Protein AF-0000000073923519 (afdb_homodimer)

Solvent-accessible surface area (backbone atoms only — not comparable to full-atom values): 24333 Å² total; per-residue (Å²): 125,66,63,62,55,46,50,52,51,46,48,49,52,50,46,33,52,51,36,50,51,30,47,73,69,69,71,44,79,72,80,76,75,55,70,66,53,52,48,40,54,51,50,36,49,48,52,46,53,51,45,50,51,53,47,54,32,49,47,37,54,67,41,65,43,64,70,56,46,52,50,50,50,54,34,48,75,69,74,43,81,84,88,71,79,38,51,34,26,50,35,11,50,52,32,33,54,50,13,61,67,35,56,72,81,38,69,22,16,47,32,32,33,39,48,11,53,22,29,32,47,38,19,53,38,49,52,49,36,40,52,50,39,47,71,40,43,48,40,51,46,48,46,44,59,50,51,51,46,44,53,42,50,52,39,48,49,53,33,50,51,32,46,32,50,30,38,47,39,48,52,50,40,73,69,46,55,83,93,52,39,69,64,35,49,55,52,34,53,51,30,48,51,50,30,52,51,36,49,53,52,34,46,50,47,29,49,50,49,43,48,55,64,46,59,39,43,66,48,51,47,52,45,39,48,44,50,33,53,33,25,47,54,33,28,51,35,28,49,52,28,59,73,73,90,125,65,65,61,53,46,48,53,50,47,48,50,52,50,46,33,52,52,40,50,51,29,47,71,69,68,72,44,78,70,82,74,74,55,68,66,52,53,49,40,53,52,50,34,51,49,52,48,54,50,46,51,50,52,48,54,31,48,47,37,53,68,41,67,41,64,69,56,45,51,51,50,50,54,32,49,75,67,73,41,82,84,88,71,82,37,50,35,25,50,35,12,52,50,33,33,52,50,14,62,69,34,56,72,82,37,69,22,16,46,31,33,33,39,48,10,52,23,28,32,48,37,20,53,38,49,52,50,37,42,53,51,38,46,71,39,44,50,41,52,46,48,46,44,60,49,51,51,45,45,54,40,49,51,39,47,50,52,34,51,51,33,46,35,49,30,39,46,38,47,53,49,42,72,68,46,57,82,92,52,39,69,64,36,50,54,50,35,53,51,30,49,51,51,31,53,52,36,48,53,51,34,47,50,47,29,51,50,50,42,49,55,63,46,58,39,42,66,48,51,48,52,44,40,49,43,50,32,54,32,25,48,54,35,27,50,36,28,50,53,27,58,72,72,90

Organism: Schistosoma japonicum (NCBI:txid6182)

Nearest PDB structures (foldseek):
  9g2r-assembly1_E  TM=9.149E-01  e=2.576E-14  Homo sapiens
  9g2r-assembly1_A  TM=8.833E-01  e=4.268E-13  Homo sapiens
  1x03-assembly1_A-2  TM=9.046E-01  e=1.515E-08  Homo sapiens
  2c08-assembly1_A-2  TM=9.194E-01  e=3.927E-08  Rattus norvegicus
  1x04-assembly1_A-2  TM=8.876E-01  e=5.323E-07  Homo sapiens

InterPro domains:
  IPR004148 BAR domain [PF03114] (14-236)
  IPR004148 BAR domain [PS51021] (22-245)
  IPR004148 BAR domain [SM00721] (5-244)
  IPR027267 AH/BAR domain superfamily [G3DSA:1.20.1270.60] (7-245)
  IPR027267 AH/BAR domain superfamily [SSF103657] (15-243)

Foldseek 3Di:
DVVVVVVVVVVLVVLLVVLVVCVVVVNFDFDDDDPLLVVLVVLLVVLLVVLVVCLVVVLCVLPVDPVVSVVQVVCVVVVHDDDDFDPLLVQLVVLLVVLVVPPVPDPSSVLSNLSSQLSNQLRVLSVVLSVQLCVFLSVVSVCLNPPLVVVLVVLVVQLSSLRSSLRSLVVCLVVDDPVCNVVSVVSNVVSVVSNVVSSVVSSVSSVVSSVVSVPCVVSVVSNVVSVVVSVVSSVVSVVVSVVVD/DCVVVVVVVVVLVVLLVVLVVCVVVVNFDFDDDDPLLVVLVVLLVVLLVVLVVVLVVVLCVLPVDPVVSVVQVVCVVVVHDDDDFDPLLVQLVVLLVVLVVPPVPDPVSVLSNLSSQLSNQLRVLSVVLSVQLCVFLSVVSVCLNPPLVVVLVVLVVQLSSLRSSLRSLVVCLVVDDPVCNVVSVVSNVVSVVSNVVSSVVSSVSSVVSSVVSVPCVVSVVSNVVSVVVSVVSSVVSVVVSVVVD

Radius of gyration: 38.01 Å; Cα contacts (8 Å, |Δi|>4): 520; chains: 2; bounding box: 55×132×68 Å

Secondary structure (DSSP, 8-state):
-HHHHHHHHHHHHHHHHHHHHHHHTT-SPP-PPPHHHHHHHHHHHHHHHHHHHHHHHHHHHH---HHHHHHHHHHHHTT-------HHHHHHHHHHHHHHHS-TTSHHHHHHHHHHHHHHHHHHHHHHHHHHHIIIIIHHHHHIIIIIHHHHHHHHHHHHHHHHHHHHHHHHHHHS-GGGHHHHHHHHHHHHHHHHHHHHHHHHHHHHHHHHHHTTHHHHHHHHHHHHHHHHHHHHHHHHHHHH-/-HHHHHHHHHHHHHHHHHHHHHHHTT-SPP-PPPHHHHHHHHHHHHHHHHHHHHHHHHHHHH---HHHHHHHHHHHHTT-------HHHHHHHHHHHHHHHS-TT-HHHHHHHHHHHHHHHHHHHHHHHHHHHIIIIIHHHHHIIIIIHHHHHHHHHHHHHHHHHHHHHHHHHHHS-GGGHHHHHHHHHHHHHHHHHHHHHHHHHHHHHHHHHHTTHHHHHHHHHHHHHHHHHHHHHHHHHHHH-

Structure (mmCIF, N/CA/C/O backbone):
data_AF-0000000073923519-model_v1
#
loop_
_entity.id
_entity.type
_entity.pdbx_description
1 polymer 'Endophilin-B1 isoform 1'
#
loop_
_atom_site.group_PDB
_atom_site.id
_atom_site.type_symbol
_atom_site.label_atom_id
_atom_site.label_alt_id
_atom_site.label_comp_id
_atom_site.label_asym_id
_atom_site.label_entity_id
_atom_site.label_seq_id
_atom_site.pdbx_PDB_ins_code
_atom_site.Cartn_x
_atom_site.Cartn_y
_atom_site.Cartn_z
_atom_site.occupancy
_atom_site.B_iso_or_equiv
_atom_site.auth_seq_id
_atom_site.auth_comp_id
_atom_site.auth_asym_id
_atom_site.auth_atom_id
_atom_site.pdbx_PDB_model_num
ATOM 1 N N . MET A 1 1 ? 35.125 -53.531 -10.766 1 32.06 1 MET A N 1
ATOM 2 C CA . MET A 1 1 ? 33.688 -53.469 -11.023 1 32.06 1 MET A CA 1
ATOM 3 C C . MET A 1 1 ? 33.344 -52.156 -11.742 1 32.06 1 MET A C 1
ATOM 5 O O . MET A 1 1 ? 32.312 -52.094 -12.422 1 32.06 1 MET A O 1
ATOM 9 N N . ASN A 1 2 ? 33.906 -51.031 -11.188 1 37.5 2 ASN A N 1
ATOM 10 C CA . ASN A 1 2 ? 33.406 -49.656 -11.281 1 37.5 2 ASN A CA 1
ATOM 11 C C . ASN A 1 2 ? 33.688 -49.062 -12.648 1 37.5 2 ASN A C 1
ATOM 13 O O . ASN A 1 2 ? 33.125 -48 -12.992 1 37.5 2 ASN A O 1
ATOM 17 N N . ALA A 1 3 ? 34.656 -49.438 -13.234 1 49.22 3 ALA A N 1
ATOM 18 C CA . ALA A 1 3 ? 35.125 -48.875 -14.492 1 49.22 3 ALA A CA 1
ATOM 19 C C . ALA A 1 3 ? 34.156 -49.156 -15.633 1 49.22 3 ALA A C 1
ATOM 21 O O . ALA A 1 3 ? 33.938 -48.312 -16.5 1 49.22 3 ALA A O 1
ATOM 22 N N . GLN A 1 4 ? 33.625 -50.344 -15.586 1 43.97 4 GLN A N 1
ATOM 23 C CA . GLN A 1 4 ? 32.688 -50.688 -16.641 1 43.97 4 GLN A CA 1
ATOM 24 C C . GLN A 1 4 ? 31.406 -49.844 -16.547 1 43.97 4 GLN A C 1
ATOM 26 O O . GLN A 1 4 ? 30.844 -49.438 -17.562 1 43.97 4 GLN A O 1
ATOM 31 N N . LYS A 1 5 ? 31.203 -49.594 -15.328 1 52.25 5 LYS A N 1
ATOM 32 C CA . LYS A 1 5 ? 30 -48.812 -15.109 1 52.25 5 LYS A CA 1
ATOM 33 C C . LYS A 1 5 ? 30.219 -47.344 -15.555 1 52.25 5 LYS A C 1
ATOM 35 O O . LYS A 1 5 ? 29.297 -46.719 -16.094 1 52.25 5 LYS A O 1
ATOM 40 N N . PHE A 1 6 ? 31.234 -47 -15.492 1 44.72 6 PHE A N 1
ATOM 41 C CA . PHE A 1 6 ? 31.609 -45.656 -15.906 1 44.72 6 PHE A CA 1
ATOM 42 C C . PHE A 1 6 ? 31.656 -45.562 -17.422 1 44.72 6 PHE A C 1
ATOM 44 O O . PHE A 1 6 ? 31.281 -44.562 -18 1 44.72 6 PHE A O 1
ATOM 51 N N . GLN A 1 7 ? 32.062 -46.469 -17.969 1 45.38 7 GLN A N 1
ATOM 52 C CA . GLN A 1 7 ? 32.188 -46.5 -19.422 1 45.38 7 GLN A CA 1
ATOM 53 C C . GLN A 1 7 ? 30.797 -46.531 -20.094 1 45.38 7 GLN A C 1
ATOM 55 O O . GLN A 1 7 ? 30.562 -45.844 -21.078 1 45.38 7 GLN A O 1
ATOM 60 N N . THR A 1 8 ? 29.969 -47.25 -19.531 1 47.72 8 THR A N 1
ATOM 61 C CA . THR A 1 8 ? 28.609 -47.344 -20.062 1 47.72 8 THR A CA 1
ATOM 62 C C . THR A 1 8 ? 27.859 -46.031 -19.844 1 47.72 8 THR A C 1
ATOM 64 O O . THR A 1 8 ? 27.125 -45.594 -20.734 1 47.72 8 THR A O 1
ATOM 67 N N . ASN A 1 9 ? 28.031 -45.5 -18.672 1 48.91 9 ASN A N 1
ATOM 68 C CA . ASN A 1 9 ? 27.391 -44.219 -18.375 1 48.91 9 ASN A CA 1
ATOM 69 C C . ASN A 1 9 ? 27.922 -43.094 -19.25 1 48.91 9 ASN A C 1
ATOM 71 O O . ASN A 1 9 ? 27.156 -42.281 -19.75 1 48.91 9 ASN A O 1
ATOM 75 N N . ALA A 1 10 ? 29.266 -43.062 -19.375 1 49.81 10 ALA A N 1
ATOM 76 C CA . ALA A 1 10 ? 29.906 -42.094 -20.25 1 49.81 10 ALA A CA 1
ATOM 77 C C . ALA A 1 10 ? 29.484 -42.281 -21.688 1 49.81 10 ALA A C 1
ATOM 79 O O . ALA A 1 10 ? 29.219 -41.312 -22.406 1 49.81 10 ALA A O 1
ATOM 80 N N . ASN A 1 11 ? 29.438 -43.469 -22.047 1 51.84 11 ASN A N 1
ATOM 81 C CA . ASN A 1 11 ? 29.016 -43.781 -23.406 1 51.84 11 ASN A CA 1
ATOM 82 C C . ASN A 1 11 ? 27.594 -43.312 -23.672 1 51.84 11 ASN A C 1
ATOM 84 O O . ASN A 1 11 ? 27.297 -42.75 -24.734 1 51.84 11 ASN A O 1
ATOM 88 N N . THR A 1 12 ? 26.891 -43.469 -22.641 1 57.06 12 THR A N 1
ATOM 89 C CA . THR A 1 12 ? 25.5 -43.094 -22.781 1 57.06 12 THR A CA 1
ATOM 90 C C . THR A 1 12 ? 25.375 -41.562 -22.812 1 57.06 12 THR A C 1
ATOM 92 O O . THR A 1 12 ? 24.609 -41 -23.625 1 57.06 12 THR A O 1
ATOM 95 N N . ILE A 1 13 ? 26.203 -40.938 -21.938 1 54.66 13 ILE A N 1
ATOM 96 C CA . ILE A 1 13 ? 26.172 -39.469 -21.922 1 54.66 13 ILE A CA 1
ATOM 97 C C . ILE A 1 13 ? 26.703 -38.938 -23.234 1 54.66 13 ILE A C 1
ATOM 99 O O . ILE A 1 13 ? 26.109 -38 -23.812 1 54.66 13 ILE A O 1
ATOM 103 N N . PHE A 1 14 ? 27.812 -39.562 -23.672 1 51.19 14 PHE A N 1
ATOM 104 C CA . PHE A 1 14 ? 28.375 -39.156 -24.969 1 51.19 14 PHE A CA 1
ATOM 105 C C . PHE A 1 14 ? 27.391 -39.406 -26.094 1 51.19 14 PHE A C 1
ATOM 107 O O . PHE A 1 14 ? 27.25 -38.594 -27 1 51.19 14 PHE A O 1
ATOM 114 N N . GLY A 1 15 ? 26.766 -40.438 -26.094 1 53.12 15 GLY A N 1
ATOM 115 C CA . GLY A 1 15 ? 25.781 -40.781 -27.109 1 53.12 15 GLY A CA 1
ATOM 116 C C . GLY A 1 15 ? 24.609 -39.812 -27.141 1 53.12 15 GLY A C 1
ATOM 117 O O . GLY A 1 15 ? 24.141 -39.438 -28.203 1 53.12 15 GLY A O 1
ATOM 118 N N . ARG A 1 16 ? 24.281 -39.438 -26.031 1 64.81 16 ARG A N 1
ATOM 119 C CA . ARG A 1 16 ? 23.188 -38.469 -25.953 1 64.81 16 ARG A CA 1
ATOM 120 C C . ARG A 1 16 ? 23.594 -37.125 -26.547 1 64.81 16 ARG A C 1
ATOM 122 O O . ARG A 1 16 ? 22.781 -36.5 -27.219 1 64.81 16 ARG A O 1
ATOM 129 N N . PHE A 1 17 ? 24.75 -36.812 -26.141 1 50.22 17 PHE A N 1
ATOM 130 C CA . PHE A 1 17 ? 25.266 -35.562 -26.672 1 50.22 17 PHE A CA 1
ATOM 131 C C . PHE A 1 17 ? 25.312 -35.594 -28.203 1 50.22 17 PHE A C 1
ATOM 133 O O . PHE A 1 17 ? 24.891 -34.656 -28.859 1 50.22 17 PHE A O 1
ATOM 140 N N . VAL A 1 18 ? 25.703 -36.656 -28.703 1 52.5 18 VAL A N 1
ATOM 141 C CA . VAL A 1 18 ? 25.781 -36.812 -30.156 1 52.5 18 VAL A CA 1
ATOM 142 C C . VAL A 1 18 ? 24.391 -36.781 -30.766 1 52.5 18 VAL A C 1
ATOM 144 O O . VAL A 1 18 ? 24.156 -36.125 -31.781 1 52.5 18 VAL A O 1
ATOM 147 N N . GLN A 1 19 ? 23.516 -37.375 -30.078 1 59.69 19 GLN A N 1
ATOM 148 C CA . GLN A 1 19 ? 22.141 -37.406 -30.594 1 59.69 19 GLN A CA 1
ATOM 149 C C . GLN A 1 19 ? 21.516 -36.031 -30.531 1 59.69 19 GLN A C 1
ATOM 151 O O . GLN A 1 19 ? 20.812 -35.625 -31.469 1 59.69 19 GLN A O 1
ATOM 156 N N . THR A 1 20 ? 21.859 -35.375 -29.562 1 54.22 20 THR A N 1
ATOM 157 C CA . THR A 1 20 ? 21.328 -34.031 -29.438 1 54.22 20 THR A CA 1
ATOM 158 C C . THR A 1 20 ? 21.828 -33.125 -30.562 1 54.22 20 THR A C 1
ATOM 160 O O . THR A 1 20 ? 21.062 -32.344 -31.141 1 54.22 20 THR A O 1
ATOM 163 N N . ILE A 1 21 ? 23.016 -33.312 -30.781 1 45.47 21 ILE A N 1
ATOM 164 C CA . ILE A 1 21 ? 23.609 -32.562 -31.875 1 45.47 21 ILE A CA 1
ATOM 165 C C . ILE A 1 21 ? 23 -33 -33.188 1 45.47 21 ILE A C 1
ATOM 167 O O . ILE A 1 21 ? 22.641 -32.156 -34.031 1 45.47 21 ILE A O 1
ATOM 171 N N . GLU A 1 22 ? 22.812 -34.188 -33.312 1 52.28 22 GLU A N 1
ATOM 172 C CA . GLU A 1 22 ? 22.266 -34.688 -34.594 1 52.28 22 GLU A CA 1
ATOM 173 C C . GLU A 1 22 ? 20.812 -34.25 -34.75 1 52.28 22 GLU A C 1
ATOM 175 O O . GLU A 1 22 ? 20.391 -33.906 -35.875 1 52.28 22 GLU A O 1
ATOM 180 N N . GLU A 1 23 ? 20.141 -34.125 -33.75 1 62.28 23 GLU A N 1
ATOM 181 C CA . GLU A 1 23 ? 18.766 -33.625 -33.844 1 62.28 23 GLU A CA 1
ATOM 182 C C . GLU A 1 23 ? 18.734 -32.125 -34.094 1 62.28 23 GLU A C 1
ATOM 184 O O . GLU A 1 23 ? 17.828 -31.625 -34.75 1 62.28 23 GLU A O 1
ATOM 189 N N . SER A 1 24 ? 19.688 -31.547 -33.562 1 57.5 24 SER A N 1
ATOM 190 C CA . SER A 1 24 ? 19.766 -30.094 -33.781 1 57.5 24 SER A CA 1
ATOM 191 C C . SER A 1 24 ? 20.125 -29.781 -35.25 1 57.5 24 SER A C 1
ATOM 193 O O . SER A 1 24 ? 19.719 -28.734 -35.781 1 57.5 24 SER A O 1
ATOM 195 N N . ILE A 1 25 ? 20.891 -30.719 -35.875 1 52.69 25 ILE A N 1
ATOM 196 C CA . ILE A 1 25 ? 21.281 -30.516 -37.281 1 52.69 25 ILE A CA 1
ATOM 197 C C . ILE A 1 25 ? 20.344 -31.281 -38.188 1 52.69 25 ILE A C 1
ATOM 199 O O . ILE A 1 25 ? 20.516 -31.281 -39.406 1 52.69 25 ILE A O 1
ATOM 203 N N . ASN A 1 26 ? 19.125 -31.719 -37.719 1 57.38 26 ASN A N 1
ATOM 204 C CA . ASN A 1 26 ? 18 -32.312 -38.438 1 57.38 26 ASN A CA 1
ATOM 205 C C . ASN A 1 26 ? 18.422 -33.562 -39.188 1 57.38 26 ASN A C 1
ATOM 207 O O . ASN A 1 26 ? 17.891 -33.875 -40.25 1 57.38 26 ASN A O 1
ATOM 211 N N . THR A 1 27 ? 19.5 -34.219 -38.812 1 53.75 27 THR A N 1
ATOM 212 C CA . THR A 1 27 ? 19.922 -35.406 -39.531 1 53.75 27 THR A CA 1
ATOM 213 C C . THR A 1 27 ? 19.375 -36.688 -38.875 1 53.75 27 THR A C 1
ATOM 215 O O . THR A 1 27 ? 19.219 -37.719 -39.531 1 53.75 27 THR A O 1
ATOM 218 N N . ALA A 1 28 ? 19.156 -36.531 -37.625 1 59.84 28 ALA A N 1
ATOM 219 C CA . ALA A 1 28 ? 18.766 -37.75 -36.938 1 59.84 28 ALA A CA 1
ATOM 220 C C . ALA A 1 28 ? 17.25 -37.812 -36.719 1 59.84 28 ALA A C 1
ATOM 222 O O . ALA A 1 28 ? 16.609 -36.781 -36.531 1 59.84 28 ALA A O 1
ATOM 223 N N . GLU A 1 29 ? 16.609 -38.969 -37.031 1 69.69 29 GLU A N 1
ATOM 224 C CA . GLU A 1 29 ? 15.188 -39.188 -36.781 1 69.69 29 GLU A CA 1
ATOM 225 C C . GLU A 1 29 ? 14.844 -39.062 -35.312 1 69.69 29 GLU A C 1
ATOM 227 O O . GLU A 1 29 ? 15.578 -39.562 -34.438 1 69.69 29 GLU A O 1
ATOM 232 N N . ARG A 1 30 ? 13.969 -38.156 -35 1 81.12 30 ARG A N 1
ATOM 233 C CA . ARG A 1 30 ? 13.531 -37.938 -33.625 1 81.12 30 ARG A CA 1
ATOM 234 C C . ARG A 1 30 ? 12.227 -38.688 -33.344 1 81.12 30 ARG A C 1
ATOM 236 O O . ARG A 1 30 ? 11.273 -38.594 -34.125 1 81.12 30 ARG A O 1
ATOM 243 N N . THR A 1 31 ? 12.344 -39.625 -32.344 1 85.69 31 THR A N 1
ATOM 244 C CA . THR A 1 31 ? 11.117 -40.281 -31.906 1 85.69 31 THR A CA 1
ATOM 245 C C . THR A 1 31 ? 10.125 -39.25 -31.359 1 85.69 31 THR A C 1
ATOM 247 O O . THR A 1 31 ? 10.422 -38.562 -30.391 1 85.69 31 THR A O 1
ATOM 250 N N . PRO A 1 32 ? 9.078 -39.094 -31.984 1 86.5 32 PRO A N 1
ATOM 251 C CA . PRO A 1 32 ? 8.102 -38.094 -31.547 1 86.5 32 PRO A CA 1
ATOM 252 C C . PRO A 1 32 ? 7.352 -38.5 -30.281 1 86.5 32 PRO A C 1
ATOM 254 O O . PRO A 1 32 ? 7.199 -39.688 -30.016 1 86.5 32 PRO A O 1
ATOM 257 N N . TYR A 1 33 ? 7.066 -37.562 -29.5 1 90.5 33 TYR A N 1
ATOM 258 C CA . TYR A 1 33 ? 6.145 -37.812 -28.406 1 90.5 33 TYR A CA 1
ATOM 259 C C . TYR A 1 33 ? 4.711 -37.938 -28.906 1 90.5 33 TYR A C 1
ATOM 261 O O . TYR A 1 33 ? 4.359 -37.375 -29.938 1 90.5 33 TYR A O 1
ATOM 269 N N . SER A 1 34 ? 3.926 -38.719 -28.188 1 91.4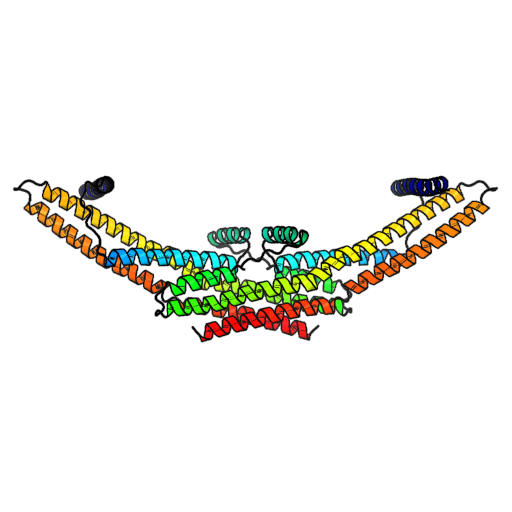4 34 SER A N 1
ATOM 270 C CA . SER A 1 34 ? 2.5 -38.719 -28.484 1 91.44 34 SER A CA 1
ATOM 271 C C . SER A 1 34 ? 1.881 -37.344 -28.344 1 91.44 34 SER A C 1
ATOM 273 O O . SER A 1 34 ? 2.416 -36.5 -27.641 1 91.44 34 SER A O 1
ATOM 275 N N . SER A 1 35 ? 0.78 -37.094 -29.047 1 92.69 35 SER A N 1
ATOM 276 C CA . SER A 1 35 ? 0.069 -35.812 -28.969 1 92.69 35 SER A CA 1
ATOM 277 C C . SER A 1 35 ? -0.417 -35.531 -27.547 1 92.69 35 SER A C 1
ATOM 279 O O . SER A 1 35 ? -0.387 -34.375 -27.094 1 92.69 35 SER A O 1
ATOM 281 N N . ASP A 1 36 ? -0.83 -36.594 -26.891 1 94.06 36 ASP A N 1
ATOM 282 C CA . ASP A 1 36 ? -1.319 -36.469 -25.531 1 94.06 36 ASP A CA 1
ATOM 283 C C . ASP A 1 36 ? -0.212 -35.969 -24.594 1 94.06 36 ASP A C 1
ATOM 285 O O . ASP A 1 36 ? -0.411 -35.062 -23.812 1 94.06 36 ASP A O 1
ATOM 289 N N . LEU A 1 37 ? 0.909 -36.625 -24.688 1 95.44 37 LEU A N 1
ATOM 290 C CA . LEU A 1 37 ? 2.037 -36.25 -23.844 1 95.44 37 LEU A CA 1
ATOM 291 C C . LEU A 1 37 ? 2.49 -34.844 -24.156 1 95.44 37 LEU A C 1
ATOM 293 O O . LEU A 1 37 ? 2.764 -34.062 -23.234 1 95.44 37 LEU A O 1
ATOM 297 N N . THR A 1 38 ? 2.555 -34.438 -25.422 1 94.06 38 THR A N 1
ATOM 298 C CA . THR A 1 38 ? 2.932 -33.094 -25.828 1 94.06 38 THR A CA 1
ATOM 299 C C . THR A 1 38 ? 1.96 -32.062 -25.25 1 94.06 38 THR A C 1
ATOM 301 O O . THR A 1 38 ? 2.379 -31.016 -24.766 1 94.06 38 THR A O 1
ATOM 304 N N . SER A 1 39 ? 0.718 -32.375 -25.312 1 94.75 39 SER A N 1
ATOM 305 C CA . SER A 1 39 ? -0.306 -31.5 -24.766 1 94.75 39 SER A CA 1
ATOM 306 C C . SER A 1 39 ? -0.153 -31.328 -23.266 1 94.75 39 SER A C 1
ATOM 308 O O . SER A 1 39 ? -0.267 -30.219 -22.734 1 94.75 39 SER A O 1
ATOM 310 N N . LEU A 1 40 ? 0.136 -32.406 -22.562 1 95.44 40 LEU A N 1
ATOM 311 C CA . LEU A 1 40 ? 0.317 -32.375 -21.125 1 95.44 40 LEU A CA 1
ATOM 312 C C . LEU A 1 40 ? 1.525 -31.516 -20.75 1 95.44 40 LEU A C 1
ATOM 314 O O . LEU A 1 40 ? 1.49 -30.797 -19.75 1 95.44 40 LEU A O 1
ATOM 318 N N . ILE A 1 41 ? 2.518 -31.625 -21.531 1 94.88 41 ILE A N 1
ATOM 319 C CA . ILE A 1 41 ? 3.723 -30.828 -21.297 1 94.88 41 ILE A CA 1
ATOM 320 C C . ILE A 1 41 ? 3.404 -29.344 -21.422 1 94.88 41 ILE A C 1
ATOM 322 O O . ILE A 1 41 ? 3.771 -28.547 -20.547 1 94.88 41 ILE A O 1
ATOM 326 N N . GLN A 1 42 ? 2.693 -29.047 -22.422 1 95.31 42 GLN A N 1
ATOM 327 C CA . GLN A 1 42 ? 2.316 -27.656 -22.656 1 95.31 42 GLN A CA 1
ATOM 328 C C . GLN A 1 42 ? 1.402 -27.141 -21.547 1 95.31 42 GLN A C 1
ATOM 330 O O . GLN A 1 42 ? 1.586 -26.031 -21.047 1 95.31 42 GLN A O 1
ATOM 335 N N . GLU A 1 43 ? 0.464 -27.953 -21.172 1 93.56 43 GLU A N 1
ATOM 336 C CA . GLU A 1 43 ? -0.487 -27.562 -20.141 1 93.56 43 GLU A CA 1
ATOM 337 C C . GLU A 1 43 ? 0.209 -27.375 -18.797 1 93.56 43 GLU A C 1
ATOM 339 O O . GLU A 1 43 ? -0.106 -26.453 -18.047 1 93.56 43 GLU A O 1
ATOM 344 N N . SER A 1 44 ? 1.046 -28.281 -18.469 1 94.5 44 SER A N 1
ATOM 345 C CA . SER A 1 44 ? 1.802 -28.172 -17.219 1 94.5 44 SER A CA 1
ATOM 346 C C . SER A 1 44 ? 2.613 -26.875 -17.188 1 94.5 44 SER A C 1
ATOM 348 O O . SER A 1 44 ? 2.688 -26.219 -16.156 1 94.5 44 SER A O 1
ATOM 350 N N . GLU A 1 45 ? 3.174 -26.516 -18.328 1 93.88 45 GLU A N 1
ATOM 351 C CA . GLU A 1 45 ? 3.947 -25.281 -18.422 1 93.88 45 GLU A CA 1
ATOM 352 C C . GLU A 1 45 ? 3.055 -24.062 -18.25 1 93.88 45 GLU A C 1
ATOM 354 O O . GLU A 1 45 ? 3.453 -23.078 -17.609 1 93.88 45 GLU A O 1
ATOM 359 N N . LYS A 1 46 ? 1.894 -24.078 -18.797 1 94.12 46 LYS A N 1
ATOM 360 C CA . LYS A 1 46 ? 0.946 -22.984 -18.609 1 94.12 46 LYS A CA 1
ATOM 361 C C . LYS A 1 46 ? 0.627 -22.781 -17.125 1 94.12 46 LYS A C 1
ATOM 363 O O . LYS A 1 46 ? 0.574 -21.641 -16.641 1 94.12 46 LYS A O 1
ATOM 368 N N . ARG A 1 47 ? 0.412 -23.922 -16.422 1 94 47 ARG A N 1
ATOM 369 C CA . ARG A 1 47 ? 0.103 -23.812 -15 1 94 47 ARG A CA 1
ATOM 370 C C . ARG A 1 47 ? 1.254 -23.172 -14.234 1 94 47 ARG A C 1
ATOM 372 O O . ARG A 1 47 ? 1.029 -22.375 -13.312 1 94 47 ARG A O 1
ATOM 379 N N . ARG A 1 48 ? 2.391 -23.516 -14.602 1 94.44 48 ARG A N 1
ATOM 380 C CA . ARG A 1 48 ? 3.559 -22.906 -13.977 1 94.44 48 ARG A CA 1
ATOM 381 C C . ARG A 1 48 ? 3.574 -21.391 -14.211 1 94.44 48 ARG A C 1
ATOM 383 O O . ARG A 1 48 ? 3.754 -20.609 -13.266 1 94.44 48 ARG A O 1
ATOM 390 N N . VAL A 1 49 ? 3.371 -20.984 -15.406 1 95.12 49 VAL A N 1
ATOM 391 C CA . VAL A 1 49 ? 3.389 -19.578 -15.781 1 95.12 49 VAL A CA 1
ATOM 392 C C . VAL A 1 49 ? 2.27 -18.828 -15.055 1 95.12 49 VAL A C 1
ATOM 394 O O . VAL A 1 49 ? 2.473 -17.719 -14.555 1 95.12 49 VAL A O 1
ATOM 397 N N . TRP A 1 50 ? 1.109 -19.484 -15.016 1 95.44 50 TRP A N 1
ATOM 398 C CA . TRP A 1 50 ? -0.034 -18.875 -14.344 1 95.44 50 TRP A CA 1
ATOM 399 C C . TRP A 1 50 ? 0.227 -18.719 -12.852 1 95.44 50 TRP A C 1
ATOM 401 O O . TRP A 1 50 ? -0.063 -17.672 -12.266 1 95.44 50 TRP A O 1
ATOM 411 N N . ALA A 1 51 ? 0.77 -19.734 -12.25 1 95.88 51 ALA A N 1
ATOM 412 C CA . ALA A 1 51 ? 1.107 -19.688 -10.828 1 95.88 51 ALA A CA 1
ATOM 413 C C . ALA A 1 51 ? 2.098 -18.562 -10.547 1 95.88 51 ALA A C 1
ATOM 415 O O . ALA A 1 51 ? 1.934 -17.812 -9.578 1 95.88 51 ALA A O 1
ATOM 416 N N . ASP A 1 52 ? 3.041 -18.406 -11.422 1 95.25 52 ASP A N 1
ATOM 417 C CA . ASP A 1 52 ? 4.035 -17.359 -11.266 1 95.25 52 ASP A CA 1
ATOM 418 C C . ASP A 1 52 ? 3.389 -15.977 -11.367 1 95.25 52 ASP A C 1
ATOM 420 O O . ASP A 1 52 ? 3.746 -15.062 -10.617 1 95.25 52 ASP A O 1
ATOM 424 N N . SER A 1 53 ? 2.525 -15.859 -12.242 1 95.94 53 SER A N 1
ATOM 425 C CA . SER A 1 53 ? 1.841 -14.586 -12.445 1 95.94 53 SER A CA 1
ATOM 426 C C . SER A 1 53 ? 1.005 -14.211 -11.227 1 95.94 53 SER A C 1
ATOM 428 O O . SER A 1 53 ? 1.084 -13.078 -10.734 1 95.94 53 SER A O 1
ATOM 430 N N . ILE A 1 54 ? 0.217 -15.125 -10.727 1 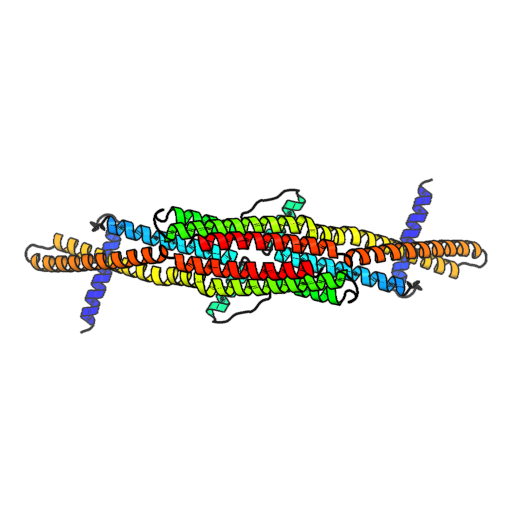96.88 54 ILE A N 1
ATOM 431 C CA . ILE A 1 54 ? -0.621 -14.875 -9.555 1 96.88 54 ILE A CA 1
ATOM 432 C C . ILE A 1 54 ? 0.257 -14.547 -8.352 1 96.88 54 ILE A C 1
ATOM 434 O O . ILE A 1 54 ? -0.052 -13.633 -7.582 1 96.88 54 ILE A O 1
ATOM 438 N N . LEU A 1 55 ? 1.321 -15.297 -8.25 1 95.94 55 LEU A N 1
ATOM 439 C CA . LEU A 1 55 ? 2.238 -15.086 -7.133 1 95.94 55 LEU A CA 1
ATOM 440 C C . LEU A 1 55 ? 2.809 -13.672 -7.16 1 95.94 55 LEU A C 1
ATOM 442 O O . LEU A 1 55 ? 2.777 -12.969 -6.148 1 95.94 55 LEU A O 1
ATOM 446 N N . ALA A 1 56 ? 3.264 -13.227 -8.305 1 94.69 56 ALA A N 1
ATOM 447 C CA . ALA A 1 56 ? 3.859 -11.898 -8.445 1 94.69 56 ALA A CA 1
ATOM 448 C C . ALA A 1 56 ? 2.848 -10.805 -8.117 1 94.69 56 ALA A C 1
ATOM 450 O O . ALA A 1 56 ? 3.166 -9.852 -7.398 1 94.69 56 ALA A O 1
ATOM 451 N N . GLN A 1 57 ? 1.653 -10.938 -8.609 1 95.56 57 GLN A N 1
ATOM 452 C CA . GLN A 1 57 ? 0.612 -9.938 -8.383 1 95.56 57 GLN A CA 1
ATOM 453 C C . GLN A 1 57 ? 0.175 -9.922 -6.922 1 95.56 57 GLN A C 1
ATOM 455 O O . GLN A 1 57 ? -0.072 -8.852 -6.355 1 95.56 57 GLN A O 1
ATOM 460 N N . LEU A 1 58 ? 0.06 -11.109 -6.363 1 96.25 58 LEU A N 1
ATOM 461 C CA . LEU A 1 58 ? -0.357 -11.211 -4.969 1 96.25 58 LEU A CA 1
ATOM 462 C C . LEU A 1 58 ? 0.685 -10.586 -4.043 1 96.25 58 LEU A C 1
ATOM 464 O O . LEU A 1 58 ? 0.336 -9.906 -3.074 1 96.25 58 LEU A O 1
ATOM 468 N N . GLU A 1 59 ? 1.934 -10.773 -4.312 1 93.38 59 GLU A N 1
ATOM 469 C CA . GLU A 1 59 ? 3.004 -10.164 -3.531 1 93.38 59 GLU A CA 1
ATOM 470 C C . GLU A 1 59 ? 2.945 -8.641 -3.619 1 93.38 59 GLU A C 1
ATOM 472 O O . GLU A 1 59 ? 3.219 -7.945 -2.637 1 93.38 59 GLU A O 1
ATOM 477 N N . ASN A 1 60 ? 2.588 -8.18 -4.77 1 92.69 60 ASN A N 1
ATOM 478 C CA . ASN A 1 60 ? 2.424 -6.738 -4.957 1 92.69 60 ASN A CA 1
ATOM 479 C C . ASN A 1 60 ? 1.247 -6.199 -4.148 1 92.69 60 ASN A C 1
ATOM 481 O O . ASN A 1 60 ? 1.279 -5.062 -3.68 1 92.69 60 ASN A O 1
ATOM 485 N N . VAL A 1 61 ? 0.187 -6.941 -4.012 1 94.44 61 VAL A N 1
ATOM 486 C CA . VAL A 1 61 ? -0.987 -6.551 -3.24 1 94.44 61 VAL A CA 1
ATOM 487 C C . VAL A 1 61 ? -0.628 -6.477 -1.757 1 94.44 61 VAL A C 1
ATOM 489 O O . VAL A 1 61 ? -0.966 -5.508 -1.078 1 94.44 61 VAL A O 1
ATOM 492 N N . ILE A 1 62 ? 0.121 -7.492 -1.308 1 93.38 62 ILE A N 1
ATOM 493 C CA . ILE A 1 62 ? 0.378 -7.641 0.121 1 93.38 62 ILE A CA 1
ATOM 494 C C . ILE A 1 62 ? 1.495 -6.688 0.544 1 93.38 62 ILE A C 1
ATOM 496 O O . ILE A 1 62 ? 1.496 -6.184 1.67 1 93.38 62 ILE A O 1
ATOM 500 N N . GLN A 1 63 ? 2.494 -6.504 -0.36 1 90.38 63 GLN A N 1
ATOM 501 C CA . GLN A 1 63 ? 3.6 -5.578 -0.133 1 90.38 63 GLN A CA 1
ATOM 502 C C . GLN A 1 63 ? 3.92 -4.781 -1.395 1 90.38 63 GLN A C 1
ATOM 504 O O . GLN A 1 63 ? 4.797 -5.164 -2.172 1 90.38 63 GLN A O 1
ATOM 509 N N . PRO A 1 64 ? 3.266 -3.641 -1.435 1 87.31 64 PRO A N 1
ATOM 510 C CA . PRO A 1 64 ? 3.348 -2.885 -2.686 1 87.31 64 PRO A CA 1
ATOM 511 C C . PRO A 1 64 ? 4.703 -2.205 -2.877 1 87.31 64 PRO A C 1
ATOM 513 O O . PRO A 1 64 ? 5.035 -1.784 -3.988 1 87.31 64 PRO A O 1
ATOM 516 N N . ASN A 1 65 ? 5.52 -2 -1.84 1 84.88 65 ASN A N 1
ATOM 517 C CA . ASN A 1 65 ? 6.836 -1.379 -1.932 1 84.88 65 ASN A CA 1
ATOM 518 C C . ASN A 1 65 ? 7.902 -2.385 -2.361 1 84.88 65 ASN A C 1
ATOM 520 O O . ASN A 1 65 ? 8.258 -3.283 -1.597 1 84.88 65 ASN A O 1
ATOM 524 N N . PRO A 1 66 ? 8.383 -2.174 -3.512 1 85.44 66 PRO A N 1
ATOM 525 C CA . PRO A 1 66 ? 9.328 -3.162 -4.035 1 85.44 66 PRO A CA 1
ATOM 526 C C . PRO A 1 66 ? 10.594 -3.277 -3.189 1 85.44 66 PRO A C 1
ATOM 528 O O . PRO A 1 66 ? 11.141 -4.371 -3.041 1 85.44 66 PRO A O 1
ATOM 531 N N . ALA A 1 67 ? 11 -2.156 -2.691 1 83.44 67 ALA A N 1
ATOM 532 C CA . ALA A 1 67 ? 12.188 -2.186 -1.85 1 83.44 67 ALA A CA 1
ATOM 533 C C . ALA A 1 67 ? 11.961 -3.027 -0.599 1 83.44 67 ALA A C 1
ATOM 535 O O . ALA A 1 67 ? 12.828 -3.801 -0.193 1 83.44 67 ALA A O 1
ATOM 536 N N . LEU A 1 68 ? 10.859 -2.941 -0.073 1 86.31 68 LEU A N 1
ATOM 537 C CA . LEU A 1 68 ? 10.531 -3.701 1.129 1 86.31 68 LEU A CA 1
ATOM 538 C C . LEU A 1 68 ? 10.32 -5.176 0.798 1 86.31 68 LEU A C 1
ATOM 540 O O . LEU A 1 68 ? 10.641 -6.051 1.605 1 86.31 68 LEU A O 1
ATOM 544 N N . ARG A 1 69 ? 9.828 -5.449 -0.407 1 86.12 69 ARG A N 1
ATOM 545 C CA . ARG A 1 69 ? 9.664 -6.84 -0.816 1 86.12 69 ARG A CA 1
ATOM 546 C C . ARG A 1 69 ? 11.008 -7.551 -0.907 1 86.12 69 ARG A C 1
ATOM 548 O O . ARG A 1 69 ? 11.133 -8.703 -0.495 1 86.12 69 ARG A O 1
ATOM 555 N N . VAL A 1 70 ? 11.938 -6.828 -1.447 1 87.94 70 VAL A N 1
ATOM 556 C CA . VAL A 1 70 ? 13.281 -7.387 -1.573 1 87.94 70 VAL A CA 1
ATOM 557 C C . VAL A 1 70 ? 13.883 -7.605 -0.186 1 87.94 70 VAL A C 1
ATOM 559 O O . VAL A 1 70 ? 14.461 -8.656 0.087 1 87.94 70 VAL A O 1
ATOM 562 N N . GLU A 1 71 ? 13.781 -6.594 0.616 1 88.94 71 GLU A N 1
ATOM 563 C CA . GLU A 1 71 ? 14.281 -6.711 1.981 1 88.94 71 GLU A CA 1
ATOM 564 C C . GLU A 1 71 ? 13.656 -7.902 2.701 1 88.94 71 GLU A C 1
ATOM 566 O O . GLU A 1 71 ? 14.359 -8.695 3.332 1 88.94 71 GLU A O 1
ATOM 571 N N . ASP A 1 72 ? 12.375 -8.055 2.598 1 86.44 72 ASP A N 1
ATOM 572 C CA . ASP A 1 72 ? 11.664 -9.148 3.24 1 86.44 72 ASP A CA 1
ATOM 573 C C . ASP A 1 72 ? 12.133 -10.5 2.709 1 86.44 72 ASP A C 1
ATOM 575 O O . ASP A 1 72 ? 12.25 -11.469 3.467 1 86.44 72 ASP A O 1
ATOM 579 N N . PHE A 1 73 ? 12.383 -10.508 1.47 1 83.19 73 PHE A N 1
ATOM 580 C CA . PHE A 1 73 ? 12.859 -11.734 0.835 1 83.19 73 PHE A CA 1
ATOM 581 C C . PHE A 1 73 ? 14.219 -12.141 1.386 1 83.19 73 PHE A C 1
ATOM 583 O O . PHE A 1 73 ? 14.445 -13.305 1.711 1 83.19 73 PHE A O 1
ATOM 590 N N . ILE A 1 74 ? 15.055 -11.156 1.558 1 87.69 74 ILE A N 1
ATOM 591 C CA . ILE A 1 74 ? 16.391 -11.391 2.082 1 87.69 74 ILE A CA 1
ATOM 592 C C . ILE A 1 74 ? 16.312 -11.844 3.537 1 87.69 74 ILE A C 1
ATOM 594 O O . ILE A 1 74 ? 16.953 -12.82 3.93 1 87.69 74 ILE A O 1
ATOM 598 N N . LEU A 1 75 ? 15.578 -11.211 4.277 1 89.12 75 LEU A N 1
ATOM 599 C CA . LEU A 1 75 ? 15.438 -11.531 5.691 1 89.12 75 LEU A CA 1
ATOM 600 C C . LEU A 1 75 ? 14.836 -12.922 5.879 1 89.12 75 LEU A C 1
ATOM 602 O O . LEU A 1 75 ? 15.273 -13.688 6.746 1 89.12 75 LEU A O 1
ATOM 606 N N . LYS A 1 76 ? 13.82 -13.273 5.062 1 82.25 76 LYS A N 1
ATOM 607 C CA . LYS A 1 76 ? 13.203 -14.602 5.121 1 82.25 76 LYS A CA 1
ATOM 608 C C . LYS A 1 76 ? 14.234 -15.695 4.844 1 82.25 76 LYS A C 1
ATOM 610 O O . LYS A 1 76 ? 14.227 -16.734 5.492 1 82.25 76 LYS A O 1
ATOM 615 N N . GLY A 1 77 ? 15.07 -15.414 3.904 1 83.38 77 GLY A N 1
ATOM 616 C CA . GLY A 1 77 ? 16.141 -16.344 3.59 1 83.38 77 GLY A CA 1
ATOM 617 C C . GLY A 1 77 ? 17.078 -16.594 4.754 1 83.38 77 GLY A C 1
ATOM 618 O O . GLY A 1 77 ? 17.703 -17.641 4.84 1 83.38 77 GLY A O 1
ATOM 619 N N . MET A 1 78 ? 17.109 -15.656 5.633 1 88.88 78 MET A N 1
ATOM 620 C CA . MET A 1 78 ? 17.984 -15.75 6.801 1 88.88 78 MET A CA 1
ATOM 621 C C . MET A 1 78 ? 17.203 -16.219 8.023 1 88.88 78 MET A C 1
ATOM 623 O O . MET A 1 78 ? 17.734 -16.219 9.141 1 88.88 78 MET A O 1
ATOM 627 N N . ASP A 1 79 ? 15.969 -16.469 7.781 1 86.44 79 ASP A N 1
ATOM 628 C CA . ASP A 1 79 ? 15.047 -16.891 8.836 1 86.44 79 ASP A CA 1
ATOM 629 C C . ASP A 1 79 ? 14.859 -15.773 9.867 1 86.44 79 ASP A C 1
ATOM 631 O O . ASP A 1 79 ? 14.836 -16.031 11.07 1 86.44 79 ASP A O 1
ATOM 635 N N . ARG A 1 80 ? 14.945 -14.602 9.469 1 86.12 80 ARG A N 1
ATOM 636 C CA . ARG A 1 80 ? 14.672 -13.414 10.273 1 86.12 80 ARG A CA 1
ATOM 637 C C . ARG A 1 80 ? 13.43 -12.688 9.773 1 86.12 80 ARG A C 1
ATOM 639 O O . ARG A 1 80 ? 13.07 -12.797 8.594 1 86.12 80 ARG A O 1
ATOM 646 N N . LYS A 1 81 ? 12.758 -12.133 10.797 1 82.94 81 LYS A N 1
ATOM 647 C CA . LYS A 1 81 ? 11.602 -11.312 10.445 1 82.94 81 LYS A CA 1
ATOM 648 C C . LYS A 1 81 ? 11.703 -9.922 11.07 1 82.94 81 LYS A C 1
ATOM 650 O O . LYS A 1 81 ? 12.008 -9.797 12.258 1 82.94 81 LYS A O 1
ATOM 655 N N . LYS A 1 82 ? 11.641 -8.992 10.258 1 84.56 82 LYS A N 1
ATOM 656 C CA . LYS A 1 82 ? 11.641 -7.621 10.766 1 84.56 82 LYS A CA 1
ATOM 657 C C . LYS A 1 82 ? 10.219 -7.086 10.906 1 84.56 82 LYS A C 1
ATOM 659 O O . LYS A 1 82 ? 9.438 -7.117 9.953 1 84.56 82 LYS A O 1
ATOM 664 N N . VAL A 1 83 ? 9.93 -6.746 12.133 1 85.75 83 VAL A N 1
ATOM 665 C CA . VAL A 1 83 ? 8.609 -6.188 12.398 1 85.75 83 VAL A CA 1
ATOM 666 C C . VAL A 1 83 ? 8.633 -4.676 12.172 1 85.75 83 VAL A C 1
ATOM 668 O O . VAL A 1 83 ? 9.438 -3.965 12.773 1 85.75 83 VAL A O 1
ATOM 671 N N . ARG A 1 84 ? 7.895 -4.223 11.211 1 88.12 84 ARG A N 1
ATOM 672 C CA . ARG A 1 84 ? 7.758 -2.801 10.922 1 88.12 84 ARG A CA 1
ATOM 673 C C . ARG A 1 84 ? 6.316 -2.342 11.094 1 88.12 84 ARG A C 1
ATOM 675 O O . ARG A 1 84 ? 5.379 -3.088 10.805 1 88.12 84 ARG A O 1
ATOM 682 N N . LEU A 1 85 ? 6.223 -1.094 11.562 1 91.94 85 LEU A N 1
ATOM 683 C CA . LEU A 1 85 ? 4.883 -0.517 11.625 1 91.94 85 LEU A CA 1
ATOM 684 C C . LEU A 1 85 ? 4.344 -0.247 10.227 1 91.94 85 LEU A C 1
ATOM 686 O O . LEU A 1 85 ? 5.078 0.209 9.352 1 91.94 85 LEU A O 1
ATOM 690 N N . SER A 1 86 ? 3.129 -0.573 9.984 1 92.75 86 SER A N 1
ATOM 691 C CA . SER A 1 86 ? 2.465 -0.221 8.734 1 92.75 86 SER A CA 1
ATOM 692 C C . SER A 1 86 ? 2.277 1.288 8.609 1 92.75 86 SER A C 1
ATOM 694 O O . SER A 1 86 ? 2.439 2.02 9.594 1 92.75 86 SER A O 1
ATOM 696 N N . ALA A 1 87 ? 1.996 1.727 7.434 1 92.88 87 ALA A N 1
ATOM 697 C CA . ALA A 1 87 ? 1.744 3.146 7.211 1 92.88 87 ALA A CA 1
ATOM 698 C C . ALA A 1 87 ? 0.599 3.646 8.086 1 92.88 87 ALA A C 1
ATOM 700 O O . ALA A 1 87 ? 0.668 4.746 8.641 1 92.88 87 ALA A O 1
ATOM 701 N N . ASN A 1 88 ? -0.427 2.838 8.25 1 96.81 88 ASN A N 1
ATOM 702 C CA . ASN A 1 88 ? -1.562 3.213 9.086 1 96.81 88 ASN A CA 1
ATOM 703 C C . ASN A 1 88 ? -1.168 3.295 10.562 1 96.81 88 ASN A C 1
ATOM 705 O O . ASN A 1 88 ? -1.637 4.176 11.281 1 96.81 88 ASN A O 1
ATOM 709 N N . GLU A 1 89 ? -0.35 2.385 10.953 1 97.06 89 GLU A N 1
ATOM 710 C CA . GLU A 1 89 ? 0.11 2.436 12.344 1 97.06 89 GLU A CA 1
ATOM 711 C C . GLU A 1 89 ? 0.937 3.689 12.602 1 97.06 89 GLU A C 1
ATOM 713 O O . GLU A 1 89 ? 0.813 4.312 13.656 1 97.06 89 GLU A O 1
ATOM 718 N N . GLN A 1 90 ? 1.75 4.047 11.672 1 96.5 90 GLN A N 1
ATOM 719 C CA . GLN A 1 90 ? 2.533 5.27 11.797 1 96.5 90 GLN A CA 1
ATOM 720 C C . GLN A 1 90 ? 1.63 6.5 11.867 1 96.5 90 GLN A C 1
ATOM 722 O O . GLN A 1 90 ? 1.843 7.387 12.688 1 96.5 90 GLN A O 1
ATOM 727 N N . LEU A 1 91 ? 0.674 6.516 11.016 1 97.44 91 LEU A N 1
ATOM 728 C CA . LEU A 1 91 ? -0.315 7.586 11.039 1 97.44 91 LEU A CA 1
ATOM 729 C C . LEU A 1 91 ? -1.015 7.645 12.398 1 97.44 91 LEU A C 1
ATOM 731 O O . LEU A 1 91 ? -1.129 8.719 12.992 1 97.44 91 LEU A O 1
ATOM 735 N N . GLY A 1 92 ? -1.434 6.477 12.82 1 98.12 92 GLY A N 1
ATOM 736 C CA . GLY A 1 92 ? -2.092 6.414 14.117 1 98.12 92 GLY A CA 1
ATOM 737 C C . GLY A 1 92 ? -1.222 6.914 15.25 1 98.12 92 GLY A C 1
ATOM 738 O O . GLY A 1 92 ? -1.695 7.637 16.125 1 98.12 92 GLY A O 1
ATOM 739 N N . GLU A 1 93 ? 0.032 6.594 15.234 1 97.19 93 GLU A N 1
ATOM 740 C CA . GLU A 1 93 ? 0.962 7.047 16.266 1 97.19 93 GLU A CA 1
ATOM 741 C C . GLU A 1 93 ? 1.104 8.562 16.25 1 97.19 93 GLU A C 1
ATOM 743 O O . GLU A 1 93 ? 1.092 9.203 17.312 1 97.19 93 GLU A O 1
ATOM 748 N N . SER A 1 94 ? 1.237 9.07 15.094 1 96.38 94 SER A N 1
ATOM 749 C CA . SER A 1 94 ? 1.361 10.516 14.953 1 96.38 94 SER A CA 1
ATOM 750 C C . SER A 1 94 ? 0.104 11.227 15.438 1 96.38 94 SER A C 1
ATOM 752 O O . SER A 1 94 ? 0.188 12.195 16.203 1 96.38 94 SER A O 1
ATOM 754 N N . MET A 1 95 ? -1.042 10.781 15.078 1 96.56 95 MET A N 1
ATOM 755 C CA . MET A 1 95 ? -2.318 11.367 15.477 1 96.56 95 MET A CA 1
ATOM 756 C C . MET A 1 95 ? -2.506 11.273 16.984 1 96.56 95 MET A C 1
ATOM 758 O O . MET A 1 95 ? -3.006 12.211 17.609 1 96.56 95 MET A O 1
ATOM 762 N N . ASP A 1 96 ? -2.105 10.164 17.516 1 96.19 96 ASP A N 1
ATOM 763 C CA . ASP A 1 96 ? -2.225 9.961 18.953 1 96.19 96 ASP A CA 1
ATOM 764 C C . ASP A 1 96 ? -1.347 10.953 19.719 1 96.19 96 ASP A C 1
ATOM 766 O O . ASP A 1 96 ? -1.808 11.594 20.656 1 96.19 96 ASP A O 1
ATOM 770 N N . HIS A 1 97 ? -0.12 11.062 19.25 1 95.19 97 HIS A N 1
ATOM 771 C CA . HIS A 1 97 ? 0.821 11.977 19.875 1 95.19 97 HIS A CA 1
ATOM 772 C C . HIS A 1 97 ? 0.312 13.414 19.812 1 95.19 97 HIS A C 1
ATOM 774 O O . HIS A 1 97 ? 0.265 14.102 20.844 1 95.19 97 HIS A O 1
ATOM 780 N N . ILE A 1 98 ? -0.111 13.82 18.672 1 94.75 98 ILE A N 1
ATOM 781 C CA . ILE A 1 98 ? -0.614 15.172 18.453 1 94.75 98 ILE A CA 1
ATOM 782 C C . ILE A 1 98 ? -1.881 15.391 19.281 1 94.75 98 ILE A C 1
ATOM 784 O O . ILE A 1 98 ? -2.043 16.438 19.922 1 94.75 98 ILE A O 1
ATOM 788 N N . GLY A 1 99 ? -2.758 14.414 19.266 1 93.56 99 GLY A N 1
ATOM 789 C CA . GLY A 1 99 ? -3.965 14.508 20.078 1 93.56 99 GLY A CA 1
ATOM 790 C C . GLY A 1 99 ? -3.686 14.727 21.547 1 93.56 99 GLY A C 1
ATOM 791 O O . GLY A 1 99 ? -4.398 15.477 22.219 1 93.56 99 GLY A O 1
ATOM 792 N N . CYS A 1 100 ? -2.639 14.141 22.047 1 91.75 100 CYS A N 1
ATOM 793 C CA . CYS A 1 100 ? -2.25 14.266 23.453 1 91.75 100 CYS A CA 1
ATOM 794 C C . CYS A 1 100 ? -1.672 15.648 23.734 1 91.75 100 CYS A C 1
ATOM 796 O O . CYS A 1 100 ? -1.823 16.172 24.844 1 91.75 100 CYS A O 1
ATOM 798 N N . LEU A 1 101 ? -1.057 16.156 22.688 1 91.19 101 LEU A N 1
ATOM 799 C CA . LEU A 1 101 ? -0.418 17.453 22.859 1 91.19 101 LEU A CA 1
ATOM 800 C C . LEU A 1 101 ? -1.442 18.578 22.75 1 91.19 101 LEU A C 1
ATOM 802 O O . LEU A 1 101 ? -1.3 19.625 23.406 1 91.19 101 LEU A O 1
ATOM 806 N N . ILE A 1 102 ? -2.445 18.266 21.938 1 87.06 102 ILE A N 1
ATOM 807 C CA . ILE A 1 102 ? -3.535 19.234 21.859 1 87.06 102 ILE A CA 1
ATOM 808 C C . ILE A 1 102 ? -4.324 19.219 23.172 1 87.06 102 ILE A C 1
ATOM 810 O O . ILE A 1 102 ? -4.48 18.172 23.797 1 87.06 102 ILE A O 1
ATOM 814 N N . ASN A 1 103 ? -4.477 20.156 23.875 1 71.69 103 ASN A N 1
ATOM 815 C CA . ASN A 1 103 ? -5.188 20.188 25.156 1 71.69 103 ASN A CA 1
ATOM 816 C C . ASN A 1 103 ? -6.199 19.047 25.266 1 71.69 103 ASN A C 1
ATOM 818 O O . ASN A 1 103 ? -7.113 18.953 24.438 1 71.69 103 ASN A O 1
ATOM 822 N N . GLU A 1 104 ? -5.852 18.125 26.188 1 65.19 104 GLU A N 1
ATOM 823 C CA . GLU A 1 104 ? -6.566 16.875 26.422 1 65.19 104 GLU A CA 1
ATOM 824 C C . GLU A 1 104 ? -8.07 17.109 26.531 1 65.19 104 GLU A C 1
ATOM 826 O O . GLU A 1 104 ? -8.867 16.234 26.188 1 65.19 104 GLU A O 1
ATOM 831 N N . THR A 1 105 ? -8.375 18.406 26.734 1 70.38 105 THR A N 1
ATOM 832 C CA . THR A 1 105 ? -9.789 18.672 26.984 1 70.38 105 THR A CA 1
ATOM 833 C C . THR A 1 105 ? -10.469 19.219 25.734 1 70.38 105 THR A C 1
ATOM 835 O O . THR A 1 105 ? -11.68 19.422 25.734 1 70.38 105 THR A O 1
ATOM 838 N N . SER A 1 106 ? -9.672 19.391 24.656 1 81.19 106 SER A N 1
ATOM 839 C CA . SER A 1 106 ? -10.297 19.922 23.453 1 81.19 106 SER A CA 1
ATOM 840 C C . SER A 1 106 ? -11.008 18.844 22.656 1 81.19 106 SER A C 1
ATOM 842 O O . SER A 1 106 ? -10.57 17.688 22.641 1 81.19 106 SER A O 1
ATOM 844 N N . ARG A 1 107 ? -12.148 19.062 22.125 1 84.44 107 ARG A N 1
ATOM 845 C CA . ARG A 1 107 ? -12.953 18.156 21.312 1 84.44 107 ARG A CA 1
ATOM 846 C C . ARG A 1 107 ? -12.164 17.672 20.094 1 84.44 107 ARG A C 1
ATOM 848 O O . ARG A 1 107 ? -12.258 16.5 19.719 1 84.44 107 ARG A O 1
ATOM 855 N N . GLY A 1 108 ? -11.336 18.516 19.578 1 86 108 GLY A N 1
ATOM 856 C CA . GLY A 1 108 ? -10.508 18.141 18.453 1 86 108 GLY A CA 1
ATOM 857 C C . GLY A 1 108 ? -9.414 17.156 18.797 1 86 108 GLY A C 1
ATOM 858 O O . GLY A 1 108 ? -9.172 16.203 18.047 1 86 108 GLY A O 1
ATOM 859 N N . GLY A 1 109 ? -8.82 17.391 19.906 1 90 109 GLY A N 1
ATOM 860 C CA . GLY A 1 109 ? -7.785 16.484 20.375 1 90 109 GLY A CA 1
ATOM 861 C C . GLY A 1 109 ? -8.305 15.086 20.656 1 90 109 GLY A C 1
ATOM 862 O O . GLY A 1 109 ? -7.664 14.094 20.297 1 90 109 GLY A O 1
ATOM 863 N N . GLU A 1 110 ? -9.406 15.023 21.297 1 92.19 110 GLU A N 1
ATOM 864 C CA . GLU A 1 110 ? -10.031 13.734 21.594 1 92.19 110 GLU A CA 1
ATOM 865 C C . GLU A 1 110 ? -10.391 13 20.297 1 92.19 110 GLU A C 1
ATOM 867 O O . GLU A 1 110 ? -10.156 11.797 20.172 1 92.19 110 GLU A O 1
ATOM 872 N N . ALA A 1 111 ? -10.992 13.719 19.344 1 94.25 111 ALA A N 1
ATOM 873 C CA . ALA A 1 111 ? -11.344 13.117 18.047 1 94.25 111 ALA A CA 1
ATOM 874 C C . ALA A 1 111 ? -10.109 12.555 17.359 1 94.25 111 ALA A C 1
ATOM 876 O O . ALA A 1 111 ? -10.164 11.469 16.781 1 94.25 111 ALA A O 1
ATOM 877 N N . LEU A 1 112 ? -9.031 13.258 17.484 1 94.94 112 LEU A N 1
ATOM 878 C CA . LEU A 1 112 ? -7.777 12.828 16.891 1 94.94 112 LEU A CA 1
ATOM 879 C C . LEU A 1 112 ? -7.289 11.531 17.516 1 94.94 112 LEU A C 1
ATOM 881 O O . LEU A 1 112 ? -6.84 10.617 16.828 1 94.94 112 LEU A O 1
ATOM 885 N N . ARG A 1 113 ? -7.445 11.422 18.797 1 95.5 113 ARG A N 1
ATOM 886 C CA . ARG A 1 113 ? -7 10.227 19.5 1 95.5 113 ARG A CA 1
ATOM 887 C C . ARG A 1 113 ? -7.875 9.023 19.156 1 95.5 113 ARG A C 1
ATOM 889 O O . ARG A 1 113 ? -7.383 7.906 19.031 1 95.5 113 ARG A O 1
ATOM 896 N N . LYS A 1 114 ? -9.156 9.297 19 1 96.25 114 LYS A N 1
ATOM 897 C CA . LYS A 1 114 ? -10.047 8.211 18.609 1 96.25 114 LYS A CA 1
ATOM 898 C C . LYS A 1 114 ? -9.734 7.738 17.188 1 96.25 114 LYS A C 1
ATOM 900 O O . LYS A 1 114 ? -9.719 6.535 16.922 1 96.25 114 LYS A O 1
ATOM 905 N N . CYS A 1 115 ? -9.516 8.656 16.297 1 97.25 115 CYS A N 1
ATOM 906 C CA . CYS A 1 115 ? -9.109 8.312 14.945 1 97.25 115 CYS A CA 1
ATOM 907 C C . CYS A 1 115 ? -7.797 7.539 14.953 1 97.25 115 CYS A C 1
ATOM 909 O O . CYS A 1 115 ? -7.645 6.559 14.219 1 97.25 115 CYS A O 1
ATOM 911 N N . ALA A 1 116 ? -6.906 7.98 15.789 1 97.69 116 ALA A N 1
ATOM 912 C CA . ALA A 1 116 ? -5.602 7.332 15.93 1 97.69 116 ALA A CA 1
ATOM 913 C C . ALA A 1 116 ? -5.758 5.859 16.281 1 97.69 116 ALA A C 1
ATOM 915 O O . ALA A 1 116 ? -5.098 4.996 15.703 1 97.69 116 ALA A O 1
ATOM 916 N N . ALA A 1 117 ? -6.59 5.598 17.203 1 97.81 117 ALA A N 1
ATOM 917 C CA . ALA A 1 117 ? -6.816 4.223 17.641 1 97.81 117 ALA A CA 1
ATOM 918 C C . ALA A 1 117 ? -7.336 3.361 16.5 1 97.81 117 ALA A C 1
ATOM 920 O O . ALA A 1 117 ? -6.914 2.215 16.328 1 97.81 117 ALA A O 1
ATOM 921 N N . ALA A 1 118 ? -8.219 3.906 15.758 1 98.44 118 ALA A N 1
ATOM 922 C CA . ALA A 1 118 ? -8.758 3.186 14.602 1 98.44 118 ALA A CA 1
ATOM 923 C C . ALA A 1 118 ? -7.664 2.906 13.578 1 98.44 118 ALA A C 1
ATOM 925 O O . ALA A 1 118 ? -7.555 1.787 13.07 1 98.44 118 ALA A O 1
ATOM 926 N N . GLN A 1 119 ? -6.844 3.918 13.312 1 98.5 119 GLN A N 1
ATOM 927 C CA . GLN A 1 119 ? -5.77 3.748 12.344 1 98.5 119 GLN A CA 1
ATOM 928 C C . GLN A 1 119 ? -4.766 2.693 12.805 1 98.5 119 GLN A C 1
ATOM 930 O O . GLN A 1 119 ? -4.273 1.901 12 1 98.5 119 GLN A O 1
ATOM 935 N N . LYS A 1 120 ? -4.453 2.697 14.062 1 98.12 120 LYS A N 1
ATOM 93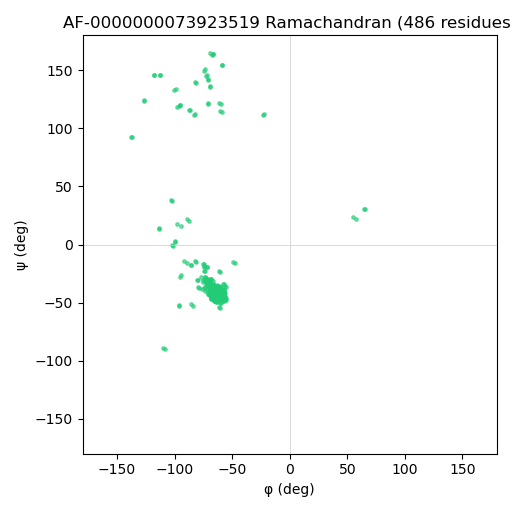6 C CA . LYS A 1 120 ? -3.535 1.702 14.602 1 98.12 120 LYS A CA 1
ATOM 937 C C . LYS A 1 120 ? -4.098 0.292 14.461 1 98.12 120 LYS A C 1
ATOM 939 O O . LYS A 1 120 ? -3.375 -0.636 14.094 1 98.12 120 LYS A O 1
ATOM 944 N N . LYS A 1 121 ? -5.367 0.176 14.672 1 98.44 121 LYS A N 1
ATOM 945 C CA . LYS A 1 121 ? -6.008 -1.129 14.539 1 98.44 121 LYS A CA 1
ATOM 946 C C . LYS A 1 121 ? -6.02 -1.583 13.078 1 98.44 121 LYS A C 1
ATOM 948 O O . LYS A 1 121 ? -5.809 -2.762 12.789 1 98.44 121 LYS A O 1
ATOM 953 N N . ILE A 1 122 ? -6.328 -0.666 12.195 1 98.31 122 ILE A N 1
ATOM 954 C CA . ILE A 1 122 ? -6.277 -0.97 10.773 1 98.31 122 ILE A CA 1
ATOM 955 C C . ILE A 1 122 ? -4.887 -1.489 10.406 1 98.31 122 ILE A C 1
ATOM 957 O O . ILE A 1 122 ? -4.758 -2.529 9.75 1 98.31 122 ILE A O 1
ATOM 961 N N . GLY A 1 123 ? -3.859 -0.792 10.852 1 97.69 123 GLY A N 1
ATOM 962 C CA . GLY A 1 123 ? -2.492 -1.172 10.539 1 97.69 123 GLY A CA 1
ATOM 963 C C . GLY A 1 123 ? -2.104 -2.523 11.109 1 97.69 123 GLY A C 1
ATOM 964 O O . GLY A 1 123 ? -1.435 -3.314 10.438 1 97.69 123 GLY A O 1
ATOM 965 N N . GLU A 1 124 ? -2.455 -2.814 12.32 1 97.19 124 GLU A N 1
ATOM 966 C CA . GLU A 1 124 ? -2.201 -4.109 12.945 1 97.19 124 GLU A CA 1
ATOM 967 C C . GLU A 1 124 ? -2.889 -5.234 12.18 1 97.19 124 GLU A C 1
ATOM 969 O O . GLU A 1 124 ? -2.303 -6.301 11.969 1 97.19 124 GLU A O 1
ATOM 974 N N . SER A 1 125 ? -4.148 -4.992 11.82 1 97.81 125 SER A N 1
ATOM 975 C CA . SER A 1 125 ? -4.902 -5.98 11.055 1 97.81 125 SER A CA 1
ATOM 976 C C . SER A 1 125 ? -4.262 -6.23 9.695 1 97.81 125 SER A C 1
ATOM 978 O O . SER A 1 125 ? -4.277 -7.355 9.195 1 97.81 125 SER A O 1
ATOM 980 N N . GLU A 1 126 ? -3.789 -5.191 9.125 1 95.88 126 GLU A N 1
ATOM 981 C CA . GLU A 1 126 ? -3.086 -5.32 7.848 1 95.88 126 GLU A CA 1
ATOM 982 C C . GLU A 1 126 ? -1.868 -6.227 7.98 1 95.88 126 GLU A C 1
ATOM 984 O O . GLU A 1 126 ? -1.62 -7.074 7.121 1 95.88 126 GLU A O 1
ATOM 989 N N . ARG A 1 127 ? -1.075 -6.051 8.992 1 94.62 127 ARG A N 1
ATOM 990 C CA . ARG A 1 127 ? 0.083 -6.906 9.234 1 94.62 127 ARG A CA 1
ATOM 991 C C . ARG A 1 127 ? -0.336 -8.359 9.406 1 94.62 127 ARG A C 1
ATOM 993 O O . ARG A 1 127 ? 0.318 -9.266 8.883 1 94.62 127 ARG A O 1
ATOM 1000 N N . ARG A 1 128 ? -1.378 -8.562 10.102 1 95.44 128 ARG A N 1
ATOM 1001 C CA . ARG A 1 128 ? -1.885 -9.914 10.305 1 95.44 128 ARG A CA 1
ATOM 1002 C C . ARG A 1 128 ? -2.312 -10.539 8.977 1 95.44 128 ARG A C 1
ATOM 1004 O O . ARG A 1 128 ? -2.055 -11.719 8.734 1 95.44 128 ARG A O 1
ATOM 1011 N N . LEU A 1 129 ? -3.01 -9.766 8.156 1 96.94 129 LEU A N 1
ATOM 1012 C CA . LEU A 1 129 ? -3.404 -10.242 6.832 1 96.94 129 LEU A CA 1
ATOM 1013 C C . LEU A 1 129 ? -2.186 -10.664 6.02 1 96.94 129 LEU A C 1
ATOM 1015 O O . LEU A 1 129 ? -2.178 -11.742 5.422 1 96.94 129 LEU A O 1
ATOM 1019 N N . GLN A 1 130 ? -1.184 -9.789 6.008 1 94.62 130 GLN A N 1
ATOM 1020 C CA . GLN A 1 130 ? 0.043 -10.07 5.273 1 94.62 130 GLN A CA 1
ATOM 1021 C C . GLN A 1 130 ? 0.669 -11.383 5.734 1 94.62 130 GLN A C 1
ATOM 1023 O O . GLN A 1 130 ? 1.055 -12.219 4.914 1 94.62 130 GLN A O 1
ATOM 1028 N N . ASP A 1 131 ? 0.745 -11.555 7.008 1 92.94 131 ASP A N 1
ATOM 1029 C CA . ASP A 1 131 ? 1.332 -12.766 7.582 1 92.94 131 ASP A CA 1
ATOM 1030 C C . ASP A 1 131 ? 0.523 -14 7.203 1 92.94 131 ASP A C 1
ATOM 1032 O O . ASP A 1 131 ? 1.089 -15.023 6.805 1 92.94 131 ASP A O 1
ATOM 1036 N N . THR A 1 132 ? -0.763 -13.898 7.32 1 96.25 132 THR A N 1
ATOM 1037 C CA . THR A 1 132 ? -1.646 -15.023 7.051 1 96.25 132 THR A CA 1
ATOM 1038 C C . THR A 1 132 ? -1.585 -15.422 5.578 1 96.25 132 THR A C 1
ATOM 1040 O O . THR A 1 132 ? -1.416 -16.594 5.254 1 96.25 132 THR A O 1
ATOM 1043 N N . VAL A 1 133 ? -1.685 -14.477 4.672 1 96.62 133 VAL A N 1
ATOM 1044 C CA . VAL A 1 133 ? -1.674 -14.758 3.238 1 96.62 133 VAL A CA 1
ATOM 1045 C C . VAL A 1 133 ? -0.317 -15.328 2.832 1 96.62 133 VAL A C 1
ATOM 1047 O O . VAL A 1 133 ? -0.244 -16.234 2.006 1 96.62 133 VAL A O 1
ATOM 1050 N N . SER A 1 134 ? 0.764 -14.758 3.447 1 93 134 SER A N 1
ATOM 1051 C CA . SER A 1 134 ? 2.111 -15.242 3.164 1 93 134 SER A CA 1
ATOM 1052 C C . SER A 1 134 ? 2.273 -16.703 3.576 1 93 134 SER A C 1
ATOM 1054 O O . SER A 1 134 ? 2.844 -17.5 2.834 1 93 134 SER A O 1
ATOM 1056 N N . SER A 1 135 ? 1.75 -17.062 4.715 1 93.88 135 SER A N 1
ATOM 1057 C CA . SER A 1 135 ? 1.95 -18.406 5.254 1 93.88 135 SER A CA 1
ATOM 1058 C C . SER A 1 135 ? 0.992 -19.406 4.617 1 93.88 135 SER A C 1
ATOM 1060 O O . SER A 1 135 ? 1.188 -20.609 4.73 1 93.88 135 SER A O 1
ATOM 1062 N N . GLU A 1 136 ? -0.026 -18.891 3.959 1 94.5 136 GLU A N 1
ATOM 1063 C CA . GLU A 1 136 ? -1.018 -19.781 3.365 1 94.5 136 GLU A CA 1
ATOM 1064 C C . GLU A 1 136 ? -0.903 -19.797 1.844 1 94.5 136 GLU A C 1
ATOM 1066 O O . GLU A 1 136 ? -0.021 -20.469 1.29 1 94.5 136 GLU A O 1
ATOM 1071 N N . TYR A 1 137 ? -1.556 -18.969 1.188 1 95.69 137 TYR A N 1
ATOM 1072 C CA . TYR A 1 137 ? -1.698 -19.031 -0.262 1 95.69 137 TYR A CA 1
ATOM 1073 C C . TYR A 1 137 ? -0.368 -18.766 -0.953 1 95.69 137 TYR A C 1
ATOM 1075 O O . TYR A 1 137 ? -0 -19.453 -1.903 1 95.69 137 TYR A O 1
ATOM 1083 N N . ILE A 1 138 ? 0.334 -17.766 -0.481 1 95 138 ILE A N 1
ATOM 1084 C CA . ILE A 1 138 ? 1.621 -17.453 -1.093 1 95 138 ILE A CA 1
ATOM 1085 C C . ILE A 1 138 ? 2.578 -18.641 -0.913 1 95 138 ILE A C 1
ATOM 1087 O O . ILE A 1 138 ? 3.273 -19.031 -1.853 1 95 138 ILE A O 1
ATOM 1091 N N . SER A 1 139 ? 2.623 -19.219 0.263 1 93.75 139 SER A N 1
ATOM 1092 C CA . SER A 1 139 ? 3.465 -20.391 0.509 1 93.75 139 SER A CA 1
ATOM 1093 C C . SER A 1 139 ? 3.084 -21.547 -0.403 1 93.75 139 SER A C 1
ATOM 1095 O O . SER A 1 139 ? 3.955 -22.25 -0.92 1 93.75 139 SER A O 1
ATOM 1097 N N . TRP A 1 140 ? 1.82 -21.766 -0.543 1 94.94 140 TRP A N 1
ATOM 1098 C CA . TRP A 1 140 ? 1.338 -22.812 -1.424 1 94.94 140 TRP A CA 1
ATOM 1099 C C . TRP A 1 140 ? 1.809 -22.594 -2.857 1 94.94 140 TRP A C 1
ATOM 1101 O O . TRP A 1 140 ? 2.314 -23.516 -3.504 1 94.94 140 TRP A O 1
ATOM 1111 N N . LEU A 1 141 ? 1.662 -21.344 -3.359 1 95.38 141 LEU A N 1
ATOM 1112 C CA . LEU A 1 141 ? 2.074 -21.016 -4.719 1 95.38 141 LEU A CA 1
ATOM 1113 C C . LEU A 1 141 ? 3.58 -21.188 -4.887 1 95.38 141 LEU A C 1
ATOM 1115 O O . LEU A 1 141 ? 4.043 -21.688 -5.918 1 95.38 141 LEU A O 1
ATOM 1119 N N . ARG A 1 142 ? 4.297 -20.859 -3.873 1 92.94 142 ARG A N 1
ATOM 1120 C CA . ARG A 1 142 ? 5.746 -21 -3.928 1 92.94 142 ARG A CA 1
ATOM 1121 C C . ARG A 1 142 ? 6.145 -22.469 -3.971 1 92.94 142 ARG A C 1
ATOM 1123 O O . ARG A 1 142 ? 7.031 -22.859 -4.734 1 92.94 142 ARG A O 1
ATOM 1130 N N . LEU A 1 143 ? 5.516 -23.234 -3.156 1 93.12 143 LEU A N 1
ATOM 1131 C CA . LEU A 1 143 ? 5.789 -24.672 -3.154 1 93.12 143 LEU A CA 1
ATOM 1132 C C . LEU A 1 143 ? 5.43 -25.297 -4.496 1 93.12 143 LEU A C 1
ATOM 1134 O O . LEU A 1 143 ? 6.168 -26.141 -5.012 1 93.12 143 LEU A O 1
ATOM 1138 N N . PHE A 1 144 ? 4.355 -24.844 -5.012 1 94.62 144 PHE A N 1
ATOM 1139 C CA . PHE A 1 144 ? 3.947 -25.344 -6.32 1 94.62 144 PHE A CA 1
ATOM 1140 C C . PHE A 1 144 ? 4.988 -25 -7.379 1 94.62 144 PHE A C 1
ATOM 1142 O O . PHE A 1 144 ? 5.418 -25.875 -8.141 1 94.62 144 PHE A O 1
ATOM 1149 N N . THR A 1 145 ? 5.422 -23.75 -7.391 1 93.25 145 THR A N 1
ATOM 1150 C CA . THR A 1 145 ? 6.312 -23.281 -8.438 1 93.25 145 THR A CA 1
ATOM 1151 C C . THR A 1 145 ? 7.723 -23.828 -8.242 1 93.25 145 THR A C 1
ATOM 1153 O O . THR A 1 145 ? 8.484 -23.953 -9.203 1 93.25 145 THR A O 1
ATOM 1156 N N . THR A 1 146 ? 8.047 -24.188 -7.051 1 90.25 146 THR A N 1
ATOM 1157 C CA . THR A 1 146 ? 9.391 -24.672 -6.781 1 90.25 146 THR A CA 1
ATOM 1158 C C . THR A 1 146 ? 9.438 -26.188 -6.828 1 90.25 146 THR A C 1
ATOM 1160 O O . THR A 1 146 ? 10.125 -26.766 -7.676 1 90.25 146 THR A O 1
ATOM 1163 N N . ASN A 1 147 ? 8.586 -26.812 -6.098 1 90.12 147 ASN A N 1
ATOM 1164 C CA . ASN A 1 147 ? 8.68 -28.266 -5.957 1 90.12 147 ASN A CA 1
ATOM 1165 C C . ASN A 1 147 ? 7.984 -28.984 -7.109 1 90.12 147 ASN A C 1
ATOM 1167 O O . ASN A 1 147 ? 8.57 -29.875 -7.734 1 90.12 147 ASN A O 1
ATOM 1171 N N . GLU A 1 148 ? 6.719 -28.625 -7.348 1 87.38 148 GLU A N 1
ATOM 1172 C CA . GLU A 1 148 ? 5.969 -29.328 -8.383 1 87.38 148 GLU A CA 1
ATOM 1173 C C . GLU A 1 148 ? 6.594 -29.109 -9.758 1 87.38 148 GLU A C 1
ATOM 1175 O O . GLU A 1 148 ? 6.703 -30.047 -10.555 1 87.38 148 GLU A O 1
ATOM 1180 N N . VAL A 1 149 ? 7.031 -27.922 -9.914 1 86.38 149 VAL A N 1
ATOM 1181 C CA . VAL A 1 149 ? 7.629 -27.594 -11.203 1 86.38 149 VAL A CA 1
ATOM 1182 C C . VAL A 1 149 ? 8.984 -28.281 -11.344 1 86.38 149 VAL A C 1
ATOM 1184 O O . VAL A 1 149 ? 9.32 -28.797 -12.422 1 86.38 149 VAL A O 1
ATOM 1187 N N . LYS A 1 150 ? 9.641 -28.422 -10.273 1 91.5 150 LYS A N 1
ATOM 1188 C CA . LYS A 1 150 ? 10.938 -29.078 -10.281 1 91.5 150 LYS A CA 1
ATOM 1189 C C . LYS A 1 150 ? 10.789 -30.562 -10.594 1 91.5 150 LYS A C 1
ATOM 1191 O O . LYS A 1 150 ? 11.539 -31.109 -11.406 1 91.5 150 LYS A O 1
ATOM 1196 N N . VAL A 1 151 ? 9.867 -31.188 -9.945 1 94.19 151 VAL A N 1
ATOM 1197 C CA . VAL A 1 151 ? 9.625 -32.625 -10.164 1 94.19 151 VAL A CA 1
ATOM 1198 C C . VAL A 1 151 ? 9.219 -32.844 -11.617 1 94.19 151 VAL A C 1
ATOM 1200 O O . VAL A 1 151 ? 9.711 -33.781 -12.266 1 94.19 151 VAL A O 1
ATOM 1203 N N . ALA A 1 152 ? 8.312 -32.062 -12.133 1 93.88 152 ALA A N 1
ATOM 1204 C CA . ALA A 1 152 ? 7.871 -32.156 -13.523 1 93.88 152 ALA A CA 1
ATOM 1205 C C . ALA A 1 152 ? 9.039 -31.969 -14.484 1 93.88 152 ALA A C 1
ATOM 1207 O O . ALA A 1 152 ? 9.188 -32.719 -15.453 1 93.88 152 ALA A O 1
ATOM 1208 N N . LYS A 1 153 ? 9.875 -31.031 -14.172 1 92.31 153 LYS A N 1
ATOM 1209 C CA . LYS A 1 153 ? 11.039 -30.766 -15.008 1 92.31 153 LYS A CA 1
ATOM 1210 C C . LYS A 1 153 ? 12.008 -31.938 -15 1 92.31 153 LYS A C 1
ATOM 1212 O O . LYS A 1 153 ? 12.523 -32.312 -16.047 1 92.31 153 LYS A O 1
ATOM 1217 N N . GLN A 1 154 ? 12.258 -32.5 -13.891 1 96.06 154 GLN A N 1
ATOM 1218 C CA . GLN A 1 154 ? 13.156 -33.625 -13.758 1 96.06 154 GLN A CA 1
ATOM 1219 C C . GLN A 1 154 ? 12.664 -34.844 -14.57 1 96.06 154 GLN A C 1
ATOM 1221 O O . GLN A 1 154 ? 13.438 -35.5 -15.258 1 96.06 154 GLN A O 1
ATOM 1226 N N . GLU A 1 155 ? 11.344 -35.062 -14.43 1 96.06 155 GLU A N 1
ATOM 1227 C CA . GLU A 1 155 ? 10.781 -36.188 -15.172 1 96.06 155 GLU A CA 1
ATOM 1228 C C . GLU A 1 155 ? 10.852 -35.938 -16.672 1 96.06 155 GLU A C 1
ATOM 1230 O O . GLU A 1 155 ? 11.047 -36.875 -17.453 1 96.06 155 GLU A O 1
ATOM 1235 N N . ARG A 1 156 ? 10.688 -34.781 -17.078 1 94.81 156 ARG A N 1
ATOM 1236 C CA . ARG A 1 156 ? 10.797 -34.438 -18.484 1 94.81 156 ARG A CA 1
ATOM 1237 C C . ARG A 1 156 ? 12.227 -34.625 -18.984 1 94.81 156 ARG A C 1
ATOM 1239 O O . ARG A 1 156 ? 12.438 -35.062 -20.125 1 94.81 156 ARG A O 1
ATOM 1246 N N . GLU A 1 157 ? 13.156 -34.281 -18.188 1 94.88 157 GLU A N 1
ATOM 1247 C CA . GLU A 1 157 ? 14.555 -34.5 -18.547 1 94.88 157 GLU A CA 1
ATOM 1248 C C . GLU A 1 157 ? 14.867 -36 -18.703 1 94.88 157 GLU A C 1
ATOM 1250 O O . GLU A 1 157 ? 15.555 -36.375 -19.656 1 94.88 157 GLU A O 1
ATOM 1255 N N . LYS A 1 158 ? 14.406 -36.781 -17.75 1 96.19 158 LYS A N 1
ATOM 1256 C CA . LYS A 1 158 ? 14.57 -38.219 -17.875 1 96.19 158 LYS A CA 1
ATOM 1257 C C . LYS A 1 158 ? 13.938 -38.75 -19.156 1 96.19 158 LYS A C 1
ATOM 1259 O O . LYS A 1 158 ? 14.484 -39.656 -19.812 1 96.19 158 LYS A O 1
ATOM 1264 N N . LEU A 1 159 ? 12.773 -38.219 -19.438 1 95.19 159 LEU A N 1
ATOM 1265 C CA . LEU A 1 159 ? 12.07 -38.594 -20.656 1 95.19 159 LEU A CA 1
ATOM 1266 C C . LEU A 1 159 ? 12.906 -38.25 -21.891 1 95.19 159 LEU A C 1
ATOM 1268 O O . LEU A 1 159 ? 13.039 -39.062 -22.797 1 95.19 159 LEU A O 1
ATOM 1272 N N . GLU A 1 160 ? 13.422 -37.062 -21.891 1 92.94 160 GLU A N 1
ATOM 1273 C CA . GLU A 1 160 ? 14.266 -36.656 -23.016 1 92.94 160 GLU A CA 1
ATOM 1274 C C . GLU A 1 160 ? 15.5 -37.531 -23.141 1 92.94 160 GLU A C 1
ATOM 1276 O O . GLU A 1 160 ? 15.898 -37.906 -24.25 1 92.94 160 GLU A O 1
ATOM 1281 N N . ASN A 1 161 ? 16.094 -37.844 -22.078 1 92.12 161 ASN A N 1
ATOM 1282 C CA . ASN A 1 161 ? 17.266 -38.75 -22.078 1 92.12 161 ASN A CA 1
ATOM 1283 C C . ASN A 1 161 ? 16.906 -40.125 -22.625 1 92.12 161 ASN A C 1
ATOM 1285 O O . ASN A 1 161 ? 17.672 -40.719 -23.391 1 92.12 161 ASN A O 1
ATOM 1289 N N . ALA A 1 162 ? 15.766 -40.656 -22.141 1 93.19 162 ALA A N 1
ATOM 1290 C CA . ALA A 1 162 ? 15.305 -41.969 -22.625 1 93.19 162 ALA A CA 1
ATOM 1291 C C . ALA A 1 162 ? 15.055 -41.938 -24.125 1 93.19 162 ALA A C 1
ATOM 1293 O O . ALA A 1 162 ? 15.352 -42.875 -24.844 1 93.19 162 ALA A O 1
ATOM 1294 N N . ARG A 1 163 ? 14.492 -40.812 -24.5 1 92.69 163 ARG A N 1
ATOM 1295 C CA . ARG A 1 163 ? 14.234 -40.625 -25.922 1 92.69 163 ARG A CA 1
ATOM 1296 C C . ARG A 1 163 ? 15.531 -40.594 -26.719 1 92.69 163 ARG A C 1
ATOM 1298 O O . ARG A 1 163 ? 15.656 -41.25 -27.75 1 92.69 163 ARG A O 1
ATOM 1305 N N . LEU A 1 164 ? 16.516 -39.875 -26.328 1 88.88 164 LEU A N 1
ATOM 1306 C CA . LEU A 1 164 ? 17.812 -39.781 -26.984 1 88.88 164 LEU A CA 1
ATOM 1307 C C . LEU A 1 164 ? 18.5 -41.156 -27.047 1 88.88 164 LEU A C 1
ATOM 1309 O O . LEU A 1 164 ? 19.109 -41.5 -28.062 1 88.88 164 LEU A O 1
ATOM 1313 N N . ASP A 1 165 ? 18.453 -41.906 -26 1 89.06 165 ASP A N 1
ATOM 1314 C CA . ASP A 1 165 ? 19.031 -43.219 -25.953 1 89.06 165 ASP A CA 1
ATOM 1315 C C . ASP A 1 165 ? 18.359 -44.156 -27 1 89.06 165 ASP A C 1
ATOM 1317 O O . ASP A 1 165 ? 19.047 -44.875 -27.719 1 89.06 165 ASP A O 1
ATOM 1321 N N . LEU A 1 166 ? 17.047 -44.094 -26.984 1 91.94 166 LEU A N 1
ATOM 1322 C CA . LEU A 1 166 ? 16.297 -44.906 -27.938 1 91.94 166 LEU A CA 1
ATOM 1323 C C . LEU A 1 166 ? 16.688 -44.531 -29.375 1 91.94 166 LEU A C 1
ATOM 1325 O O . LEU A 1 166 ? 16.969 -45.406 -30.188 1 91.94 166 LEU A O 1
ATOM 1329 N N . ASP A 1 167 ? 16.766 -43.312 -29.656 1 89.94 167 ASP A N 1
ATOM 1330 C CA . ASP A 1 167 ? 17.094 -42.844 -31 1 89.94 167 ASP A CA 1
ATOM 1331 C C . ASP A 1 167 ? 18.516 -43.25 -31.391 1 89.94 167 ASP A C 1
ATOM 1333 O O . ASP A 1 167 ? 18.766 -43.656 -32.531 1 89.94 167 ASP A O 1
ATOM 1337 N N . ARG A 1 168 ? 19.453 -43.125 -30.516 1 87.88 168 ARG A N 1
ATOM 1338 C CA . ARG A 1 168 ? 20.828 -43.531 -30.734 1 87.88 168 ARG A CA 1
ATOM 1339 C C . ARG A 1 168 ? 20.922 -45.031 -31.062 1 87.88 168 ARG A C 1
ATOM 1341 O O . ARG A 1 168 ? 21.578 -45.406 -32.031 1 87.88 168 ARG A O 1
ATOM 1348 N N . LEU A 1 169 ? 20.219 -45.812 -30.266 1 88.5 169 LEU A N 1
ATOM 1349 C CA . LEU A 1 169 ? 20.266 -47.281 -30.438 1 88.5 169 LEU A CA 1
ATOM 1350 C C . LEU A 1 169 ? 19.594 -47.688 -31.734 1 88.5 169 LEU A C 1
ATOM 1352 O O . LEU A 1 169 ? 20.016 -48.656 -32.375 1 88.5 169 LEU A O 1
ATOM 1356 N N . LYS A 1 170 ? 18.531 -46.969 -32.125 1 87.5 170 LYS A N 1
ATOM 1357 C CA . LYS A 1 170 ? 17.891 -47.219 -33.406 1 87.5 170 LYS A CA 1
ATOM 1358 C C . LYS A 1 170 ? 18.859 -46.938 -34.562 1 87.5 170 LYS A C 1
ATOM 1360 O O . LYS A 1 170 ? 18.906 -47.688 -35.531 1 87.5 170 LYS A O 1
ATOM 1365 N N . THR A 1 171 ? 19.562 -45.844 -34.438 1 86.44 171 THR A N 1
ATOM 1366 C CA . THR A 1 171 ? 20.547 -45.469 -35.469 1 86.44 171 THR A CA 1
ATOM 1367 C C . THR A 1 171 ? 21.641 -46.531 -35.562 1 86.44 171 THR A C 1
ATOM 1369 O O . THR A 1 171 ? 22.047 -46.875 -36.688 1 86.44 171 THR A O 1
ATOM 1372 N N . MET A 1 172 ? 22.109 -47.062 -34.469 1 86.5 172 MET A N 1
ATOM 1373 C CA . MET A 1 172 ? 23.156 -48.094 -34.438 1 86.5 172 MET A CA 1
ATOM 1374 C C . MET A 1 172 ? 22.641 -49.406 -35.031 1 86.5 172 MET A C 1
ATOM 1376 O O . MET A 1 172 ? 23.391 -50.094 -35.719 1 86.5 172 MET A O 1
ATOM 1380 N N . GLN A 1 173 ? 21.359 -49.688 -34.688 1 85.81 173 GLN A N 1
ATOM 1381 C CA . GLN A 1 173 ? 20.75 -50.906 -35.25 1 85.81 173 GLN A CA 1
ATOM 1382 C C . GLN A 1 173 ? 20.688 -50.844 -36.781 1 85.81 173 GLN A C 1
ATOM 1384 O O . GLN A 1 173 ? 20.953 -51.844 -37.438 1 85.81 173 GLN A O 1
ATOM 1389 N N . LYS A 1 174 ? 20.375 -49.656 -37.312 1 85 174 LYS A N 1
ATOM 1390 C CA . LYS A 1 174 ? 20.266 -49.5 -38.75 1 85 174 LYS A CA 1
ATOM 1391 C C . LYS A 1 174 ? 21.625 -49.625 -39.438 1 85 174 LYS A C 1
ATOM 1393 O O . LYS A 1 174 ? 21.719 -50.094 -40.562 1 85 174 LYS A O 1
ATOM 1398 N N . ARG A 1 175 ? 22.641 -49.25 -38.75 1 84.81 175 ARG A N 1
ATOM 1399 C CA . ARG A 1 175 ? 23.984 -49.25 -39.312 1 84.81 175 ARG A CA 1
ATOM 1400 C C . ARG A 1 175 ? 24.688 -50.594 -39.094 1 84.81 175 ARG A C 1
ATOM 1402 O O . ARG A 1 175 ? 25.719 -50.875 -39.688 1 84.81 175 ARG A O 1
ATOM 1409 N N . ALA A 1 176 ? 24.188 -51.344 -38.25 1 81.62 176 ALA A N 1
ATOM 1410 C CA . ALA A 1 176 ? 24.859 -52.562 -37.844 1 81.62 176 ALA A CA 1
ATOM 1411 C C . ALA A 1 176 ? 24.828 -53.594 -38.969 1 81.62 176 ALA A C 1
ATOM 1413 O O . ALA A 1 176 ? 23.875 -53.656 -39.75 1 81.62 176 ALA A O 1
ATOM 1414 N N . LYS A 1 177 ? 25.938 -54.344 -39.125 1 79.94 177 LYS A N 1
ATOM 1415 C CA . LYS A 1 177 ? 26.078 -55.438 -40.062 1 79.94 177 LYS A CA 1
ATOM 1416 C C . LYS A 1 177 ? 25.188 -56.625 -39.688 1 79.94 177 LYS A C 1
ATOM 1418 O O . LYS A 1 177 ? 24.781 -56.75 -38.531 1 79.94 177 LYS A O 1
ATOM 1423 N N . ASN A 1 178 ? 24.906 -57.594 -40.562 1 74.38 178 ASN A N 1
ATOM 1424 C CA . ASN A 1 178 ? 23.953 -58.688 -40.469 1 74.38 178 ASN A CA 1
ATOM 1425 C C . ASN A 1 178 ? 24.266 -59.594 -39.281 1 74.38 178 ASN A C 1
ATOM 1427 O O . ASN A 1 178 ? 23.359 -60.062 -38.562 1 74.38 178 ASN A O 1
ATOM 1431 N N . ASP A 1 179 ? 25.609 -59.844 -38.938 1 76.88 179 ASP A N 1
ATOM 1432 C CA . ASP A 1 179 ? 25.969 -60.812 -37.906 1 76.88 179 ASP A CA 1
ATOM 1433 C C . ASP A 1 179 ? 25.688 -60.25 -36.5 1 76.88 179 ASP A C 1
ATOM 1435 O O . ASP A 1 179 ? 25.562 -61 -35.531 1 76.88 179 ASP A O 1
ATOM 1439 N N . LYS A 1 180 ? 25.5 -58.875 -36.312 1 78.12 180 LYS A N 1
ATOM 1440 C CA . LYS A 1 180 ? 25.328 -58.25 -35 1 78.12 180 LYS A CA 1
ATOM 1441 C C . LYS A 1 180 ? 23.922 -57.688 -34.875 1 78.12 180 LYS A C 1
ATOM 1443 O O . LYS A 1 180 ? 23.625 -57.031 -33.875 1 78.12 180 LYS A O 1
ATOM 1448 N N . GLN A 1 181 ? 23.078 -58.031 -35.719 1 81.88 181 GLN A N 1
ATOM 1449 C CA . GLN A 1 181 ? 21.75 -57.406 -35.75 1 81.88 181 GLN A CA 1
ATOM 1450 C C . GLN A 1 181 ? 20.891 -57.844 -34.594 1 81.88 181 GLN A C 1
ATOM 1452 O O . GLN A 1 181 ? 20.125 -57.062 -34.031 1 81.88 181 GLN A O 1
ATOM 1457 N N . HIS A 1 182 ? 21.078 -59.156 -34.219 1 82.06 182 HIS A N 1
ATOM 1458 C CA . HIS A 1 182 ? 20.266 -59.688 -33.156 1 82.06 182 HIS A CA 1
ATOM 1459 C C . HIS A 1 182 ? 20.562 -58.969 -31.828 1 82.06 182 HIS A C 1
ATOM 1461 O O . HIS A 1 182 ? 19.641 -58.688 -31.062 1 82.06 182 HIS A O 1
ATOM 1467 N N . GLU A 1 183 ? 21.859 -58.625 -31.5 1 84.5 183 GLU A N 1
ATOM 1468 C CA . GLU A 1 183 ? 22.234 -57.906 -30.297 1 84.5 183 GLU A CA 1
ATOM 1469 C C . GLU A 1 183 ? 21.656 -56.5 -30.266 1 84.5 183 GLU A C 1
ATOM 1471 O O . GLU A 1 183 ? 21.172 -56.062 -29.219 1 84.5 183 GLU A O 1
ATOM 1476 N N . HIS A 1 184 ? 21.672 -55.906 -31.359 1 88.06 184 HIS A N 1
ATOM 1477 C CA . HIS A 1 184 ? 21.141 -54.531 -31.453 1 88.06 184 HIS A CA 1
ATOM 1478 C C . HIS A 1 184 ? 19.625 -54.531 -31.312 1 88.06 184 HIS A C 1
ATOM 1480 O O . HIS A 1 184 ? 19.062 -53.594 -30.734 1 88.06 184 HIS A O 1
ATOM 1486 N N . ASP A 1 185 ? 19 -55.594 -31.75 1 88.69 185 ASP A N 1
ATOM 1487 C CA . ASP A 1 185 ? 17.547 -55.688 -31.641 1 88.69 185 ASP A CA 1
ATOM 1488 C C . ASP A 1 185 ? 17.094 -55.75 -30.188 1 88.69 185 ASP A C 1
ATOM 1490 O O . ASP A 1 185 ? 16.109 -55.094 -29.797 1 88.69 185 ASP A O 1
ATOM 1494 N N . GLN A 1 186 ? 17.812 -56.531 -29.438 1 91.12 186 GLN A N 1
ATOM 1495 C CA . GLN A 1 186 ? 17.484 -56.625 -28.016 1 91.12 186 GLN A CA 1
ATOM 1496 C C . GLN A 1 186 ? 17.688 -55.312 -27.297 1 91.12 186 GLN A C 1
ATOM 1498 O O . GLN A 1 186 ? 16.891 -54.938 -26.422 1 91.12 186 GLN A O 1
ATOM 1503 N N . LEU A 1 187 ? 18.719 -54.562 -27.641 1 91 187 LEU A N 1
ATOM 1504 C CA . LEU A 1 187 ? 19 -53.281 -27.016 1 91 187 LEU A CA 1
ATOM 1505 C C . LEU A 1 187 ? 17.922 -52.25 -27.344 1 91 187 LEU A C 1
ATOM 1507 O O . LEU A 1 187 ? 17.5 -51.5 -26.484 1 91 187 LEU A O 1
ATOM 1511 N N . VAL A 1 188 ? 17.469 -52.219 -28.547 1 92.19 188 VAL A N 1
ATOM 1512 C CA . VAL A 1 188 ? 16.438 -51.281 -28.984 1 92.19 188 VAL A CA 1
ATOM 1513 C C . VAL A 1 188 ? 15.117 -51.625 -28.281 1 92.19 188 VAL A C 1
ATOM 1515 O O . VAL A 1 188 ? 14.406 -50.719 -27.844 1 92.19 188 VAL A O 1
ATOM 1518 N N . LYS A 1 189 ? 14.836 -52.906 -28.125 1 94.25 189 LYS A N 1
ATOM 1519 C CA . LYS A 1 189 ? 13.617 -53.312 -27.438 1 94.25 189 LYS A CA 1
ATOM 1520 C C . LYS A 1 189 ? 13.633 -52.875 -25.984 1 94.25 189 LYS A C 1
ATOM 1522 O O . LYS A 1 189 ? 12.617 -52.406 -25.453 1 94.25 189 LYS A O 1
ATOM 1527 N N . GLU A 1 190 ? 14.766 -52.969 -25.375 1 94.44 190 GLU A N 1
ATOM 1528 C CA . GLU A 1 190 ? 14.914 -52.531 -23.984 1 94.44 190 GLU A CA 1
ATOM 1529 C C . GLU A 1 190 ? 14.766 -51.031 -23.875 1 94.44 190 GLU A C 1
ATOM 1531 O O . GLU A 1 190 ? 14.117 -50.531 -22.953 1 94.44 190 GLU A O 1
ATOM 1536 N N . ALA A 1 191 ? 15.359 -50.344 -24.781 1 93.62 191 ALA A N 1
ATOM 1537 C CA . ALA A 1 191 ? 15.281 -48.875 -24.781 1 93.62 191 ALA A CA 1
ATOM 1538 C C . ALA A 1 191 ? 13.852 -48.406 -25.047 1 93.62 191 ALA A C 1
ATOM 1540 O O . ALA A 1 191 ? 13.414 -47.406 -24.484 1 93.62 191 ALA A O 1
ATOM 1541 N N . GLN A 1 192 ? 13.172 -49.094 -25.922 1 94.62 192 GLN A N 1
ATOM 1542 C CA . GLN A 1 192 ? 11.773 -48.781 -26.203 1 94.62 192 GLN A CA 1
ATOM 1543 C C . GLN A 1 192 ? 10.906 -48.969 -24.953 1 94.62 192 GLN A C 1
ATOM 1545 O O . GLN A 1 192 ? 10.016 -48.156 -24.688 1 94.62 192 GLN A O 1
ATOM 1550 N N . SER A 1 193 ? 11.195 -50.062 -24.266 1 95.31 193 SER A N 1
ATOM 1551 C CA . SER A 1 193 ? 10.469 -50.312 -23.031 1 95.31 193 SER A CA 1
ATOM 1552 C C . SER A 1 193 ? 10.734 -49.25 -21.984 1 95.31 193 SER A C 1
ATOM 1554 O O . SER A 1 193 ? 9.82 -48.781 -21.297 1 95.31 193 SER A O 1
ATOM 1556 N N . LYS A 1 194 ? 11.984 -48.844 -21.891 1 95.81 194 LYS A N 1
ATOM 1557 C CA . LYS A 1 194 ? 12.352 -47.781 -20.953 1 95.81 194 LYS A CA 1
ATOM 1558 C C . LYS A 1 194 ? 11.695 -46.469 -21.312 1 95.81 194 LYS A C 1
ATOM 1560 O O . LYS A 1 194 ? 11.203 -45.75 -20.453 1 95.81 194 LYS A O 1
ATOM 1565 N N . PHE A 1 195 ? 11.672 -46.125 -22.578 1 95.5 195 PHE A N 1
ATOM 1566 C CA . PHE A 1 195 ? 11.055 -44.906 -23.078 1 95.5 195 PHE A CA 1
ATOM 1567 C C . PHE A 1 195 ? 9.555 -44.906 -22.797 1 95.5 195 PHE A C 1
ATOM 1569 O O . PHE A 1 195 ? 9 -43.906 -22.344 1 95.5 195 PHE A O 1
ATOM 1576 N N . ALA A 1 196 ? 8.961 -46 -23.062 1 95.19 196 ALA A N 1
ATOM 1577 C CA . ALA A 1 196 ? 7.52 -46.125 -22.844 1 95.19 196 ALA A CA 1
ATOM 1578 C C . ALA A 1 196 ? 7.18 -45.969 -21.359 1 95.19 196 ALA A C 1
ATOM 1580 O O . ALA A 1 196 ? 6.199 -45.312 -21.016 1 95.19 196 ALA A O 1
ATOM 1581 N N . SER A 1 197 ? 8.008 -46.656 -20.547 1 97 197 SER A N 1
ATOM 1582 C CA . SER A 1 197 ? 7.805 -46.531 -19.109 1 97 197 SER A CA 1
ATOM 1583 C C . SER A 1 197 ? 7.969 -45.094 -18.625 1 97 197 SER A C 1
ATOM 1585 O O . SER A 1 197 ? 7.172 -44.625 -17.828 1 97 197 SER A O 1
ATOM 1587 N N . GLN A 1 198 ? 9.031 -44.438 -19.156 1 97 198 GLN A N 1
ATOM 1588 C CA . GLN A 1 198 ? 9.281 -43.062 -18.766 1 97 198 GLN A CA 1
ATOM 1589 C C . GLN A 1 198 ? 8.18 -42.125 -19.266 1 97 198 GLN A C 1
ATOM 1591 O O . GLN A 1 198 ? 7.82 -41.156 -18.609 1 97 198 GLN A O 1
ATOM 1596 N N . CYS A 1 199 ? 7.602 -42.375 -20.406 1 96.06 199 CYS A N 1
ATOM 1597 C CA . CYS A 1 199 ? 6.465 -41.594 -20.922 1 96.06 199 CYS A CA 1
ATOM 1598 C C . CYS A 1 199 ? 5.285 -41.688 -19.969 1 96.06 199 CYS A C 1
ATOM 1600 O O . CYS A 1 199 ? 4.668 -40.656 -19.656 1 96.06 199 CYS A O 1
ATOM 1602 N N . ALA A 1 200 ? 5.039 -42.875 -19.484 1 96.75 200 ALA A N 1
ATOM 1603 C CA . ALA A 1 200 ? 3.91 -43.094 -18.578 1 96.75 200 ALA A CA 1
ATOM 1604 C C . ALA A 1 200 ? 4.121 -42.344 -17.266 1 96.75 200 ALA A C 1
ATOM 1606 O O . ALA A 1 200 ? 3.197 -41.719 -16.75 1 96.75 200 ALA A O 1
ATOM 1607 N N . ILE A 1 201 ? 5.301 -42.438 -16.719 1 97.44 201 ILE A N 1
ATOM 1608 C CA . ILE A 1 201 ? 5.633 -41.75 -15.469 1 97.44 201 ILE A CA 1
ATOM 1609 C C . ILE A 1 201 ? 5.5 -40.25 -15.641 1 97.44 201 ILE A C 1
ATOM 1611 O O . ILE A 1 201 ? 4.891 -39.562 -14.805 1 97.44 201 ILE A O 1
ATOM 1615 N N . THR A 1 202 ? 6.055 -39.719 -16.734 1 97.5 202 THR A N 1
ATOM 1616 C CA . THR A 1 202 ? 6.023 -38.281 -17 1 97.5 202 THR A CA 1
ATOM 1617 C C . THR A 1 202 ? 4.586 -37.812 -17.172 1 97.5 202 THR A C 1
ATOM 1619 O O . THR A 1 202 ? 4.207 -36.781 -16.609 1 97.5 202 THR A O 1
ATOM 1622 N N . LYS A 1 203 ? 3.777 -38.531 -17.891 1 96.94 203 LYS A N 1
ATOM 1623 C CA . LYS A 1 203 ? 2.373 -38.188 -18.078 1 96.94 203 LYS A CA 1
ATOM 1624 C C . LYS A 1 203 ? 1.658 -38.062 -16.734 1 96.94 203 LYS A C 1
ATOM 1626 O O . LYS A 1 203 ? 0.899 -37.125 -16.5 1 96.94 203 LYS A O 1
ATOM 1631 N N . GLN A 1 204 ? 1.995 -39.062 -15.938 1 97.12 204 GLN A N 1
ATOM 1632 C CA . GLN A 1 204 ? 1.361 -39.094 -14.617 1 97.12 204 GLN A CA 1
ATOM 1633 C C . GLN A 1 204 ? 1.759 -37.875 -13.797 1 97.12 204 GLN A C 1
ATOM 1635 O O . GLN A 1 204 ? 0.907 -37.219 -13.188 1 97.12 204 GLN A O 1
ATOM 1640 N N . VAL A 1 205 ? 2.994 -37.562 -13.758 1 96.69 205 VAL A N 1
ATOM 1641 C CA . VAL A 1 205 ? 3.521 -36.438 -12.969 1 96.69 205 VAL A CA 1
ATOM 1642 C C . VAL A 1 205 ? 2.951 -35.125 -13.477 1 96.69 205 VAL A C 1
ATOM 1644 O O . VAL A 1 205 ? 2.541 -34.281 -12.688 1 96.69 205 VAL A O 1
ATOM 1647 N N . LEU A 1 206 ? 2.906 -34.969 -14.797 1 96.62 206 LEU A N 1
ATOM 1648 C CA . LEU A 1 206 ? 2.383 -33.75 -15.398 1 96.62 206 LEU A CA 1
ATOM 1649 C C . LEU A 1 206 ? 0.899 -33.594 -15.094 1 96.62 206 LEU A C 1
ATOM 1651 O O . LEU A 1 206 ? 0.457 -32.5 -14.727 1 96.62 206 LEU A O 1
ATOM 1655 N N . GLN A 1 207 ? 0.165 -34.688 -15.195 1 95.19 207 GLN A N 1
ATOM 1656 C CA . GLN A 1 207 ? -1.263 -34.625 -14.898 1 95.19 207 GLN A CA 1
ATOM 1657 C C . GLN A 1 207 ? -1.509 -34.25 -13.445 1 95.19 207 GLN A C 1
ATOM 1659 O O . GLN A 1 207 ? -2.395 -33.469 -13.148 1 95.19 207 GLN A O 1
ATOM 1664 N N . GLU A 1 208 ? -0.742 -34.844 -12.594 1 93.38 208 GLU A N 1
ATOM 1665 C CA . GLU A 1 208 ? -0.876 -34.531 -11.172 1 93.38 208 GLU A CA 1
ATOM 1666 C C . GLU A 1 208 ? -0.607 -33.062 -10.898 1 93.38 208 GLU A C 1
ATOM 1668 O O . GLU A 1 208 ? -1.297 -32.438 -10.086 1 93.38 208 GLU A O 1
ATOM 1673 N N . SER A 1 209 ? 0.38 -32.562 -11.516 1 93.94 209 SER A N 1
ATOM 1674 C CA . SER A 1 209 ? 0.719 -31.156 -11.352 1 93.94 209 SER A CA 1
ATOM 1675 C C . SER A 1 209 ? -0.412 -30.266 -11.844 1 93.94 209 SER A C 1
ATOM 1677 O O . SER A 1 209 ? -0.772 -29.297 -11.172 1 93.94 209 SER A O 1
ATOM 1679 N N . ILE A 1 210 ? -0.97 -30.547 -12.938 1 92.88 210 ILE A N 1
ATOM 1680 C CA . ILE A 1 210 ? -2.07 -29.797 -13.523 1 92.88 210 ILE A CA 1
ATOM 1681 C C . ILE A 1 210 ? -3.281 -29.844 -12.594 1 92.88 210 ILE A C 1
ATOM 1683 O O . ILE A 1 210 ? -3.875 -28.812 -12.281 1 92.88 210 ILE A O 1
ATOM 1687 N N . ASP A 1 211 ? -3.514 -31.062 -12.117 1 91.19 211 ASP A N 1
ATOM 1688 C CA . ASP A 1 211 ? -4.664 -31.25 -11.242 1 91.19 211 ASP A CA 1
ATOM 1689 C C . ASP A 1 211 ? -4.496 -30.484 -9.938 1 91.19 211 ASP A C 1
ATOM 1691 O O . ASP A 1 211 ? -5.461 -29.922 -9.406 1 91.19 211 ASP A O 1
ATOM 1695 N N . LYS A 1 212 ? -3.35 -30.516 -9.453 1 91.38 212 LYS A N 1
ATOM 1696 C CA . LYS A 1 212 ? -3.061 -29.812 -8.203 1 91.38 212 LYS A CA 1
ATOM 1697 C C . LYS A 1 212 ? -3.342 -28.312 -8.336 1 91.38 212 LYS A C 1
ATOM 1699 O O . LYS A 1 212 ? -4.008 -27.719 -7.484 1 91.38 212 LYS A O 1
ATOM 1704 N N . PHE A 1 213 ? -2.904 -27.672 -9.375 1 92.19 213 PHE A N 1
ATOM 1705 C CA . PHE A 1 213 ? -3.129 -26.25 -9.594 1 92.19 213 PHE A CA 1
ATOM 1706 C C . PHE A 1 213 ? -4.605 -25.969 -9.828 1 92.19 213 PHE A C 1
ATOM 1708 O O . PHE A 1 213 ? -5.152 -25 -9.289 1 92.19 213 PHE A O 1
ATOM 1715 N N . ASP A 1 214 ? -5.234 -26.828 -10.609 1 90.94 214 ASP A N 1
ATOM 1716 C CA . ASP A 1 214 ? -6.617 -26.594 -11.023 1 90.94 214 ASP A CA 1
ATOM 1717 C C . ASP A 1 214 ? -7.578 -26.797 -9.852 1 90.94 214 ASP A C 1
ATOM 1719 O O . ASP A 1 214 ? -8.711 -26.297 -9.883 1 90.94 214 ASP A O 1
ATOM 1723 N N . SER A 1 215 ? -7.129 -27.5 -8.812 1 87.12 215 SER A N 1
ATOM 1724 C CA . SER A 1 215 ? -7.984 -27.797 -7.664 1 87.12 215 SER A CA 1
ATOM 1725 C C . SER A 1 215 ? -7.641 -26.906 -6.477 1 87.12 215 SER A C 1
ATOM 1727 O O . SER A 1 215 ? -7.672 -27.359 -5.328 1 87.12 215 SER A O 1
ATOM 1729 N N . GLN A 1 216 ? -7.34 -25.672 -6.766 1 89.56 216 GLN A N 1
ATOM 1730 C CA . GLN A 1 216 ? -6.84 -24.812 -5.699 1 8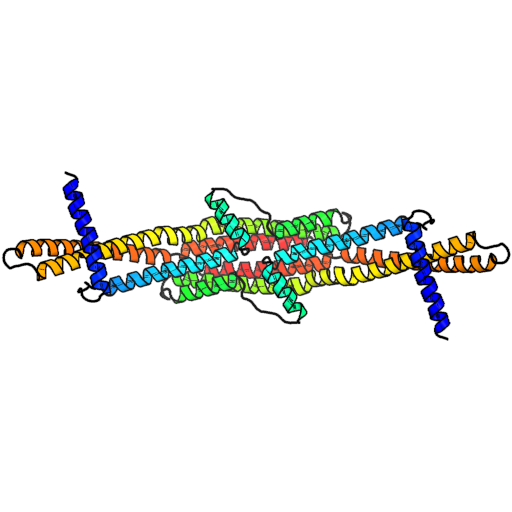9.56 216 GLN A CA 1
ATOM 1731 C C . GLN A 1 216 ? -7.984 -24.094 -4.98 1 89.56 216 GLN A C 1
ATOM 1733 O O . GLN A 1 216 ? -7.793 -23.016 -4.41 1 89.56 216 GLN A O 1
ATOM 1738 N N . LYS A 1 217 ? -9.18 -24.531 -4.996 1 91.25 217 LYS A N 1
ATOM 1739 C CA . LYS A 1 217 ? -10.352 -23.906 -4.391 1 91.25 217 LYS A CA 1
ATOM 1740 C C . LYS A 1 217 ? -10.148 -23.688 -2.896 1 91.25 217 LYS A C 1
ATOM 1742 O O . LYS A 1 217 ? -10.492 -22.625 -2.373 1 91.25 217 LYS A O 1
ATOM 1747 N N . ASP A 1 218 ? -9.562 -24.641 -2.273 1 93.94 218 ASP A N 1
ATOM 1748 C CA . ASP A 1 218 ? -9.359 -24.547 -0.831 1 93.94 218 ASP A CA 1
ATOM 1749 C C . ASP A 1 218 ? -8.359 -23.438 -0.495 1 93.94 218 ASP A C 1
ATOM 1751 O O . ASP A 1 218 ? -8.516 -22.734 0.501 1 93.94 218 ASP A O 1
ATOM 1755 N N . GLU A 1 219 ? -7.297 -23.312 -1.28 1 95.62 219 GLU A N 1
ATOM 1756 C CA . GLU A 1 219 ? -6.305 -22.266 -1.071 1 95.62 219 GLU A CA 1
ATOM 1757 C C . GLU A 1 219 ? -6.914 -20.875 -1.296 1 95.62 219 GLU A C 1
ATOM 1759 O O . GLU A 1 219 ? -6.621 -19.938 -0.554 1 95.62 219 GLU A O 1
ATOM 1764 N N . LEU A 1 220 ? -7.797 -20.766 -2.271 1 96 220 LEU A N 1
ATOM 1765 C CA . LEU A 1 220 ? -8.5 -19.5 -2.543 1 96 220 LEU A CA 1
ATOM 1766 C C . LEU A 1 220 ? -9.43 -19.141 -1.392 1 96 220 LEU A C 1
ATOM 1768 O O . LEU A 1 220 ? -9.555 -17.969 -1.035 1 96 220 LEU A O 1
ATOM 1772 N N . ARG A 1 221 ? -10 -20.141 -0.817 1 95.88 221 ARG A N 1
ATOM 1773 C CA . ARG A 1 221 ? -10.867 -19.906 0.334 1 95.88 221 ARG A CA 1
ATOM 1774 C C . ARG A 1 221 ? -10.078 -19.359 1.515 1 95.88 221 ARG A C 1
ATOM 1776 O O . ARG A 1 221 ? -10.562 -18.5 2.248 1 95.88 221 ARG A O 1
ATOM 1783 N N . LYS A 1 222 ? -8.883 -19.844 1.691 1 96.5 222 LYS A N 1
ATOM 1784 C CA . LYS A 1 222 ? -8.039 -19.328 2.764 1 96.5 222 LYS A CA 1
ATOM 1785 C C . LYS A 1 222 ? -7.699 -17.859 2.547 1 96.5 222 LYS A C 1
ATOM 1787 O O . LYS A 1 222 ? -7.719 -17.062 3.49 1 96.5 222 LYS A O 1
ATOM 1792 N N . LEU A 1 223 ? -7.391 -17.531 1.315 1 97.44 223 LEU A N 1
ATOM 1793 C CA . LEU A 1 223 ? -7.098 -16.141 0.972 1 97.44 223 LEU A CA 1
ATOM 1794 C C . LEU A 1 223 ? -8.297 -15.242 1.268 1 97.44 223 LEU A C 1
ATOM 1796 O O . LEU A 1 223 ? -8.164 -14.227 1.96 1 97.44 223 LEU A O 1
ATOM 1800 N N . LEU A 1 224 ? -9.438 -15.656 0.782 1 98 224 LEU A N 1
ATOM 1801 C CA . LEU A 1 224 ? -10.648 -14.867 0.949 1 98 224 LEU A CA 1
ATOM 1802 C C . LEU A 1 224 ? -11.039 -14.766 2.42 1 98 224 LEU A C 1
ATOM 1804 O O . LEU A 1 224 ? -11.508 -13.727 2.877 1 98 224 LEU A O 1
ATOM 1808 N N . THR A 1 225 ? -10.812 -15.836 3.148 1 97.94 225 THR A N 1
ATOM 1809 C CA . THR A 1 225 ? -11.117 -15.836 4.574 1 97.94 225 THR A CA 1
ATOM 1810 C C . THR A 1 225 ? -10.227 -14.844 5.316 1 97.94 225 THR A C 1
ATOM 1812 O O . THR A 1 225 ? -10.703 -14.078 6.156 1 97.94 225 THR A O 1
ATOM 1815 N N . ALA A 1 226 ? -8.969 -14.859 4.984 1 97.94 226 ALA A N 1
ATOM 1816 C CA . ALA A 1 226 ? -8.039 -13.906 5.586 1 97.94 226 ALA A CA 1
ATOM 1817 C C . ALA A 1 226 ? -8.445 -12.469 5.277 1 97.94 226 ALA A C 1
ATOM 1819 O O . ALA A 1 226 ? -8.414 -11.602 6.152 1 97.94 226 ALA A O 1
ATOM 1820 N N . GLN A 1 227 ? -8.82 -12.211 4.062 1 97.88 227 GLN A N 1
ATOM 1821 C CA . GLN A 1 227 ? -9.25 -10.883 3.65 1 97.88 227 GLN A CA 1
ATOM 1822 C C . GLN A 1 227 ? -10.555 -10.484 4.34 1 97.88 227 GLN A C 1
ATOM 1824 O O . GLN A 1 227 ? -10.711 -9.336 4.758 1 97.88 227 GLN A O 1
ATOM 1829 N N . SER A 1 228 ? -11.461 -11.422 4.453 1 98.12 228 SER A N 1
ATOM 1830 C CA . SER A 1 228 ? -12.719 -11.156 5.145 1 98.12 228 SER A CA 1
ATOM 1831 C C . SER A 1 228 ? -12.484 -10.758 6.598 1 98.12 228 SER A C 1
ATOM 1833 O O . SER A 1 228 ? -13.055 -9.781 7.078 1 98.12 228 SER A O 1
ATOM 1835 N N . ASP A 1 229 ? -11.602 -11.484 7.223 1 97.88 229 ASP A N 1
ATOM 1836 C CA . ASP A 1 229 ? -11.266 -11.18 8.609 1 97.88 229 ASP A CA 1
ATOM 1837 C C . ASP A 1 229 ? -10.656 -9.789 8.734 1 97.88 229 ASP A C 1
ATOM 1839 O O . ASP A 1 229 ? -10.992 -9.031 9.648 1 97.88 229 ASP A O 1
ATOM 1843 N N . TYR A 1 230 ? -9.844 -9.477 7.867 1 98.31 230 TYR A N 1
ATOM 1844 C CA . TYR A 1 230 ? -9.188 -8.172 7.84 1 98.31 230 TYR A CA 1
ATOM 1845 C C . TYR A 1 230 ? -10.211 -7.051 7.68 1 98.31 230 TYR A C 1
ATOM 1847 O O . TYR A 1 230 ? -10.234 -6.105 8.469 1 98.31 230 TYR A O 1
ATOM 1855 N N . PHE A 1 231 ? -11.031 -7.125 6.703 1 98.31 231 PHE A N 1
ATOM 1856 C CA . PHE A 1 231 ? -11.984 -6.059 6.418 1 98.31 231 PHE A CA 1
ATOM 1857 C C . PHE A 1 231 ? -13 -5.93 7.547 1 98.31 231 PHE A C 1
ATOM 1859 O O . PHE A 1 231 ? -13.422 -4.82 7.891 1 98.31 231 PHE A O 1
ATOM 1866 N N . ARG A 1 232 ? -13.344 -7.004 8.086 1 97.38 232 ARG A N 1
ATOM 1867 C CA . ARG A 1 232 ? -14.281 -6.969 9.211 1 97.38 232 ARG A CA 1
ATOM 1868 C C . ARG A 1 232 ? -13.664 -6.262 10.406 1 97.38 232 ARG A C 1
ATOM 1870 O O . ARG A 1 232 ? -14.297 -5.398 11.016 1 97.38 232 ARG A O 1
ATOM 1877 N N . ALA A 1 233 ? -12.469 -6.652 10.742 1 97.88 233 ALA A N 1
ATOM 1878 C CA . ALA A 1 233 ? -11.773 -6.035 11.875 1 97.88 233 ALA A CA 1
ATOM 1879 C C . ALA A 1 233 ? -11.609 -4.535 11.664 1 97.88 233 ALA A C 1
ATOM 1881 O O . ALA A 1 233 ? -11.828 -3.746 12.594 1 97.88 233 ALA A O 1
ATOM 1882 N N . CYS A 1 234 ? -11.266 -4.176 10.477 1 98.38 234 CYS A N 1
ATOM 1883 C CA . CYS A 1 234 ? -11.055 -2.768 10.156 1 98.38 234 CYS A CA 1
ATOM 1884 C C . CYS A 1 234 ? -12.367 -1.994 10.188 1 98.38 234 CYS A C 1
ATOM 1886 O O . CYS A 1 234 ? -12.422 -0.876 10.703 1 98.38 234 CYS A O 1
ATOM 1888 N N . SER A 1 235 ? -13.375 -2.58 9.617 1 97.94 235 SER A N 1
ATOM 1889 C CA . SER A 1 235 ? -14.695 -1.951 9.641 1 97.94 235 SER A CA 1
ATOM 1890 C C . SER A 1 235 ? -15.156 -1.687 11.07 1 97.94 235 SER A C 1
ATOM 1892 O O . SER A 1 235 ? -15.648 -0.598 11.383 1 97.94 235 SER A O 1
ATOM 1894 N N . GLU A 1 236 ? -14.953 -2.619 11.883 1 97.75 236 GLU A N 1
ATOM 1895 C CA . GLU A 1 236 ? -15.352 -2.479 13.281 1 97.75 236 GLU A CA 1
ATOM 1896 C C . GLU A 1 236 ? -14.57 -1.361 13.969 1 97.75 236 GLU A C 1
ATOM 1898 O O . GLU A 1 236 ? -15.141 -0.571 14.719 1 97.75 236 GLU A O 1
ATOM 1903 N N . ALA A 1 237 ? -13.297 -1.337 13.734 1 98.06 237 ALA A N 1
ATOM 1904 C CA . ALA A 1 237 ? -12.445 -0.318 14.344 1 98.06 237 ALA A CA 1
ATOM 1905 C C . ALA A 1 237 ? -12.867 1.082 13.906 1 98.06 237 ALA A C 1
ATOM 1907 O O . ALA A 1 237 ? -12.984 1.988 14.734 1 98.06 237 ALA A O 1
ATOM 1908 N N . VAL A 1 238 ? -13.109 1.242 12.664 1 98.31 238 VAL A N 1
ATOM 1909 C CA . VAL A 1 238 ? -13.461 2.543 12.102 1 98.31 238 VAL A CA 1
ATOM 1910 C C . VAL A 1 238 ? -14.852 2.949 12.578 1 98.31 238 VAL A C 1
ATOM 1912 O O . VAL A 1 238 ? -15.078 4.105 12.945 1 98.31 238 VAL A O 1
ATOM 1915 N N . ASP A 1 239 ? -15.766 2.031 12.594 1 97.56 239 ASP A N 1
ATOM 1916 C CA . ASP A 1 239 ? -17.125 2.328 13.031 1 97.56 239 ASP A CA 1
ATOM 1917 C C . ASP A 1 239 ? -17.141 2.725 14.508 1 97.56 239 ASP A C 1
ATOM 1919 O O . ASP A 1 239 ? -17.906 3.613 14.906 1 97.56 239 ASP A O 1
ATOM 1923 N N . SER A 1 240 ? -16.375 2.051 15.289 1 97.56 240 SER A N 1
ATOM 1924 C CA . SER A 1 240 ? -16.25 2.406 16.703 1 97.56 240 SER A CA 1
ATOM 1925 C C . SER A 1 240 ? -15.727 3.828 16.875 1 97.56 240 SER A C 1
ATOM 1927 O O . SER A 1 240 ? -16.25 4.59 17.688 1 97.56 240 SER A O 1
ATOM 1929 N N . ALA A 1 241 ? -14.75 4.156 16.125 1 97.62 241 ALA A N 1
ATOM 1930 C CA . ALA A 1 241 ? -14.188 5.504 16.188 1 97.62 241 ALA A CA 1
ATOM 1931 C C . ALA A 1 241 ? -15.203 6.547 15.719 1 97.62 241 ALA A C 1
ATOM 1933 O O . ALA A 1 241 ? -15.297 7.629 16.297 1 97.62 241 ALA A O 1
ATOM 1934 N N . LEU A 1 242 ? -15.984 6.254 14.719 1 97 242 LEU A N 1
ATOM 1935 C CA . LEU A 1 242 ? -17 7.164 14.195 1 97 242 LEU A CA 1
ATOM 1936 C C . LEU A 1 242 ? -18.062 7.445 15.242 1 97 242 LEU A C 1
ATOM 1938 O O . LEU A 1 242 ? -18.531 8.586 15.375 1 97 242 LEU A O 1
ATOM 1942 N N . ARG A 1 243 ? -18.375 6.488 16.047 1 96.25 243 ARG A N 1
ATOM 1943 C CA . ARG A 1 243 ? -19.359 6.652 17.094 1 96.25 243 ARG A CA 1
ATOM 1944 C C . ARG A 1 243 ? -18.812 7.492 18.25 1 96.25 243 ARG A C 1
ATOM 1946 O O . ARG A 1 243 ? -19.562 8.203 18.922 1 96.25 243 ARG A O 1
ATOM 1953 N N . ALA A 1 244 ? -17.531 7.414 18.391 1 94.19 244 ALA A N 1
ATOM 1954 C CA . ALA A 1 244 ? -16.891 8.062 19.547 1 94.19 244 ALA A CA 1
ATOM 1955 C C . ALA A 1 244 ? -16.594 9.531 19.25 1 94.19 244 ALA A C 1
ATOM 1957 O O . ALA A 1 244 ? -16.359 10.32 20.156 1 94.19 244 ALA A O 1
ATOM 1958 N N . ILE A 1 245 ? -16.609 9.828 17.922 1 91.69 245 ILE A N 1
ATOM 1959 C CA . ILE A 1 245 ? -16.25 11.195 17.562 1 91.69 245 ILE A CA 1
ATOM 1960 C C . ILE A 1 245 ? -17.531 12.008 17.344 1 91.69 245 ILE A C 1
ATOM 1962 O O . ILE A 1 245 ? -17.594 13.18 17.734 1 91.69 245 ILE A O 1
ATOM 1966 N N . MET B 1 1 ? 4.961 63.594 -7.242 1 33.12 1 MET B N 1
ATOM 1967 C CA . MET B 1 1 ? 4.344 62.969 -6.074 1 33.12 1 MET B CA 1
ATOM 1968 C C . MET B 1 1 ? 5.207 61.812 -5.551 1 33.12 1 MET B C 1
ATOM 1970 O O . MET B 1 1 ? 5.102 61.438 -4.383 1 33.12 1 MET B O 1
ATOM 1974 N N . ASN B 1 2 ? 5.637 60.938 -6.516 1 38.56 2 ASN B N 1
ATOM 1975 C CA . ASN B 1 2 ? 5.988 59.531 -6.297 1 38.56 2 ASN B CA 1
ATOM 1976 C C . ASN B 1 2 ? 7.363 59.406 -5.652 1 38.56 2 ASN B C 1
ATOM 1978 O O . ASN B 1 2 ? 7.734 58.312 -5.199 1 38.56 2 ASN B O 1
ATOM 1982 N N . ALA B 1 3 ? 8.156 60.25 -5.84 1 53.62 3 ALA B N 1
ATOM 1983 C CA . ALA B 1 3 ? 9.539 60.188 -5.375 1 53.62 3 ALA B CA 1
ATOM 1984 C C . ALA B 1 3 ? 9.609 60.281 -3.852 1 53.62 3 ALA B C 1
ATOM 1986 O O . ALA B 1 3 ? 10.445 59.625 -3.219 1 53.62 3 ALA B O 1
ATOM 1987 N N . GLN B 1 4 ? 8.773 61.062 -3.324 1 44.53 4 GLN B N 1
ATOM 1988 C CA . GLN B 1 4 ? 8.781 61.188 -1.869 1 44.53 4 GLN B CA 1
ATOM 1989 C C . GLN B 1 4 ? 8.336 59.875 -1.21 1 44.53 4 GLN B C 1
ATOM 1991 O O . GLN B 1 4 ? 8.867 59.5 -0.167 1 44.53 4 GLN B O 1
ATOM 1996 N N . LYS B 1 5 ? 7.48 59.344 -1.968 1 52.91 5 LYS B N 1
ATOM 1997 C CA . LYS B 1 5 ? 6.965 58.094 -1.439 1 52.91 5 LYS B CA 1
ATOM 1998 C C . LYS B 1 5 ? 8.016 56.969 -1.528 1 52.91 5 LYS B C 1
ATOM 2000 O O . LYS B 1 5 ? 8.133 56.156 -0.624 1 52.91 5 LYS B O 1
ATOM 2005 N N . PHE B 1 6 ? 8.695 57.062 -2.352 1 45.72 6 PHE B N 1
ATOM 2006 C CA . PHE B 1 6 ? 9.781 56.125 -2.539 1 45.72 6 PHE B CA 1
ATOM 2007 C C . PHE B 1 6 ? 10.898 56.375 -1.541 1 45.72 6 PHE B C 1
ATOM 2009 O O . PHE B 1 6 ? 11.516 55.406 -1.036 1 45.72 6 PHE B O 1
ATOM 2016 N N . GLN B 1 7 ? 11.109 57.469 -1.288 1 47 7 GLN B N 1
ATOM 2017 C CA . GLN B 1 7 ? 12.172 57.812 -0.35 1 47 7 GLN B CA 1
ATOM 2018 C C . GLN B 1 7 ? 11.805 57.406 1.073 1 47 7 GLN B C 1
ATOM 2020 O O . GLN B 1 7 ? 12.648 56.875 1.81 1 47 7 GLN B O 1
ATOM 2025 N N . THR B 1 8 ? 10.641 57.594 1.404 1 49.34 8 THR B N 1
ATOM 2026 C CA . THR B 1 8 ? 10.172 57.219 2.734 1 49.34 8 THR B CA 1
ATOM 2027 C C . THR B 1 8 ? 10.133 55.688 2.881 1 49.34 8 THR B C 1
ATOM 2029 O O . THR B 1 8 ? 10.516 55.156 3.92 1 49.34 8 THR B O 1
ATOM 2032 N N . ASN B 1 9 ? 9.648 55.062 1.826 1 50.91 9 ASN B N 1
ATOM 2033 C CA . ASN B 1 9 ? 9.609 53.625 1.855 1 50.91 9 ASN B CA 1
ATOM 2034 C C . ASN B 1 9 ? 11.016 53 1.902 1 50.91 9 ASN B C 1
ATOM 2036 O O . ASN B 1 9 ? 11.258 52.062 2.637 1 50.91 9 ASN B O 1
ATOM 2040 N N . ALA B 1 10 ? 11.891 53.562 1.041 1 51.81 10 ALA B N 1
ATOM 2041 C CA . ALA B 1 10 ? 13.289 53.125 1.032 1 51.81 10 ALA B CA 1
ATOM 2042 C C . ALA B 1 10 ? 13.953 53.406 2.381 1 51.81 10 ALA B C 1
ATOM 2044 O O . ALA B 1 10 ? 14.703 52.562 2.887 1 51.81 10 ALA B O 1
ATOM 2045 N N . ASN B 1 11 ? 13.641 54.5 2.867 1 54.59 11 ASN B N 1
ATOM 2046 C CA . ASN B 1 11 ? 14.211 54.844 4.164 1 54.59 11 ASN B CA 1
ATOM 2047 C C . ASN B 1 11 ? 13.742 53.906 5.258 1 54.59 11 ASN B C 1
ATOM 2049 O O . ASN B 1 11 ? 14.531 53.469 6.105 1 54.59 11 ASN B O 1
ATOM 2053 N N . THR B 1 12 ? 12.555 53.562 5.07 1 61 12 THR B N 1
ATOM 2054 C CA . THR B 1 12 ? 12 52.656 6.062 1 61 12 THR B CA 1
ATOM 2055 C C . THR B 1 12 ? 12.602 51.25 5.91 1 61 12 THR B C 1
ATOM 2057 O O . THR B 1 12 ? 12.953 50.625 6.902 1 61 12 THR B O 1
ATOM 2060 N N . ILE B 1 13 ? 12.766 50.875 4.605 1 59.09 13 ILE B N 1
ATOM 2061 C CA . ILE B 1 13 ? 13.352 49.562 4.355 1 59.09 13 ILE B CA 1
ATOM 2062 C C . ILE B 1 13 ? 14.805 49.562 4.816 1 59.09 13 ILE B C 1
ATOM 2064 O O . ILE B 1 13 ? 15.258 48.594 5.453 1 59.09 13 ILE B O 1
ATOM 2068 N N . PHE B 1 14 ? 15.508 50.656 4.477 1 55.16 14 PHE B N 1
ATOM 2069 C CA . PHE B 1 14 ? 16.891 50.75 4.922 1 55.16 14 PHE B CA 1
ATOM 2070 C C . PHE B 1 14 ? 16.969 50.781 6.441 1 55.16 14 PHE B C 1
ATOM 2072 O O . PHE B 1 14 ? 17.859 50.156 7.027 1 55.16 14 PHE B O 1
ATOM 2079 N N . GLY B 1 15 ? 16.156 51.469 7.051 1 58.47 15 GLY B N 1
ATOM 2080 C CA . GLY B 1 15 ? 16.141 51.531 8.5 1 58.47 15 GLY B CA 1
ATOM 2081 C C . GLY B 1 15 ? 15.867 50.188 9.156 1 58.47 15 GLY B C 1
ATOM 2082 O O . GLY B 1 15 ? 16.516 49.844 10.148 1 58.47 15 GLY B O 1
ATOM 2083 N N . ARG B 1 16 ? 15.078 49.5 8.516 1 71.38 16 ARG B N 1
ATOM 2084 C CA . ARG B 1 16 ? 14.789 48.156 9.031 1 71.38 16 ARG B CA 1
ATOM 2085 C C . ARG B 1 16 ? 16.016 47.281 8.938 1 71.38 16 ARG B C 1
ATOM 2087 O O . ARG B 1 16 ? 16.266 46.469 9.844 1 71.38 16 ARG B O 1
ATOM 2094 N N . PHE B 1 17 ? 16.578 47.375 7.805 1 54.44 17 PHE B N 1
ATOM 2095 C CA . PHE B 1 17 ? 17.781 46.594 7.602 1 54.44 17 PHE B CA 1
ATOM 2096 C C . PHE B 1 17 ? 18.828 46.938 8.656 1 54.44 17 PHE B C 1
ATOM 2098 O O . PHE B 1 17 ? 19.438 46.031 9.242 1 54.44 17 PHE B O 1
ATOM 2105 N N . VAL B 1 18 ? 18.953 48.094 8.953 1 55.59 18 VAL B N 1
ATOM 2106 C CA . VAL B 1 18 ? 19.938 48.531 9.945 1 55.59 18 VAL B CA 1
ATOM 2107 C C . VAL B 1 18 ? 19.531 48.031 11.328 1 55.59 18 VAL B C 1
ATOM 2109 O O . VAL B 1 18 ? 20.375 47.531 12.078 1 55.59 18 VAL B O 1
ATOM 2112 N N . GLN B 1 19 ? 18.281 48.094 11.57 1 66.06 19 GLN B N 1
ATOM 2113 C CA . GLN B 1 19 ? 17.797 47.625 12.867 1 66.06 19 GLN B CA 1
ATOM 2114 C C . GLN B 1 19 ? 17.984 46.125 13.008 1 66.06 19 GLN B C 1
ATOM 2116 O O . GLN B 1 19 ? 18.375 45.625 14.07 1 66.06 19 GLN B O 1
ATOM 2121 N N . THR B 1 20 ? 17.812 45.5 11.961 1 60.62 20 THR B N 1
ATOM 2122 C CA . THR B 1 20 ? 17.984 44.062 11.984 1 60.62 20 THR B CA 1
ATOM 2123 C C . THR B 1 20 ? 19.438 43.688 12.273 1 60.62 20 THR B C 1
ATOM 2125 O O . THR B 1 20 ? 19.703 42.781 13.07 1 60.62 20 THR B O 1
ATOM 2128 N N . ILE B 1 21 ? 20.203 44.375 11.664 1 48.75 21 ILE B N 1
ATOM 2129 C CA . ILE B 1 21 ? 21.625 44.125 11.883 1 48.75 21 ILE B CA 1
ATOM 2130 C C . ILE B 1 21 ? 21.984 44.5 13.328 1 48.75 21 ILE B C 1
ATOM 2132 O O . ILE B 1 21 ? 22.703 43.75 14 1 48.75 21 ILE B O 1
ATOM 2136 N N . GLU B 1 22 ? 21.453 45.469 13.75 1 55.47 22 GLU B N 1
ATOM 2137 C CA . GLU B 1 22 ? 21.781 45.906 15.109 1 55.47 22 GLU B CA 1
ATOM 2138 C C . GLU B 1 22 ? 21.234 44.938 16.141 1 55.47 22 GLU B C 1
ATOM 2140 O O . GLU B 1 22 ? 21.891 44.625 17.141 1 55.47 22 GLU B O 1
ATOM 2145 N N . GLU B 1 23 ? 20.188 44.406 15.875 1 67.12 23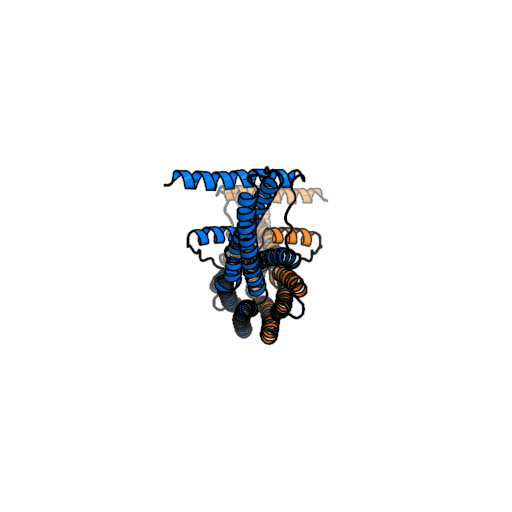 GLU B N 1
ATOM 2146 C CA . GLU B 1 23 ? 19.625 43.406 16.781 1 67.12 23 GLU B CA 1
ATOM 2147 C C . GLU B 1 23 ? 20.438 42.094 16.719 1 67.12 23 GLU B C 1
ATOM 2149 O O . GLU B 1 23 ? 20.531 41.375 17.719 1 67.12 23 GLU B O 1
ATOM 2154 N N . SER B 1 24 ? 20.891 41.875 15.578 1 61.16 24 SER B N 1
ATOM 2155 C CA . SER B 1 24 ? 21.688 40.688 15.43 1 61.16 24 SER B CA 1
ATOM 2156 C C . SER B 1 24 ? 23.031 40.812 16.156 1 61.16 24 SER B C 1
ATOM 2158 O O . SER B 1 24 ? 23.594 39.812 16.609 1 61.16 24 SER B O 1
ATOM 2160 N N . ILE B 1 25 ? 23.516 42.094 16.219 1 55.47 25 ILE B N 1
ATOM 2161 C CA . ILE B 1 25 ? 24.781 42.375 16.891 1 55.47 25 ILE B CA 1
ATOM 2162 C C . ILE B 1 25 ? 24.531 42.781 18.328 1 55.47 25 ILE B C 1
ATOM 2164 O O . ILE B 1 25 ? 25.469 43.031 19.094 1 55.47 25 ILE B O 1
ATOM 2168 N N . ASN B 1 26 ? 23.297 42.531 18.906 1 59.03 26 ASN B N 1
ATOM 2169 C CA . ASN B 1 26 ? 22.859 42.719 20.281 1 59.03 26 ASN B CA 1
ATOM 2170 C C . ASN B 1 26 ? 23.094 44.156 20.75 1 59.03 26 ASN B C 1
ATOM 2172 O O . ASN B 1 26 ? 23.328 44.406 21.938 1 59.03 26 ASN B O 1
ATOM 2176 N N . THR B 1 27 ? 23.172 45.125 19.859 1 57.59 27 THR B N 1
ATOM 2177 C CA . THR B 1 27 ? 23.422 46.5 20.281 1 57.59 27 THR B CA 1
ATOM 2178 C C . THR B 1 27 ? 22.109 47.25 20.422 1 57.59 27 THR B C 1
ATOM 2180 O O . THR B 1 27 ? 22.031 48.219 21.188 1 57.59 27 THR B O 1
ATOM 2183 N N . ALA B 1 28 ? 21.172 46.844 19.688 1 62.5 28 ALA B N 1
ATOM 2184 C CA . ALA B 1 28 ? 19.938 47.625 19.688 1 62.5 28 ALA B CA 1
ATOM 2185 C C . ALA B 1 28 ? 18.891 47 20.609 1 62.5 28 ALA B C 1
ATOM 2187 O O . ALA B 1 28 ? 18.812 45.781 20.734 1 62.5 28 ALA B O 1
ATOM 2188 N N . GLU B 1 29 ? 18.25 47.844 21.438 1 72.81 29 GLU B N 1
ATOM 2189 C CA . GLU B 1 29 ? 17.156 47.375 22.297 1 72.81 29 GLU B CA 1
ATOM 2190 C C . GLU B 1 29 ? 15.992 46.844 21.469 1 72.81 29 GLU B C 1
ATOM 2192 O O . GLU B 1 29 ? 15.609 47.438 20.469 1 72.81 29 GLU B O 1
ATOM 2197 N N . ARG B 1 30 ? 15.641 45.625 21.688 1 82.38 30 ARG B N 1
ATOM 2198 C CA . ARG B 1 30 ? 14.531 45 20.984 1 82.38 30 ARG B CA 1
ATOM 2199 C C . ARG B 1 30 ? 13.25 45.031 21.812 1 82.38 30 ARG B C 1
ATOM 2201 O O . ARG B 1 30 ? 13.258 44.688 22.984 1 82.38 30 ARG B O 1
ATOM 2208 N N . THR B 1 31 ? 12.242 45.75 21.203 1 86.56 31 THR B N 1
ATOM 2209 C CA . THR B 1 31 ? 10.93 45.719 21.859 1 86.56 31 THR B CA 1
ATOM 2210 C C . THR B 1 31 ? 10.414 44.281 21.969 1 86.56 31 THR B C 1
ATOM 2212 O O . THR B 1 31 ? 10.242 43.594 20.969 1 86.56 31 THR B O 1
ATOM 2215 N N . PRO B 1 32 ? 10.297 43.781 23.109 1 87.44 32 PRO B N 1
ATOM 2216 C CA . PRO B 1 32 ? 9.852 42.406 23.281 1 87.44 32 PRO B CA 1
ATOM 2217 C C . PRO B 1 32 ? 8.367 42.219 22.969 1 87.44 32 PRO B C 1
ATOM 2219 O O . PRO B 1 32 ? 7.578 43.156 23.109 1 87.44 32 PRO B O 1
ATOM 2222 N N . TYR B 1 33 ? 8.086 41.125 22.469 1 91.12 33 TYR B N 1
ATOM 2223 C CA . TYR B 1 33 ? 6.68 40.719 22.359 1 91.12 33 TYR B CA 1
ATOM 2224 C C . TYR B 1 33 ? 6.129 40.312 23.719 1 91.12 33 TYR B C 1
ATOM 2226 O O . TYR B 1 33 ? 6.875 39.844 24.578 1 91.12 33 TYR B O 1
ATOM 2234 N N . SER B 1 34 ? 4.828 40.531 23.906 1 92 34 SER B N 1
ATOM 2235 C CA . SER B 1 34 ? 4.184 40 25.094 1 92 34 SER B CA 1
ATOM 2236 C C . SER B 1 34 ? 4.32 38.469 25.156 1 92 34 SER B C 1
ATOM 2238 O O . SER B 1 34 ? 4.52 37.812 24.141 1 92 34 SER B O 1
ATOM 2240 N N . SER B 1 35 ? 4.27 37.906 26.359 1 93.19 35 SER B N 1
ATOM 2241 C CA . SER B 1 35 ? 4.348 36.469 26.562 1 93.19 35 SER B CA 1
ATOM 2242 C C . SER B 1 35 ? 3.207 35.75 25.844 1 93.19 35 SER B C 1
ATOM 2244 O O . SER B 1 35 ? 3.402 34.656 25.281 1 93.19 35 SER B O 1
ATOM 2246 N N . ASP B 1 36 ? 2.057 36.375 25.844 1 94.38 36 ASP B N 1
ATOM 2247 C CA . ASP B 1 36 ? 0.886 35.781 25.188 1 94.38 36 ASP B CA 1
ATOM 2248 C C . ASP B 1 36 ? 1.104 35.688 23.688 1 94.38 36 ASP B C 1
ATOM 2250 O O . ASP B 1 36 ? 0.851 34.625 23.094 1 94.38 36 ASP B O 1
ATOM 2254 N N . LEU B 1 37 ? 1.554 36.75 23.109 1 95.75 37 LEU B N 1
ATOM 2255 C CA . LEU B 1 37 ? 1.804 36.75 21.672 1 95.75 37 LEU B CA 1
ATOM 2256 C C . LEU B 1 37 ? 2.891 35.75 21.312 1 95.75 37 LEU B C 1
ATOM 2258 O O . LEU B 1 37 ? 2.762 35 20.344 1 95.75 37 LEU B O 1
ATOM 2262 N N . THR B 1 38 ? 3.963 35.656 22.109 1 94.31 38 THR B N 1
ATOM 2263 C CA . THR B 1 38 ? 5.047 34.719 21.875 1 94.31 38 THR B CA 1
ATOM 2264 C C . THR B 1 38 ? 4.527 33.281 21.953 1 94.31 38 THR B C 1
ATOM 2266 O O . THR B 1 38 ? 4.887 32.438 21.125 1 94.31 38 THR B O 1
ATOM 2269 N N . SER B 1 39 ? 3.705 33.031 22.906 1 95.06 39 SER B N 1
ATOM 2270 C CA . SER B 1 39 ? 3.113 31.703 23.062 1 95.06 39 SER B CA 1
ATOM 2271 C C . SER B 1 39 ? 2.238 31.344 21.859 1 95.06 39 SER B C 1
ATOM 2273 O O . SER B 1 39 ? 2.291 30.219 21.359 1 95.06 39 SER B O 1
ATOM 2275 N N . LEU B 1 40 ? 1.462 32.281 21.375 1 95.69 40 LEU B N 1
ATOM 2276 C CA . LEU B 1 40 ? 0.593 32.062 20.219 1 95.69 40 LEU B CA 1
ATOM 2277 C C . LEU B 1 40 ? 1.412 31.766 18.969 1 95.69 40 LEU B C 1
ATOM 2279 O O . LEU B 1 40 ? 1.027 30.922 18.156 1 95.69 40 LEU B O 1
ATOM 2283 N N . ILE B 1 41 ? 2.504 32.438 18.875 1 95.19 41 ILE B N 1
ATOM 2284 C CA . ILE B 1 41 ? 3.383 32.219 17.719 1 95.19 41 ILE B CA 1
ATOM 2285 C C . ILE B 1 41 ? 3.922 30.781 17.75 1 95.19 41 ILE B C 1
ATOM 2287 O O . ILE B 1 41 ? 3.889 30.078 16.75 1 95.19 41 ILE B O 1
ATOM 2291 N N . GLN B 1 42 ? 4.328 30.406 18.891 1 95.5 42 GLN B N 1
ATOM 2292 C CA . GLN B 1 42 ? 4.863 29.062 19.047 1 95.5 42 GLN B CA 1
ATOM 2293 C C . GLN B 1 42 ? 3.785 28 18.812 1 95.5 42 GLN B C 1
ATOM 2295 O O . GLN B 1 42 ? 4.027 27 18.125 1 95.5 42 GLN B O 1
ATOM 2300 N N . GLU B 1 43 ? 2.631 28.234 19.344 1 93.75 43 GLU B N 1
ATOM 2301 C CA . GLU B 1 43 ? 1.526 27.297 19.188 1 93.75 43 GLU B CA 1
ATOM 2302 C C . GLU B 1 43 ? 1.095 27.188 17.734 1 93.75 43 GLU B C 1
ATOM 2304 O O . GLU B 1 43 ? 0.806 26.078 17.25 1 93.75 43 GLU B O 1
ATOM 2309 N N . SER B 1 44 ? 0.979 28.281 17.094 1 94.69 44 SER B N 1
ATOM 2310 C CA . SER B 1 44 ? 0.622 28.281 15.688 1 94.69 44 SER B CA 1
ATOM 2311 C C . SER B 1 44 ? 1.63 27.484 14.859 1 94.69 44 SER B C 1
ATOM 2313 O O . SER B 1 44 ? 1.25 26.734 13.953 1 94.69 44 SER B O 1
ATOM 2315 N N . GLU B 1 45 ? 2.895 27.625 15.211 1 94.12 45 GLU B N 1
ATOM 2316 C CA . GLU B 1 45 ? 3.945 26.891 14.516 1 94.12 45 GLU B CA 1
ATOM 2317 C C . GLU B 1 45 ? 3.824 25.391 14.773 1 94.12 45 GLU B C 1
ATOM 2319 O O . GLU B 1 45 ? 4.043 24.578 13.867 1 94.12 45 GLU B O 1
ATOM 2324 N N . LYS B 1 46 ? 3.52 25 15.953 1 94.31 46 LYS B N 1
ATOM 2325 C CA . LYS B 1 46 ? 3.305 23.594 16.266 1 94.31 46 LYS B CA 1
ATOM 2326 C C . LYS B 1 46 ? 2.193 23 15.398 1 94.31 46 LYS B C 1
ATOM 2328 O O . LYS B 1 46 ? 2.32 21.891 14.891 1 94.31 46 LYS B O 1
ATOM 2333 N N . ARG B 1 47 ? 1.084 23.781 15.266 1 94.19 47 ARG B N 1
ATOM 2334 C CA . ARG B 1 47 ? -0.024 23.281 14.453 1 94.19 47 ARG B CA 1
ATOM 2335 C C . ARG B 1 47 ? 0.409 23.062 13.008 1 94.19 47 ARG B C 1
ATOM 2337 O O . ARG B 1 47 ? -0.01 22.109 12.359 1 94.19 47 ARG B O 1
ATOM 2344 N N . ARG B 1 48 ? 1.187 23.938 12.555 1 94.69 48 ARG B N 1
ATOM 2345 C CA . ARG B 1 48 ? 1.708 23.781 11.195 1 94.69 48 ARG B CA 1
ATOM 2346 C C . ARG B 1 48 ? 2.527 22.5 11.07 1 94.69 48 ARG B C 1
ATOM 2348 O O . ARG B 1 48 ? 2.322 21.719 10.141 1 94.69 48 ARG B O 1
ATOM 2355 N N . VAL B 1 49 ? 3.404 22.281 11.984 1 95.44 49 VAL B N 1
ATOM 2356 C CA . VAL B 1 49 ? 4.281 21.125 11.969 1 95.44 49 VAL B CA 1
ATOM 2357 C C . VAL B 1 49 ? 3.447 19.844 12.086 1 95.44 49 VAL B C 1
ATOM 2359 O O . VAL B 1 49 ? 3.699 18.859 11.383 1 95.44 49 VAL B O 1
ATOM 2362 N N . TRP B 1 50 ? 2.463 19.906 12.977 1 95.56 50 TRP B N 1
ATOM 2363 C CA . TRP B 1 50 ? 1.594 18.75 13.18 1 95.56 50 TRP B CA 1
ATOM 2364 C C . TRP B 1 50 ? 0.786 18.453 11.914 1 95.56 50 TRP B C 1
ATOM 2366 O O . TRP B 1 50 ? 0.666 17.297 11.508 1 95.56 50 TRP B O 1
ATOM 2376 N N . ALA B 1 51 ? 0.246 19.469 11.305 1 95.94 51 ALA B N 1
ATOM 2377 C CA . ALA B 1 51 ? -0.508 19.297 10.07 1 95.94 51 ALA B CA 1
ATOM 2378 C C . ALA B 1 51 ? 0.36 18.688 8.977 1 95.94 51 ALA B C 1
ATOM 2380 O O . ALA B 1 51 ? -0.075 17.766 8.273 1 95.94 51 ALA B O 1
ATOM 2381 N N . ASP B 1 52 ? 1.584 19.141 8.922 1 95.44 52 ASP B N 1
ATOM 2382 C CA . ASP B 1 52 ? 2.518 18.609 7.934 1 95.44 52 ASP B CA 1
ATOM 2383 C C . ASP B 1 52 ? 2.801 17.125 8.188 1 95.44 52 ASP B C 1
ATOM 2385 O O . ASP B 1 52 ? 2.893 16.328 7.246 1 95.44 52 ASP B O 1
ATOM 2389 N N . SER B 1 53 ? 2.945 16.812 9.375 1 96.06 53 SER B N 1
ATOM 2390 C CA . SER B 1 53 ? 3.23 15.438 9.75 1 96.06 53 SER B CA 1
ATOM 2391 C C . SER B 1 53 ? 2.068 14.516 9.391 1 96.06 53 SER B C 1
ATOM 2393 O O . SER B 1 53 ? 2.268 13.461 8.781 1 96.06 53 SER B O 1
ATOM 2395 N N . ILE B 1 54 ? 0.865 14.883 9.758 1 96.88 54 ILE B N 1
ATOM 2396 C CA . ILE B 1 54 ? -0.317 14.086 9.461 1 96.88 54 ILE B CA 1
ATOM 2397 C C . ILE B 1 54 ? -0.481 13.945 7.945 1 96.88 54 ILE B C 1
ATOM 2399 O O . ILE B 1 54 ? -0.792 12.859 7.445 1 96.88 54 ILE B O 1
ATOM 2403 N N . LEU B 1 55 ? -0.262 15.055 7.281 1 96 55 LEU B N 1
ATOM 2404 C CA . LEU B 1 55 ? -0.395 15.055 5.828 1 96 55 LEU B CA 1
ATOM 2405 C C . LEU B 1 55 ? 0.571 14.055 5.195 1 96 55 LEU B C 1
ATOM 2407 O O . LEU B 1 55 ? 0.167 13.234 4.371 1 96 55 LEU B O 1
ATOM 2411 N N . ALA B 1 56 ? 1.815 14.078 5.613 1 94.88 56 ALA B N 1
ATOM 2412 C CA . ALA B 1 56 ? 2.836 13.195 5.062 1 94.88 56 ALA B CA 1
ATOM 2413 C C . ALA B 1 56 ? 2.486 11.734 5.316 1 94.88 56 ALA B C 1
ATOM 2415 O O . ALA B 1 56 ? 2.59 10.898 4.414 1 94.88 56 ALA B O 1
ATOM 2416 N N . GLN B 1 57 ? 2.07 11.414 6.504 1 95.56 57 GLN B N 1
ATOM 2417 C CA . GLN B 1 57 ? 1.729 10.047 6.867 1 95.56 57 GLN B CA 1
ATOM 2418 C C . GLN B 1 57 ? 0.484 9.57 6.121 1 95.56 57 GLN B C 1
ATOM 2420 O O . GLN B 1 57 ? 0.418 8.422 5.68 1 95.56 57 GLN B O 1
ATOM 2425 N N . LEU B 1 58 ? -0.486 10.461 6.035 1 96.31 58 LEU B N 1
ATOM 2426 C CA . LEU B 1 58 ? -1.728 10.109 5.355 1 96.31 58 LEU B CA 1
ATOM 2427 C C . LEU B 1 58 ? -1.48 9.844 3.875 1 96.31 58 LEU B C 1
ATOM 2429 O O . LEU B 1 58 ? -2.055 8.914 3.301 1 96.31 58 LEU B O 1
ATOM 2433 N N . GLU B 1 59 ? -0.646 10.602 3.246 1 93.56 59 GLU B N 1
ATOM 2434 C CA . GLU B 1 59 ? -0.289 10.383 1.848 1 93.56 59 GLU B CA 1
ATOM 2435 C C . GLU B 1 59 ? 0.393 9.031 1.66 1 93.56 59 GLU B C 1
ATOM 2437 O O . GLU B 1 59 ? 0.18 8.359 0.65 1 93.56 59 GLU B O 1
ATOM 2442 N N . ASN B 1 60 ? 1.176 8.68 2.623 1 92.81 60 ASN B N 1
ATOM 2443 C CA . ASN B 1 60 ? 1.829 7.375 2.588 1 92.81 60 ASN B CA 1
ATOM 2444 C C . ASN B 1 60 ? 0.819 6.238 2.723 1 92.81 60 ASN B C 1
ATOM 2446 O O . ASN B 1 60 ? 1.013 5.16 2.158 1 92.81 60 ASN B O 1
ATOM 2450 N N . VAL B 1 61 ? -0.211 6.402 3.496 1 94.56 61 VAL B N 1
ATOM 2451 C CA . VAL B 1 61 ? -1.26 5.402 3.676 1 94.56 61 VAL B CA 1
ATOM 2452 C C . VAL B 1 61 ? -2.031 5.223 2.369 1 94.56 61 VAL B C 1
ATOM 2454 O O . VAL B 1 61 ? -2.273 4.094 1.934 1 94.56 61 VAL B O 1
ATOM 2457 N N . ILE B 1 62 ? -2.352 6.355 1.736 1 93.56 62 ILE B N 1
ATOM 2458 C CA . ILE B 1 62 ? -3.24 6.34 0.579 1 93.56 62 ILE B CA 1
ATOM 2459 C C . ILE B 1 62 ? -2.463 5.902 -0.661 1 93.56 62 ILE B C 1
ATOM 2461 O O . ILE B 1 62 ? -3.014 5.242 -1.546 1 93.56 62 ILE B O 1
ATOM 2465 N N . GLN B 1 63 ? -1.178 6.344 -0.756 1 90.69 63 GLN B N 1
ATOM 2466 C CA . GLN B 1 63 ? -0.288 5.965 -1.849 1 90.69 63 GLN B CA 1
ATOM 2467 C C . GLN B 1 63 ? 1.111 5.641 -1.331 1 90.69 63 GLN B C 1
ATOM 2469 O O . GLN B 1 63 ? 1.987 6.508 -1.315 1 90.69 63 GLN B O 1
ATOM 2474 N N . PRO B 1 64 ? 1.255 4.359 -1.074 1 87.44 64 PRO B N 1
ATOM 2475 C CA . PRO B 1 64 ? 2.492 3.963 -0.398 1 87.44 64 PRO B CA 1
ATOM 2476 C C . PRO B 1 64 ? 3.707 3.994 -1.323 1 87.44 64 PRO B C 1
ATOM 2478 O O . PRO B 1 64 ? 4.848 3.975 -0.853 1 87.44 64 PRO B O 1
ATOM 2481 N N . ASN B 1 65 ? 3.566 3.99 -2.645 1 85.31 65 ASN B N 1
ATOM 2482 C CA . ASN B 1 65 ? 4.664 4.035 -3.604 1 85.31 65 ASN B CA 1
ATOM 2483 C C . ASN B 1 65 ? 5.141 5.465 -3.848 1 85.31 65 ASN B C 1
ATOM 2485 O O . ASN B 1 65 ? 4.43 6.262 -4.465 1 85.31 65 ASN B O 1
ATOM 2489 N N . PRO B 1 66 ? 6.285 5.707 -3.408 1 85.62 66 PRO B N 1
ATOM 2490 C CA . PRO B 1 66 ? 6.766 7.09 -3.508 1 85.62 66 PRO B CA 1
ATOM 2491 C C . PRO B 1 66 ? 6.867 7.578 -4.953 1 85.62 66 PRO B C 1
ATOM 2493 O O . PRO B 1 66 ? 6.602 8.75 -5.23 1 85.62 66 PRO B O 1
ATOM 2496 N N . ALA B 1 67 ? 7.254 6.66 -5.789 1 83.81 67 ALA B N 1
ATOM 2497 C CA . ALA B 1 67 ? 7.355 7.039 -7.195 1 83.81 67 ALA B CA 1
ATOM 2498 C C . ALA B 1 67 ? 5.992 7.441 -7.754 1 83.81 67 ALA B C 1
ATOM 2500 O O . ALA B 1 67 ? 5.883 8.414 -8.5 1 83.81 67 ALA B O 1
ATOM 2501 N N . LEU B 1 68 ? 5.027 6.785 -7.391 1 86.56 68 LEU B N 1
ATOM 2502 C CA . LEU B 1 68 ? 3.682 7.082 -7.867 1 86.56 68 LEU B CA 1
ATOM 2503 C C . LEU B 1 68 ? 3.141 8.352 -7.219 1 86.56 68 LEU B C 1
ATOM 2505 O O . LEU B 1 68 ? 2.391 9.102 -7.844 1 86.56 68 LEU B O 1
ATOM 2509 N N . ARG B 1 69 ? 3.574 8.617 -5.973 1 86.31 69 ARG B N 1
ATOM 2510 C CA . ARG B 1 69 ? 3.152 9.852 -5.312 1 86.31 69 ARG B CA 1
ATOM 2511 C C . ARG B 1 69 ? 3.693 11.07 -6.039 1 86.31 69 ARG B C 1
ATOM 2513 O O . ARG B 1 69 ? 2.986 12.07 -6.199 1 86.31 69 ARG B O 1
ATOM 2520 N N . VAL B 1 70 ? 4.914 10.945 -6.441 1 88.19 70 VAL B N 1
ATOM 2521 C CA . VAL B 1 70 ? 5.543 12.039 -7.168 1 88.19 70 VAL B CA 1
ATOM 2522 C C . VAL B 1 70 ? 4.848 12.234 -8.516 1 88.19 70 VAL B C 1
ATOM 2524 O O . VAL B 1 70 ? 4.547 13.359 -8.906 1 88.19 70 VAL B O 1
ATOM 2527 N N . GLU B 1 71 ? 4.668 11.148 -9.195 1 89.19 71 GLU B N 1
ATOM 2528 C CA . GLU B 1 71 ? 3.975 11.211 -10.477 1 89.19 71 GLU B CA 1
ATOM 2529 C C . GLU B 1 71 ? 2.598 11.852 -10.328 1 89.19 71 GLU B C 1
ATOM 2531 O O . GLU B 1 71 ? 2.232 12.734 -11.102 1 89.19 71 GLU B O 1
ATOM 2536 N N . ASP B 1 72 ? 1.858 11.445 -9.344 1 86.69 72 ASP B N 1
ATOM 2537 C CA . ASP B 1 72 ? 0.522 11.977 -9.102 1 86.69 72 ASP B CA 1
ATOM 2538 C C . ASP B 1 72 ? 0.574 13.469 -8.797 1 86.69 72 ASP B C 1
ATOM 2540 O O . ASP B 1 72 ? -0.303 14.227 -9.219 1 86.69 72 ASP B O 1
ATOM 2544 N N . PHE B 1 73 ? 1.579 13.82 -8.102 1 83.44 73 PHE B N 1
ATOM 2545 C CA . PHE B 1 73 ? 1.756 15.219 -7.746 1 83.44 73 PHE B CA 1
ATOM 2546 C C . PHE B 1 73 ? 1.994 16.062 -8.992 1 83.44 73 PHE B C 1
ATOM 2548 O O . PHE B 1 73 ? 1.391 17.125 -9.148 1 83.44 73 PHE B O 1
ATOM 2555 N N . ILE B 1 74 ? 2.777 15.531 -9.875 1 87.88 74 ILE B N 1
ATOM 2556 C CA . ILE B 1 74 ? 3.094 16.234 -11.125 1 87.88 74 ILE B CA 1
ATOM 2557 C C . ILE B 1 74 ? 1.844 16.312 -11.992 1 87.88 74 ILE B C 1
ATOM 2559 O O . ILE B 1 74 ? 1.525 17.375 -12.531 1 87.88 74 ILE B O 1
ATOM 2563 N N . LEU B 1 75 ? 1.186 15.305 -12.125 1 89.38 75 LEU B N 1
ATOM 2564 C CA . LEU B 1 75 ? -0.011 15.258 -12.961 1 89.38 75 LEU B CA 1
ATOM 2565 C C . LEU B 1 75 ? -1.092 16.188 -12.414 1 89.38 75 LEU B C 1
ATOM 2567 O O . LEU B 1 75 ? -1.762 16.891 -13.18 1 89.38 75 LEU B O 1
ATOM 2571 N N . LYS B 1 76 ? -1.274 16.203 -11.07 1 82.31 76 LYS B N 1
ATOM 2572 C CA . LYS B 1 76 ? -2.248 17.078 -10.438 1 82.31 76 LYS B CA 1
ATOM 2573 C C . LYS B 1 76 ? -1.936 18.547 -10.742 1 82.31 76 LYS B C 1
ATOM 2575 O O . LYS B 1 76 ? -2.844 19.344 -10.992 1 82.31 76 LYS B O 1
ATOM 2580 N N . GLY B 1 77 ? -0.678 18.844 -10.711 1 83.56 77 GLY B N 1
ATOM 2581 C CA . GLY B 1 77 ? -0.25 20.188 -11.047 1 83.56 77 GLY B CA 1
ATOM 2582 C C . GLY B 1 77 ? -0.607 20.594 -12.461 1 83.56 77 GLY B C 1
ATOM 2583 O O . GLY B 1 77 ? -0.756 21.781 -12.758 1 83.56 77 GLY B O 1
ATOM 2584 N N . MET B 1 78 ? -0.796 19.625 -13.305 1 88.94 78 MET B N 1
ATOM 2585 C CA . MET B 1 78 ? -1.14 19.875 -14.703 1 88.94 78 MET B CA 1
ATOM 2586 C C . MET B 1 78 ? -2.639 19.703 -14.93 1 88.94 78 MET B C 1
ATOM 2588 O O . MET B 1 78 ? -3.1 19.719 -16.078 1 88.94 78 MET B O 1
ATOM 2592 N N . ASP B 1 79 ? -3.295 19.438 -13.844 1 86.5 79 ASP B N 1
ATOM 2593 C CA . ASP B 1 79 ? -4.734 19.203 -13.875 1 86.5 79 ASP B CA 1
ATOM 2594 C C . ASP B 1 79 ? -5.074 17.953 -14.672 1 86.5 79 ASP B C 1
ATOM 2596 O O . ASP B 1 79 ? -6.035 17.938 -15.445 1 86.5 79 ASP B O 1
ATOM 2600 N N . ARG B 1 80 ? -4.242 17.016 -14.688 1 86.25 80 ARG B N 1
ATOM 2601 C CA . ARG B 1 80 ? -4.441 15.711 -15.289 1 86.25 80 ARG B CA 1
ATOM 2602 C C . ARG B 1 80 ? -4.488 14.617 -14.219 1 86.25 80 ARG B C 1
ATOM 2604 O O . ARG B 1 80 ? -3.939 14.789 -13.125 1 86.25 80 ARG B O 1
ATOM 2611 N N . LYS B 1 81 ? -5.332 13.648 -14.57 1 83.44 81 LYS B N 1
ATOM 2612 C CA . LYS B 1 81 ? -5.398 12.484 -13.688 1 83.44 81 LYS B CA 1
ATOM 2613 C C . LYS B 1 81 ? -5.18 11.188 -14.469 1 83.44 81 LYS B C 1
ATOM 2615 O O . LYS B 1 81 ? -5.773 10.984 -15.523 1 83.44 81 LYS B O 1
ATOM 2620 N N . LYS B 1 82 ? -4.25 10.5 -14.031 1 84.94 82 LYS B N 1
ATOM 2621 C CA . LYS B 1 82 ? -4.004 9.203 -14.648 1 84.94 82 LYS B CA 1
ATOM 2622 C C . LYS B 1 82 ? -4.699 8.086 -13.867 1 84.94 82 LYS B C 1
ATOM 2624 O O . LYS B 1 82 ? -4.5 7.949 -12.664 1 84.94 82 LYS B O 1
ATOM 2629 N N . VAL B 1 83 ? -5.559 7.43 -14.594 1 86 83 VAL B N 1
ATOM 2630 C CA . VAL B 1 83 ? -6.27 6.312 -13.977 1 86 83 VAL B CA 1
ATOM 2631 C C . VAL B 1 83 ? -5.449 5.031 -14.125 1 86 83 VAL B C 1
ATOM 2633 O O . VAL B 1 83 ? -5.094 4.645 -15.242 1 86 83 VAL B O 1
ATOM 2636 N N . ARG B 1 84 ? -5.023 4.492 -13.023 1 88.38 84 ARG B N 1
ATOM 2637 C CA . ARG B 1 84 ? -4.285 3.234 -13 1 88.38 84 ARG B CA 1
ATOM 2638 C C . ARG B 1 84 ? -5.047 2.166 -12.227 1 88.38 84 ARG B C 1
ATOM 2640 O O . ARG B 1 84 ? -5.711 2.469 -11.234 1 88.38 84 ARG B O 1
ATOM 2647 N N . LEU B 1 85 ? -4.883 0.947 -12.727 1 92.31 85 LEU B N 1
ATOM 2648 C CA . LEU B 1 85 ? -5.449 -0.158 -11.961 1 92.31 85 LEU B CA 1
ATOM 2649 C C . LEU B 1 85 ? -4.688 -0.37 -10.664 1 92.31 85 LEU B C 1
ATOM 2651 O O . LEU B 1 85 ? -3.455 -0.286 -10.641 1 92.31 85 LEU B O 1
ATOM 2655 N N . SER B 1 86 ? -5.371 -0.567 -9.586 1 92.94 86 SER B N 1
ATOM 2656 C CA . SER B 1 86 ? -4.746 -0.929 -8.32 1 92.94 86 SER B CA 1
ATOM 2657 C C . SER B 1 86 ? -4.117 -2.316 -8.391 1 92.94 86 SER B C 1
ATOM 2659 O O . SER B 1 86 ? -4.383 -3.078 -9.32 1 92.94 86 SER B O 1
ATOM 2661 N N . ALA B 1 87 ? -3.277 -2.602 -7.457 1 92.88 87 ALA B N 1
ATOM 2662 C CA . ALA B 1 87 ? -2.654 -3.92 -7.395 1 92.88 87 ALA B CA 1
ATOM 2663 C C . ALA B 1 87 ? -3.707 -5.02 -7.309 1 92.88 87 ALA B C 1
ATOM 2665 O O . ALA B 1 87 ? -3.574 -6.066 -7.945 1 92.88 87 ALA B O 1
ATOM 2666 N N . ASN B 1 88 ? -4.758 -4.789 -6.562 1 96.88 88 ASN B N 1
ATOM 2667 C CA . ASN B 1 88 ? -5.832 -5.77 -6.438 1 96.88 88 ASN B CA 1
ATOM 2668 C C . ASN B 1 88 ? -6.582 -5.953 -7.754 1 96.88 88 ASN B C 1
ATOM 2670 O O . ASN B 1 88 ? -6.973 -7.07 -8.102 1 96.88 88 ASN B O 1
ATOM 2674 N N . GLU B 1 89 ? -6.785 -4.871 -8.422 1 97.12 89 GLU B N 1
ATOM 2675 C CA . GLU B 1 89 ? -7.453 -4.984 -9.719 1 97.12 89 GLU B CA 1
ATOM 2676 C C . GLU B 1 89 ? -6.605 -5.781 -10.703 1 97.12 89 GLU B C 1
ATOM 2678 O O . GLU B 1 89 ? -7.137 -6.59 -11.469 1 97.12 89 GLU B O 1
ATOM 2683 N N . GLN B 1 90 ? -5.332 -5.559 -10.695 1 96.56 90 GLN B N 1
ATOM 2684 C CA . GLN B 1 90 ? -4.43 -6.32 -11.547 1 96.56 90 GLN B CA 1
ATOM 2685 C C . GLN B 1 90 ? -4.469 -7.805 -11.203 1 96.56 90 GLN B C 1
ATOM 2687 O O . GLN B 1 90 ? -4.535 -8.656 -12.094 1 96.56 90 GLN B O 1
ATOM 2692 N N . LEU B 1 91 ? -4.422 -8.07 -9.953 1 97.44 91 LEU B N 1
ATOM 2693 C CA . LEU B 1 91 ? -4.547 -9.453 -9.5 1 97.44 91 LEU B CA 1
ATOM 2694 C C . LEU B 1 91 ? -5.863 -10.062 -9.969 1 97.44 91 LEU B C 1
ATOM 2696 O O . LEU B 1 91 ? -5.879 -11.172 -10.516 1 97.44 91 LEU B O 1
ATOM 2700 N N . GLY B 1 92 ? -6.91 -9.305 -9.75 1 98.12 92 GLY B N 1
ATOM 2701 C CA . GLY B 1 92 ? -8.211 -9.781 -10.188 1 98.12 92 GLY B CA 1
ATOM 2702 C C . GLY B 1 92 ? -8.281 -10.055 -11.672 1 98.12 92 GLY B C 1
ATOM 2703 O O . GLY B 1 92 ? -8.852 -11.062 -12.102 1 98.12 92 GLY B O 1
ATOM 2704 N N . GLU B 1 93 ? -7.695 -9.227 -12.469 1 97.25 93 GLU B N 1
ATOM 2705 C CA . GLU B 1 93 ? -7.676 -9.414 -13.914 1 97.25 93 GLU B CA 1
ATOM 2706 C C . GLU B 1 93 ? -6.926 -10.688 -14.297 1 97.25 93 GLU B C 1
ATOM 2708 O O . GLU B 1 93 ? -7.387 -11.453 -15.141 1 97.25 93 GLU B O 1
ATOM 2713 N N . SER B 1 94 ? -5.816 -10.852 -13.68 1 96.31 94 SER B N 1
ATOM 2714 C CA . SER B 1 94 ? -5.02 -12.039 -13.945 1 96.31 94 SER B CA 1
ATOM 2715 C C . SER B 1 94 ? -5.77 -13.312 -13.547 1 96.31 94 SER B C 1
ATOM 2717 O O . SER B 1 94 ? -5.828 -14.266 -14.32 1 96.31 94 SER B O 1
ATOM 2719 N N . MET B 1 95 ? -6.367 -13.344 -12.414 1 96.5 95 MET B N 1
ATOM 2720 C CA . MET B 1 95 ? -7.129 -14.492 -11.93 1 96.5 95 MET B CA 1
ATOM 2721 C C . MET B 1 95 ? -8.32 -14.781 -12.836 1 96.5 95 MET B C 1
ATOM 2723 O O . MET B 1 95 ? -8.633 -15.945 -13.102 1 96.5 95 MET B O 1
ATOM 2727 N N . ASP B 1 96 ? -8.938 -13.734 -13.258 1 96.19 96 ASP B N 1
ATOM 2728 C CA . ASP B 1 96 ? -10.086 -13.883 -14.148 1 96.19 96 ASP B CA 1
ATOM 2729 C C . ASP B 1 96 ? -9.68 -14.523 -15.477 1 96.19 96 ASP B C 1
ATOM 2731 O O . ASP B 1 96 ? -10.312 -15.469 -15.938 1 96.19 96 ASP B O 1
ATOM 2735 N N . HIS B 1 97 ? -8.594 -13.992 -16.016 1 95.19 97 HIS B N 1
ATOM 2736 C CA . HIS B 1 97 ? -8.078 -14.508 -17.281 1 95.19 97 HIS B CA 1
ATOM 2737 C C . HIS B 1 97 ? -7.703 -15.984 -17.156 1 95.19 97 HIS B C 1
ATOM 2739 O O . HIS B 1 97 ? -8.125 -16.812 -17.969 1 95.19 97 HIS B O 1
ATOM 2745 N N . ILE B 1 98 ? -6.984 -16.312 -16.141 1 94.81 98 ILE B N 1
ATOM 2746 C CA . ILE B 1 98 ? -6.539 -17.672 -15.898 1 94.81 98 ILE B CA 1
ATOM 2747 C C . ILE B 1 98 ? -7.746 -18.578 -15.641 1 94.81 98 ILE B C 1
ATOM 2749 O O . ILE B 1 98 ? -7.82 -19.688 -16.172 1 94.81 98 ILE B O 1
ATOM 2753 N N . GLY B 1 99 ? -8.664 -18.109 -14.836 1 93.56 99 GLY B N 1
ATOM 2754 C CA . GLY B 1 99 ? -9.875 -18.875 -14.586 1 93.56 99 GLY B CA 1
ATOM 2755 C C . GLY B 1 99 ? -10.633 -19.234 -15.852 1 93.56 99 GLY B C 1
ATOM 2756 O O . GLY B 1 99 ? -11.172 -20.328 -15.977 1 93.56 99 GLY B O 1
ATOM 2757 N N . CYS B 1 100 ? -10.641 -18.344 -16.812 1 91.81 100 CYS B N 1
ATOM 2758 C CA . CYS B 1 100 ? -11.32 -18.562 -18.078 1 91.81 100 CYS B CA 1
ATOM 2759 C C . CYS B 1 100 ? -10.578 -19.578 -18.938 1 91.81 100 CYS B C 1
ATOM 2761 O O . CYS B 1 100 ? -11.195 -20.312 -19.703 1 91.81 100 CYS B O 1
ATOM 2763 N N . LEU B 1 101 ? -9.273 -19.547 -18.734 1 91.19 101 LEU B N 1
ATOM 2764 C CA . LEU B 1 101 ? -8.445 -20.453 -19.531 1 91.19 101 LEU B CA 1
ATOM 2765 C C . LEU B 1 101 ? -8.477 -21.859 -18.953 1 91.19 101 LEU B C 1
ATOM 2767 O O . LEU B 1 101 ? -8.391 -22.844 -19.703 1 91.19 101 LEU B O 1
ATOM 2771 N N . ILE B 1 102 ? -8.641 -21.828 -17.625 1 86.56 102 ILE B N 1
ATOM 2772 C CA . ILE B 1 102 ? -8.82 -23.141 -17.016 1 86.56 102 ILE B CA 1
ATOM 2773 C C . ILE B 1 102 ? -10.188 -23.703 -17.375 1 86.56 102 ILE B C 1
ATOM 2775 O O . ILE B 1 102 ? -11.164 -22.969 -17.484 1 86.56 102 ILE B O 1
ATOM 2779 N N . ASN B 1 103 ? -10.375 -24.75 -17.953 1 72.12 103 ASN B N 1
ATOM 2780 C CA . ASN B 1 103 ? -11.648 -25.328 -18.359 1 72.12 103 ASN B CA 1
ATOM 2781 C C . ASN B 1 103 ? -12.812 -24.781 -17.531 1 72.12 103 ASN B C 1
ATOM 2783 O O . ASN B 1 103 ? -12.836 -24.922 -16.312 1 72.12 103 ASN B O 1
ATOM 2787 N N . GLU B 1 104 ? -13.656 -24.016 -18.266 1 65.62 104 GLU B N 1
ATOM 2788 C CA . GLU B 1 104 ? -14.773 -23.266 -17.703 1 65.62 104 GLU B CA 1
ATOM 2789 C C . GLU B 1 104 ? -15.625 -24.141 -16.797 1 65.62 104 GLU B C 1
ATOM 2791 O O . GLU B 1 104 ? -16.234 -23.656 -15.844 1 65.62 104 GLU B O 1
ATOM 2796 N N . THR B 1 105 ? -15.375 -25.453 -16.969 1 71.31 105 THR B N 1
ATOM 2797 C CA . THR B 1 105 ? -16.266 -26.328 -16.219 1 71.31 105 THR B CA 1
ATOM 2798 C C . THR B 1 105 ? -15.562 -26.875 -14.977 1 71.31 105 THR B C 1
ATOM 2800 O O . THR B 1 105 ? -16.172 -27.594 -14.18 1 71.31 105 THR B O 1
ATOM 2803 N N . SER B 1 106 ? -14.289 -26.484 -14.797 1 81.56 106 SER B N 1
ATOM 2804 C CA . SER B 1 106 ? -13.586 -27.016 -13.625 1 81.56 106 SER B CA 1
ATOM 2805 C C . SER B 1 106 ? -13.922 -26.219 -12.375 1 81.56 106 SER B C 1
ATOM 2807 O O . SER B 1 106 ? -14.156 -25 -12.445 1 81.56 106 SER B O 1
ATOM 2809 N N . ARG B 1 107 ? -14.109 -26.797 -11.258 1 84.62 107 ARG B N 1
ATOM 2810 C CA . ARG B 1 107 ? -14.414 -26.188 -9.969 1 84.62 107 ARG B CA 1
ATOM 2811 C C . ARG B 1 107 ? -13.336 -25.188 -9.562 1 84.62 107 ARG B C 1
ATOM 2813 O O . ARG B 1 107 ? -13.633 -24.125 -9.016 1 84.62 107 ARG B O 1
ATOM 2820 N N . GLY B 1 108 ? -12.125 -25.5 -9.93 1 86.31 108 GLY B N 1
ATOM 2821 C CA . GLY B 1 108 ? -11.016 -24.609 -9.625 1 86.31 108 GLY B CA 1
ATOM 2822 C C . GLY B 1 108 ? -11.047 -23.328 -10.445 1 86.31 108 GLY B C 1
ATOM 2823 O O . GLY B 1 108 ? -10.805 -22.25 -9.914 1 86.31 108 GLY B O 1
ATOM 2824 N N . GLY B 1 109 ? -11.344 -23.484 -11.672 1 90.19 109 GLY B N 1
ATOM 2825 C CA . GLY B 1 109 ? -11.461 -22.312 -12.539 1 90.19 109 GLY B CA 1
ATOM 2826 C C . GLY B 1 109 ? -12.555 -21.359 -12.117 1 90.19 109 GLY B C 1
ATOM 2827 O O . GLY B 1 109 ? -12.367 -20.141 -12.125 1 90.19 109 GLY B O 1
ATOM 2828 N N . GLU B 1 110 ? -13.68 -21.906 -11.797 1 92.25 110 GLU B N 1
ATOM 2829 C CA . GLU B 1 110 ? -14.797 -21.094 -11.32 1 92.25 110 GLU B CA 1
ATOM 2830 C C . GLU B 1 110 ? -14.438 -20.359 -10.031 1 92.25 110 GLU B C 1
ATOM 2832 O O . GLU B 1 110 ? -14.734 -19.172 -9.891 1 92.25 110 GLU B O 1
ATOM 2837 N N . ALA B 1 111 ? -13.82 -21.062 -9.086 1 94.25 111 ALA B N 1
ATOM 2838 C CA . ALA B 1 111 ? -13.398 -20.453 -7.832 1 94.25 111 ALA B CA 1
ATOM 2839 C C . ALA B 1 111 ? -12.445 -19.281 -8.086 1 94.25 111 ALA B C 1
ATOM 2841 O O . ALA B 1 111 ? -12.547 -18.234 -7.441 1 94.25 111 ALA B O 1
ATOM 2842 N N . LEU B 1 112 ? -11.602 -19.469 -9.047 1 94.94 112 LEU B N 1
ATOM 2843 C CA . LEU B 1 112 ? -10.648 -18.422 -9.406 1 94.94 112 LEU B CA 1
ATOM 2844 C C . LEU B 1 112 ? -11.359 -17.188 -9.953 1 94.94 112 LEU B C 1
ATOM 2846 O O . LEU B 1 112 ? -11.016 -16.062 -9.602 1 94.94 112 LEU B O 1
ATOM 2850 N N . ARG B 1 113 ? -12.375 -17.391 -10.719 1 95.5 113 ARG B N 1
ATOM 2851 C CA . ARG B 1 113 ? -13.117 -16.281 -11.297 1 95.5 113 ARG B CA 1
ATOM 2852 C C . ARG B 1 113 ? -13.914 -15.539 -10.227 1 95.5 113 ARG B C 1
ATOM 2854 O O . ARG B 1 113 ? -14.023 -14.312 -10.266 1 95.5 113 ARG B O 1
ATOM 2861 N N . LYS B 1 114 ? -14.438 -16.297 -9.289 1 96.19 114 LYS B N 1
ATOM 2862 C CA . LYS B 1 114 ? -15.148 -15.656 -8.188 1 96.19 114 LYS B CA 1
ATOM 2863 C C . LYS B 1 114 ? -14.203 -14.828 -7.324 1 96.19 114 LYS B C 1
ATOM 2865 O O . LYS B 1 114 ? -14.531 -13.711 -6.922 1 96.19 114 LYS B O 1
ATOM 2870 N N . CYS B 1 115 ? -13.062 -15.383 -7.035 1 97.25 115 CYS B N 1
ATOM 2871 C CA . CYS B 1 115 ? -12.047 -14.648 -6.301 1 97.25 115 CYS B CA 1
ATOM 2872 C C . CYS B 1 115 ? -11.617 -13.398 -7.059 1 97.25 115 CYS B C 1
ATOM 2874 O O . CYS B 1 115 ? -11.453 -12.336 -6.465 1 97.25 115 CYS B O 1
ATOM 2876 N N . ALA B 1 116 ? -11.492 -13.562 -8.336 1 97.69 116 ALA B N 1
ATOM 2877 C CA . ALA B 1 116 ? -11.109 -12.453 -9.211 1 97.69 116 ALA B CA 1
ATOM 2878 C C . ALA B 1 116 ? -12.086 -11.289 -9.078 1 97.69 116 ALA B C 1
ATOM 2880 O O . ALA B 1 116 ? -11.664 -10.133 -8.969 1 97.69 116 ALA B O 1
ATOM 2881 N N . ALA B 1 117 ? -13.312 -11.586 -9.086 1 97.81 117 ALA B N 1
ATOM 2882 C CA . ALA B 1 117 ? -14.336 -10.555 -8.984 1 97.81 117 ALA B CA 1
ATOM 2883 C C . ALA B 1 117 ? -14.227 -9.805 -7.66 1 97.81 117 ALA B C 1
ATOM 2885 O O . ALA B 1 117 ? -14.359 -8.578 -7.621 1 97.81 117 ALA B O 1
ATOM 2886 N N . ALA B 1 118 ? -13.992 -10.531 -6.641 1 98.44 118 ALA B N 1
ATOM 2887 C CA . ALA B 1 118 ? -13.82 -9.914 -5.328 1 98.44 118 ALA B CA 1
ATOM 2888 C C . ALA B 1 118 ? -12.602 -9 -5.309 1 98.44 118 ALA B C 1
ATOM 2890 O O . ALA B 1 118 ? -12.672 -7.867 -4.824 1 98.44 118 ALA B O 1
ATOM 2891 N N . GLN B 1 119 ? -11.516 -9.484 -5.898 1 98.5 119 GLN B N 1
ATOM 2892 C CA . GLN B 1 119 ? -10.289 -8.688 -5.926 1 98.5 119 GLN B CA 1
ATOM 2893 C C . GLN B 1 119 ? -10.484 -7.414 -6.742 1 98.5 119 GLN B C 1
ATOM 2895 O O . GLN B 1 119 ? -9.984 -6.348 -6.371 1 98.5 119 GLN B O 1
ATOM 2900 N N . LYS B 1 120 ? -11.164 -7.512 -7.82 1 98.12 120 LYS B N 1
ATOM 2901 C CA . LYS B 1 120 ? -11.438 -6.344 -8.648 1 98.12 120 LYS B CA 1
ATOM 2902 C C . LYS B 1 120 ? -12.273 -5.316 -7.895 1 98.12 120 LYS B C 1
ATOM 2904 O O . LYS B 1 120 ? -12.008 -4.113 -7.965 1 98.12 120 LYS B O 1
ATOM 2909 N N . LYS B 1 121 ? -13.211 -5.797 -7.148 1 98.44 121 LYS B N 1
ATOM 2910 C CA . LYS B 1 121 ? -14.055 -4.898 -6.367 1 98.44 121 LYS B CA 1
ATOM 2911 C C . LYS B 1 121 ? -13.258 -4.23 -5.25 1 98.44 121 LYS B C 1
ATOM 2913 O O . LYS B 1 121 ? -13.445 -3.045 -4.973 1 98.44 121 LYS B O 1
ATOM 2918 N N . ILE B 1 122 ? -12.422 -5.008 -4.602 1 98.25 122 ILE B N 1
ATOM 2919 C CA . ILE B 1 122 ? -11.547 -4.453 -3.582 1 98.25 122 ILE B CA 1
ATOM 2920 C C . ILE B 1 122 ? -10.711 -3.324 -4.18 1 98.25 122 ILE B C 1
ATOM 2922 O O . ILE B 1 122 ? -10.633 -2.229 -3.619 1 98.25 122 ILE B O 1
ATOM 2926 N N . GLY B 1 123 ? -10.117 -3.574 -5.332 1 97.75 123 GLY B N 1
ATOM 2927 C CA . GLY B 1 123 ? -9.273 -2.588 -5.98 1 97.75 123 GLY B CA 1
ATOM 2928 C C . GLY B 1 123 ? -10.023 -1.335 -6.391 1 97.75 123 GLY B C 1
ATOM 2929 O O . GLY B 1 123 ? -9.516 -0.222 -6.234 1 97.75 123 GLY B O 1
ATOM 2930 N N . GLU B 1 124 ? -11.188 -1.457 -6.938 1 97.19 124 GLU B N 1
ATOM 2931 C CA . GLU B 1 124 ? -12.031 -0.326 -7.305 1 97.19 124 GLU B CA 1
ATOM 2932 C C . GLU B 1 124 ? -12.391 0.515 -6.086 1 97.19 124 GLU B C 1
ATOM 2934 O O . GLU B 1 124 ? -12.375 1.746 -6.145 1 97.19 124 GLU B O 1
ATOM 2939 N N . SER B 1 125 ? -12.773 -0.181 -5.02 1 97.88 125 SER B N 1
ATOM 2940 C CA . SER B 1 125 ? -13.117 0.507 -3.777 1 97.88 125 SER B CA 1
ATOM 2941 C C . SER B 1 125 ? -11.914 1.262 -3.217 1 97.88 125 SER B C 1
ATOM 2943 O O . SER B 1 125 ? -12.062 2.342 -2.643 1 97.88 125 SER B O 1
ATOM 2945 N N . GLU B 1 126 ? -10.789 0.66 -3.346 1 95.88 126 GLU B N 1
ATOM 2946 C CA . GLU B 1 126 ? -9.562 1.317 -2.914 1 95.88 126 GLU B CA 1
ATOM 2947 C C . GLU B 1 126 ? -9.336 2.621 -3.674 1 95.88 126 GLU B C 1
ATOM 2949 O O . GLU B 1 126 ? -8.969 3.637 -3.078 1 95.88 126 GLU B O 1
ATOM 2954 N N . ARG B 1 127 ? -9.5 2.619 -4.957 1 94.75 127 ARG B N 1
ATOM 2955 C CA . ARG B 1 127 ? -9.359 3.83 -5.762 1 94.75 127 ARG B CA 1
ATOM 2956 C C . ARG B 1 127 ? -10.352 4.898 -5.32 1 94.75 127 ARG B C 1
ATOM 2958 O O . ARG B 1 127 ? -10 6.078 -5.234 1 94.75 127 ARG B O 1
ATOM 2965 N N . ARG B 1 128 ? -11.531 4.5 -5.047 1 95.5 128 ARG B N 1
ATOM 2966 C CA . ARG B 1 128 ? -12.555 5.434 -4.586 1 95.5 128 ARG B CA 1
ATOM 2967 C C . ARG B 1 128 ? -12.164 6.047 -3.244 1 95.5 128 ARG B C 1
ATOM 2969 O O . ARG B 1 128 ? -12.359 7.246 -3.025 1 95.5 128 ARG B O 1
ATOM 2976 N N . LEU B 1 129 ? -11.656 5.215 -2.34 1 97 129 LEU B N 1
ATOM 2977 C CA . LEU B 1 129 ? -11.188 5.707 -1.052 1 97 129 LEU B CA 1
ATOM 2978 C C . LEU B 1 129 ? -10.102 6.766 -1.237 1 97 129 LEU B C 1
ATOM 2980 O O . LEU B 1 129 ? -10.156 7.828 -0.619 1 97 129 LEU B O 1
ATOM 2984 N N . GLN B 1 130 ? -9.133 6.426 -2.084 1 94.69 130 GLN B N 1
ATOM 2985 C CA . GLN B 1 130 ? -8.039 7.348 -2.354 1 94.69 130 GLN B CA 1
ATOM 2986 C C . GLN B 1 130 ? -8.555 8.688 -2.865 1 94.69 130 GLN B C 1
ATOM 2988 O O . GLN B 1 130 ? -8.125 9.742 -2.398 1 94.69 130 GLN B O 1
ATOM 2993 N N . ASP B 1 131 ? -9.461 8.641 -3.775 1 93 131 ASP B N 1
ATOM 2994 C CA . ASP B 1 131 ? -10.031 9.852 -4.355 1 93 131 ASP B CA 1
ATOM 2995 C C . ASP B 1 131 ? -10.781 10.664 -3.301 1 93 131 ASP B C 1
ATOM 2997 O O . ASP B 1 131 ? -10.617 11.883 -3.219 1 93 131 ASP B O 1
ATOM 3001 N N . THR B 1 132 ? -11.562 9.992 -2.514 1 96.31 132 THR B N 1
ATOM 3002 C CA . THR B 1 132 ? -12.383 10.648 -1.507 1 96.31 132 THR B CA 1
ATOM 3003 C C . THR B 1 132 ? -11.508 11.305 -0.438 1 96.31 132 THR B C 1
ATOM 3005 O O . THR B 1 132 ? -11.695 12.469 -0.1 1 96.31 132 THR B O 1
ATOM 3008 N N . VAL B 1 133 ? -10.531 10.602 0.08 1 96.69 133 VAL B N 1
ATOM 3009 C CA . VAL B 1 133 ? -9.656 11.117 1.132 1 96.69 133 VAL B CA 1
ATOM 3010 C C . VAL B 1 133 ? -8.828 12.281 0.594 1 96.69 133 VAL B C 1
ATOM 3012 O O . VAL B 1 133 ? -8.617 13.273 1.296 1 96.69 133 VAL B O 1
ATOM 3015 N N . SER B 1 134 ? -8.383 12.141 -0.684 1 93.06 134 SER B N 1
ATOM 3016 C CA . SER B 1 134 ? -7.613 13.203 -1.32 1 93.06 134 SER B CA 1
ATOM 3017 C C . SER B 1 134 ? -8.43 14.477 -1.447 1 93.06 134 SER B C 1
ATOM 3019 O O . SER B 1 134 ? -7.93 15.57 -1.17 1 93.06 134 SER B O 1
ATOM 3021 N N . SER B 1 135 ? -9.68 14.367 -1.81 1 93.81 135 SER B N 1
ATOM 3022 C CA . SER B 1 135 ? -10.516 15.531 -2.076 1 93.81 135 SER B CA 1
ATOM 3023 C C . SER B 1 135 ? -11.07 16.109 -0.783 1 93.81 135 SER B C 1
ATOM 3025 O O . SER B 1 135 ? -11.57 17.25 -0.771 1 93.81 135 SER B O 1
ATOM 3027 N N . GLU B 1 136 ? -10.969 15.352 0.292 1 94.56 136 GLU B N 1
ATOM 3028 C CA . GLU B 1 136 ? -11.531 15.82 1.559 1 94.56 136 GLU B CA 1
ATOM 3029 C C . GLU B 1 136 ? -10.422 16.172 2.553 1 94.56 136 GLU B C 1
ATOM 3031 O O . GLU B 1 136 ? -9.82 17.234 2.473 1 94.56 136 GLU B O 1
ATOM 3036 N N . TYR B 1 137 ? -10 15.258 3.303 1 95.69 137 TYR B N 1
ATOM 3037 C CA . TYR B 1 137 ? -9.109 15.523 4.43 1 95.69 137 TYR B CA 1
ATOM 3038 C C . TYR B 1 137 ? -7.742 15.984 3.951 1 95.69 137 TYR B C 1
ATOM 3040 O O . TYR B 1 137 ? -7.172 16.938 4.5 1 95.69 137 TYR B O 1
ATOM 3048 N N . ILE B 1 138 ? -7.242 15.336 2.947 1 95.12 138 ILE B N 1
ATOM 3049 C CA . ILE B 1 138 ? -5.934 15.734 2.434 1 95.12 138 ILE B CA 1
ATOM 3050 C C . ILE B 1 138 ? -6.008 17.156 1.874 1 95.12 138 ILE B C 1
ATOM 3052 O O . ILE B 1 138 ? -5.121 17.969 2.127 1 95.12 138 ILE B O 1
ATOM 3056 N N . SER B 1 139 ? -7.043 17.469 1.129 1 93.75 139 SER B N 1
ATOM 3057 C CA . SER B 1 139 ? -7.223 18.812 0.598 1 93.75 139 SER B CA 1
ATOM 3058 C C . SER B 1 139 ? -7.32 19.844 1.721 1 93.75 139 SER B C 1
ATOM 3060 O O . SER B 1 139 ? -6.758 20.938 1.619 1 93.75 139 SER B O 1
ATOM 3062 N N . TRP B 1 140 ? -8.047 19.516 2.732 1 95 140 TRP B N 1
ATOM 3063 C CA . TRP B 1 140 ? -8.18 20.391 3.883 1 95 140 TRP B CA 1
ATOM 3064 C C . TRP B 1 140 ? -6.82 20.672 4.523 1 95 140 TRP B C 1
ATOM 3066 O O . TRP B 1 140 ? -6.48 21.812 4.801 1 95 140 TRP B O 1
ATOM 3076 N N . LEU B 1 141 ? -6.031 19.609 4.727 1 95.38 141 LEU B N 1
ATOM 3077 C CA . LEU B 1 141 ? -4.715 19.75 5.336 1 95.38 141 LEU B CA 1
ATOM 3078 C C . LEU B 1 141 ? -3.791 20.578 4.453 1 95.38 141 LEU B C 1
ATOM 3080 O O . LEU B 1 141 ? -3.025 21.406 4.953 1 95.38 141 LEU B O 1
ATOM 3084 N N . ARG B 1 142 ? -3.932 20.406 3.199 1 93.06 142 ARG B N 1
ATOM 3085 C CA . ARG B 1 142 ? -3.109 21.172 2.268 1 93.06 142 ARG B CA 1
ATOM 3086 C C . ARG B 1 142 ? -3.482 22.656 2.299 1 93.06 142 ARG B C 1
ATOM 3088 O O . ARG B 1 142 ? -2.605 23.516 2.301 1 93.06 142 ARG B O 1
ATOM 3095 N N . LEU B 1 143 ? -4.742 22.906 2.316 1 93.19 143 LEU B N 1
ATOM 3096 C CA . LEU B 1 143 ? -5.203 24.297 2.393 1 93.19 143 LEU B CA 1
ATOM 3097 C C . LEU B 1 143 ? -4.762 24.938 3.699 1 93.19 143 LEU B C 1
ATOM 3099 O O . LEU B 1 143 ? -4.344 26.094 3.711 1 93.19 143 LEU B O 1
ATOM 3103 N N . PHE B 1 144 ? -4.832 24.156 4.707 1 94.81 144 PHE B N 1
ATOM 3104 C CA . PHE B 1 144 ? -4.387 24.672 6 1 94.81 144 PHE B CA 1
ATOM 3105 C C . PHE B 1 144 ? -2.904 25.016 5.961 1 94.81 144 PHE B C 1
ATOM 3107 O O . PHE B 1 144 ? -2.51 26.109 6.359 1 94.81 144 PHE B O 1
ATOM 3114 N N . THR B 1 145 ? -2.111 24.109 5.43 1 93.5 145 THR B N 1
ATOM 3115 C CA . THR B 1 145 ? -0.662 24.266 5.461 1 93.5 145 THR B CA 1
ATOM 3116 C C . THR B 1 145 ? -0.208 25.328 4.457 1 93.5 145 THR B C 1
ATOM 3118 O O . THR B 1 145 ? 0.84 25.953 4.633 1 93.5 145 THR B O 1
ATOM 3121 N N . THR B 1 146 ? -1.006 25.562 3.479 1 90.44 146 THR B N 1
ATOM 3122 C CA . THR B 1 146 ? -0.611 26.516 2.447 1 90.44 146 THR B CA 1
ATOM 3123 C C . THR B 1 146 ? -1.207 27.891 2.729 1 90.44 146 THR B C 1
ATOM 3125 O O . THR B 1 146 ? -0.474 28.859 2.945 1 90.44 146 THR B O 1
ATOM 3128 N N . ASN B 1 147 ? -2.479 27.938 2.939 1 90.31 147 ASN B N 1
ATOM 3129 C CA . ASN B 1 147 ? -3.146 29.234 3.045 1 90.31 147 ASN B CA 1
ATOM 3130 C C . A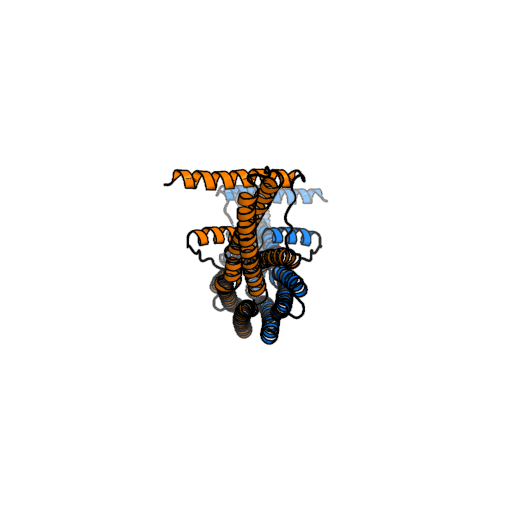SN B 1 147 ? -3.08 29.781 4.465 1 90.31 147 ASN B C 1
ATOM 3132 O O . ASN B 1 147 ? -2.682 30.938 4.672 1 90.31 147 ASN B O 1
ATOM 3136 N N . GLU B 1 148 ? -3.484 28.938 5.43 1 87.69 148 GLU B N 1
ATOM 3137 C CA . GLU B 1 148 ? -3.525 29.438 6.801 1 87.69 148 GLU B CA 1
ATOM 3138 C C . GLU B 1 148 ? -2.127 29.766 7.309 1 87.69 148 GLU B C 1
ATOM 3140 O O . GLU B 1 148 ? -1.928 30.797 7.973 1 87.69 148 GLU B O 1
ATOM 3145 N N . VAL B 1 149 ? -1.25 28.953 6.902 1 87.19 149 VAL B N 1
ATOM 3146 C CA . VAL B 1 149 ? 0.125 29.141 7.348 1 87.19 149 VAL B CA 1
ATOM 3147 C C . VAL B 1 149 ? 0.726 30.359 6.652 1 87.19 149 VAL B C 1
ATOM 3149 O O . VAL B 1 149 ? 1.447 31.156 7.273 1 87.19 149 VAL B O 1
ATOM 3152 N N . LYS B 1 150 ? 0.324 30.562 5.469 1 92.12 150 LYS B N 1
ATOM 3153 C CA . LYS B 1 150 ? 0.816 31.703 4.711 1 92.12 150 LYS B CA 1
ATOM 3154 C C . LYS B 1 150 ? 0.308 33.031 5.305 1 92.12 150 LYS B C 1
ATOM 3156 O O . LYS B 1 150 ? 1.073 33.969 5.465 1 92.12 150 LYS B O 1
ATOM 3161 N N . VAL B 1 151 ? -0.954 33.062 5.59 1 94.31 151 VAL B N 1
ATOM 3162 C CA . VAL B 1 151 ? -1.554 34.25 6.172 1 94.31 151 VAL B CA 1
ATOM 3163 C C . VAL B 1 151 ? -0.903 34.562 7.52 1 94.31 151 VAL B C 1
ATOM 3165 O O . VAL B 1 151 ? -0.568 35.719 7.809 1 94.31 151 VAL B O 1
ATOM 3168 N N . ALA B 1 152 ? -0.741 33.531 8.352 1 94.19 152 ALA B N 1
ATOM 3169 C CA . ALA B 1 152 ? -0.097 33.719 9.656 1 94.19 152 ALA B CA 1
ATOM 3170 C C . ALA B 1 152 ? 1.334 34.219 9.5 1 94.19 152 ALA B C 1
ATOM 3172 O O . ALA B 1 152 ? 1.765 35.125 10.227 1 94.19 152 ALA B O 1
ATOM 3173 N N . LYS B 1 153 ? 2.004 33.688 8.539 1 92.81 153 LYS B N 1
ATOM 3174 C CA . LYS B 1 153 ? 3.381 34.094 8.273 1 92.81 153 LYS B CA 1
ATOM 3175 C C . LYS B 1 153 ? 3.447 35.562 7.824 1 92.81 153 LYS B C 1
ATOM 3177 O O . LYS B 1 153 ? 4.309 36.312 8.273 1 92.81 153 LYS B O 1
ATOM 3182 N N . GLN B 1 154 ? 2.588 35.938 6.977 1 96.25 154 GLN B N 1
ATOM 3183 C CA . GLN B 1 154 ? 2.541 37.312 6.477 1 96.25 154 GLN B CA 1
ATOM 3184 C C . GLN B 1 154 ? 2.291 38.312 7.609 1 96.25 154 GLN B C 1
ATOM 3186 O O . GLN B 1 154 ? 2.939 39.344 7.68 1 96.25 154 GLN B O 1
ATOM 3191 N N . GLU B 1 155 ? 1.324 37.938 8.461 1 96.38 155 GLU B N 1
ATOM 3192 C CA . GLU B 1 155 ? 1.021 38.812 9.578 1 96.38 155 GLU B CA 1
ATOM 3193 C C . GLU B 1 155 ? 2.199 38.906 10.547 1 96.38 155 GLU B C 1
ATOM 3195 O O . GLU B 1 155 ? 2.447 39.969 11.133 1 96.38 155 GLU B O 1
ATOM 3200 N N . ARG B 1 156 ? 2.889 37.875 10.695 1 95.06 156 ARG B N 1
ATOM 3201 C CA . ARG B 1 156 ? 4.074 37.875 11.547 1 95.06 156 ARG B CA 1
ATOM 3202 C C . ARG B 1 156 ? 5.168 38.75 10.961 1 95.06 156 ARG B C 1
ATOM 3204 O O . ARG B 1 156 ? 5.891 39.438 11.695 1 95.06 156 ARG B O 1
ATOM 3211 N N . GLU B 1 157 ? 5.293 38.719 9.711 1 95.25 157 GLU B N 1
ATOM 3212 C CA . GLU B 1 157 ? 6.277 39.562 9.047 1 95.25 157 GLU B CA 1
ATOM 3213 C C . GLU B 1 157 ? 5.938 41.031 9.211 1 95.25 157 GLU B C 1
ATOM 3215 O O . GLU B 1 157 ? 6.82 41.875 9.477 1 95.25 157 GLU B O 1
ATOM 3220 N N . LYS B 1 158 ? 4.672 41.375 9.008 1 96.38 158 LYS B N 1
ATOM 3221 C CA . LYS B 1 158 ? 4.234 42.75 9.242 1 96.38 158 LYS B CA 1
ATOM 3222 C C . LYS B 1 158 ? 4.52 43.188 10.68 1 96.38 158 LYS B C 1
ATOM 3224 O O . LYS B 1 158 ? 4.898 44.312 10.922 1 96.38 158 LYS B O 1
ATOM 3229 N N . LEU B 1 159 ? 4.262 42.25 11.562 1 95.56 159 LEU B N 1
ATOM 3230 C CA . LEU B 1 159 ? 4.52 42.5 12.977 1 95.56 159 LEU B CA 1
ATOM 3231 C C . LEU B 1 159 ? 6 42.781 13.211 1 95.56 159 LEU B C 1
ATOM 3233 O O . LEU B 1 159 ? 6.348 43.75 13.914 1 95.56 159 LEU B O 1
ATOM 3237 N N . GLU B 1 160 ? 6.812 41.969 12.648 1 93.38 160 GLU B N 1
ATOM 3238 C CA . GLU B 1 160 ? 8.25 42.156 12.781 1 93.38 160 GLU B CA 1
ATOM 3239 C C . GLU B 1 160 ? 8.688 43.5 12.188 1 93.38 160 GLU B C 1
ATOM 3241 O O . GLU B 1 160 ? 9.523 44.188 12.758 1 93.38 160 GLU B O 1
ATOM 3246 N N . ASN B 1 161 ? 8.164 43.844 11.094 1 92.44 161 ASN B N 1
ATOM 3247 C CA . ASN B 1 161 ? 8.477 45.125 10.461 1 92.44 161 ASN B CA 1
ATOM 3248 C C . ASN B 1 161 ? 8.047 46.281 11.328 1 92.44 161 ASN B C 1
ATOM 3250 O O . ASN B 1 161 ? 8.773 47.281 11.461 1 92.44 161 ASN B O 1
ATOM 3254 N N . ALA B 1 162 ? 6.816 46.188 11.867 1 93.62 162 ALA B N 1
ATOM 3255 C CA . ALA B 1 162 ? 6.324 47.25 12.766 1 93.62 162 ALA B CA 1
ATOM 3256 C C . ALA B 1 162 ? 7.223 47.375 13.984 1 93.62 162 ALA B C 1
ATOM 3258 O O . ALA B 1 162 ? 7.469 48.469 14.461 1 93.62 162 ALA B O 1
ATOM 3259 N N . ARG B 1 163 ? 7.625 46.219 14.43 1 93.31 163 ARG B N 1
ATOM 3260 C CA . ARG B 1 163 ? 8.523 46.219 15.578 1 93.31 163 ARG B CA 1
ATOM 3261 C C . ARG B 1 163 ? 9.852 46.906 15.242 1 93.31 163 ARG B C 1
ATOM 3263 O O . ARG B 1 163 ? 10.344 47.719 16 1 93.31 163 ARG B O 1
ATOM 3270 N N . LEU B 1 164 ? 10.461 46.594 14.156 1 89.5 164 LEU B N 1
ATOM 3271 C CA . LEU B 1 164 ? 11.719 47.188 13.711 1 89.5 164 LEU B CA 1
ATOM 3272 C C . LEU B 1 164 ? 11.578 48.719 13.531 1 89.5 164 LEU B C 1
ATOM 3274 O O . LEU B 1 164 ? 12.484 49.469 13.898 1 89.5 164 LEU B O 1
ATOM 3278 N N . ASP B 1 165 ? 10.516 49.125 12.961 1 89.62 165 ASP B N 1
ATOM 3279 C CA . ASP B 1 165 ? 10.25 50.562 12.789 1 89.62 165 ASP B CA 1
ATOM 3280 C C . ASP B 1 165 ? 10.18 51.281 14.133 1 89.62 165 ASP B C 1
ATOM 3282 O O . ASP B 1 165 ? 10.766 52.344 14.305 1 89.62 165 ASP B O 1
ATOM 3286 N N . LEU B 1 166 ? 9.422 50.656 15.031 1 92.5 166 LEU B N 1
ATOM 3287 C CA . LEU B 1 166 ? 9.297 51.219 16.359 1 92.5 166 LEU B CA 1
ATOM 3288 C C . LEU B 1 166 ? 10.656 51.344 17.031 1 92.5 166 LEU B C 1
ATOM 3290 O O . LEU B 1 166 ? 11 52.406 17.578 1 92.5 166 LEU B O 1
ATOM 3294 N N . ASP B 1 167 ? 11.43 50.344 16.953 1 90.5 167 ASP B N 1
ATOM 3295 C CA . ASP B 1 167 ? 12.75 50.344 17.594 1 90.5 167 ASP B CA 1
ATOM 3296 C C . ASP B 1 167 ? 13.672 51.375 16.953 1 90.5 167 ASP B C 1
ATOM 3298 O O . ASP B 1 167 ? 14.43 52.031 17.656 1 90.5 167 ASP B O 1
ATOM 3302 N N . ARG B 1 168 ? 13.664 51.5 15.688 1 88.5 168 ARG B N 1
ATOM 3303 C CA . ARG B 1 168 ? 14.453 52.5 14.969 1 88.5 168 ARG B CA 1
ATOM 3304 C C . ARG B 1 168 ? 14.086 53.906 15.406 1 88.5 168 ARG B C 1
ATOM 3306 O O . ARG B 1 168 ? 14.961 54.719 15.695 1 88.5 168 ARG B O 1
ATOM 3313 N N . LEU B 1 169 ? 12.781 54.156 15.469 1 89.25 169 LEU B N 1
ATOM 3314 C CA . LEU B 1 169 ? 12.297 55.5 15.828 1 89.25 169 LEU B CA 1
ATOM 3315 C C . LEU B 1 169 ? 12.617 55.812 17.281 1 89.25 169 LEU B C 1
ATOM 3317 O O . LEU B 1 169 ? 12.906 56.969 17.625 1 89.25 169 LEU B O 1
ATOM 3321 N N . LYS B 1 170 ? 12.578 54.781 18.141 1 88.06 170 LYS B N 1
ATOM 3322 C CA . LYS B 1 170 ? 12.984 54.969 19.531 1 88.06 170 LYS B CA 1
ATOM 3323 C C . LYS B 1 170 ? 14.461 55.344 19.625 1 88.06 170 LYS B C 1
ATOM 3325 O O . LYS B 1 170 ? 14.836 56.219 20.438 1 88.06 170 LYS B O 1
ATOM 3330 N N . THR B 1 171 ? 15.273 54.656 18.875 1 86.81 171 THR B N 1
ATOM 3331 C CA . THR B 1 171 ? 16.703 54.938 18.859 1 86.81 171 THR B CA 1
ATOM 3332 C C . THR B 1 171 ? 16.969 56.375 18.375 1 86.81 171 THR B C 1
ATOM 3334 O O . THR B 1 171 ? 17.812 57.062 18.938 1 86.81 171 THR B O 1
ATOM 3337 N N . MET B 1 172 ? 16.25 56.844 17.359 1 86.81 172 MET B N 1
ATOM 3338 C CA . MET B 1 172 ? 16.391 58.188 16.812 1 86.81 172 MET B CA 1
ATOM 3339 C C . MET B 1 172 ? 15.953 59.219 17.812 1 86.81 172 MET B C 1
ATOM 3341 O O . MET B 1 172 ? 16.562 60.312 17.906 1 86.81 172 MET B O 1
ATOM 3345 N N . GLN B 1 173 ? 14.852 58.906 18.531 1 86.19 173 GLN B N 1
ATOM 3346 C CA . GLN B 1 173 ? 14.344 59.781 19.562 1 86.19 173 GLN B CA 1
ATOM 3347 C C . GLN B 1 173 ? 15.383 60 20.656 1 86.19 173 GLN B C 1
ATOM 3349 O O . GLN B 1 173 ? 15.562 61.125 21.125 1 86.19 173 GLN B O 1
ATOM 3354 N N . LYS B 1 174 ? 16.078 58.938 21.031 1 85.44 174 LYS B N 1
ATOM 3355 C CA . LYS B 1 174 ? 17.078 59 22.094 1 85.44 174 LYS B CA 1
ATOM 3356 C C . LYS B 1 174 ? 18.281 59.812 21.672 1 85.44 174 LYS B C 1
ATOM 3358 O O . LYS B 1 174 ? 18.922 60.469 22.484 1 85.44 174 LYS B O 1
ATOM 3363 N N . ARG B 1 175 ? 18.562 59.812 20.422 1 84.81 175 ARG B N 1
ATOM 3364 C CA . ARG B 1 175 ? 19.75 60.469 19.906 1 84.81 175 ARG B CA 1
ATOM 3365 C C . ARG B 1 175 ? 19.438 61.906 19.5 1 84.81 175 ARG B C 1
ATOM 3367 O O . ARG B 1 175 ? 20.344 62.719 19.266 1 84.81 175 ARG B O 1
ATOM 3374 N N . ALA B 1 176 ? 18.234 62.219 19.391 1 81.88 176 ALA B N 1
ATOM 3375 C CA . ALA B 1 176 ? 17.828 63.5 18.875 1 81.88 176 ALA B CA 1
ATOM 3376 C C . ALA B 1 176 ? 18.141 64.625 19.875 1 81.88 176 ALA B C 1
ATOM 3378 O O . ALA B 1 176 ? 18.094 64.438 21.094 1 81.88 176 ALA B O 1
ATOM 3379 N N . LYS B 1 177 ? 18.562 65.812 19.344 1 80.69 177 LYS B N 1
ATOM 3380 C CA . LYS B 1 177 ? 18.844 67 20.141 1 80.69 177 LYS B CA 1
ATOM 3381 C C . LYS B 1 177 ? 17.562 67.562 20.703 1 80.69 177 LYS B C 1
ATOM 3383 O O . LYS B 1 177 ? 16.469 67.312 20.188 1 80.69 177 LYS B O 1
ATOM 3388 N N . ASN B 1 178 ? 17.562 68.438 21.672 1 74.75 178 ASN B N 1
ATOM 3389 C CA . ASN B 1 178 ? 16.469 69 22.453 1 74.75 178 ASN B CA 1
ATOM 3390 C C . ASN B 1 178 ? 15.453 69.688 21.562 1 74.75 178 ASN B C 1
ATOM 3392 O O . ASN B 1 178 ? 14.242 69.625 21.781 1 74.75 178 ASN B O 1
ATOM 3396 N N . ASP B 1 179 ? 15.883 70.438 20.469 1 77.19 179 ASP B N 1
ATOM 3397 C CA . ASP B 1 179 ? 14.977 71.25 19.672 1 77.19 179 ASP B CA 1
ATOM 3398 C C . ASP B 1 179 ? 14.102 70.375 18.766 1 77.19 179 ASP B C 1
ATOM 3400 O O . ASP B 1 179 ? 13.047 70.812 18.297 1 77.19 179 ASP B O 1
ATOM 3404 N N . LYS B 1 180 ? 14.461 69.062 18.531 1 78.38 180 LYS B N 1
ATOM 3405 C CA . LYS B 1 180 ? 13.727 68.188 17.609 1 78.38 180 LYS B CA 1
ATOM 3406 C C . LYS B 1 180 ? 13.039 67.062 18.359 1 78.38 180 LYS B C 1
ATOM 3408 O O . LYS B 1 180 ? 12.453 66.188 17.75 1 78.38 180 LYS B O 1
ATOM 3413 N N . GLN B 1 181 ? 12.953 67.188 19.594 1 82 181 GLN B N 1
ATOM 3414 C CA . GLN B 1 181 ? 12.477 66.062 20.438 1 82 181 GLN B CA 1
ATOM 3415 C C . GLN B 1 181 ? 10.977 65.875 20.281 1 82 181 GLN B C 1
ATOM 3417 O O . GLN B 1 181 ? 10.484 64.75 20.266 1 82 181 GLN B O 1
ATOM 3422 N N . HIS B 1 182 ? 10.289 67.062 20.141 1 82 182 HIS B N 1
ATOM 3423 C CA . HIS B 1 182 ? 8.836 67 20.031 1 82 182 HIS B CA 1
ATOM 3424 C C . HIS B 1 182 ? 8.406 66.25 18.766 1 82 182 HIS B C 1
ATOM 3426 O O . HIS B 1 182 ? 7.449 65.438 18.797 1 82 182 HIS B O 1
ATOM 3432 N N . GLU B 1 183 ? 9.102 66.438 17.578 1 84.5 183 GLU B N 1
ATOM 3433 C CA . GLU B 1 183 ? 8.797 65.75 16.328 1 84.5 183 GLU B CA 1
ATOM 3434 C C . GLU B 1 183 ? 9.039 64.25 16.453 1 84.5 183 GLU B C 1
ATOM 3436 O O . GLU B 1 183 ? 8.242 63.438 15.961 1 84.5 183 GLU B O 1
ATOM 3441 N N . HIS B 1 184 ? 10.047 63.906 17.125 1 88.25 184 HIS B N 1
ATOM 3442 C CA . HIS B 1 184 ? 10.375 62.5 17.281 1 88.25 184 HIS B CA 1
ATOM 3443 C C . HIS B 1 184 ? 9.398 61.812 18.234 1 88.25 184 HIS B C 1
ATOM 3445 O O . HIS B 1 184 ? 9.07 60.625 18.047 1 88.25 184 HIS B O 1
ATOM 3451 N N . ASP B 1 185 ? 8.883 62.531 19.156 1 88.88 185 ASP B N 1
ATOM 3452 C CA . ASP B 1 185 ? 7.91 62 20.109 1 88.88 185 ASP B CA 1
ATOM 3453 C C . ASP B 1 185 ? 6.625 61.594 19.391 1 88.88 185 ASP B C 1
ATOM 3455 O O . ASP B 1 185 ? 6.059 60.531 19.688 1 88.88 185 ASP B O 1
ATOM 3459 N N . GLN B 1 186 ? 6.199 62.469 18.5 1 91.19 186 GLN B N 1
ATOM 3460 C CA . GLN B 1 186 ? 4.984 62.156 17.75 1 91.19 186 GLN B CA 1
ATOM 3461 C C . GLN B 1 186 ? 5.176 60.938 16.859 1 91.19 186 GLN B C 1
ATOM 3463 O O . GLN B 1 186 ? 4.273 60.094 16.734 1 91.19 186 GLN B O 1
ATOM 3468 N N . LEU B 1 187 ? 6.34 60.781 16.266 1 91.12 187 LEU B N 1
ATOM 3469 C CA . LEU B 1 187 ? 6.641 59.656 15.391 1 91.12 187 LEU B CA 1
ATOM 3470 C C . LEU B 1 187 ? 6.672 58.344 16.172 1 91.12 187 LEU B C 1
ATOM 3472 O O . LEU B 1 187 ? 6.16 57.312 15.719 1 91.12 187 LEU B O 1
ATOM 3476 N N . VAL B 1 188 ? 7.238 58.344 17.328 1 92.69 188 VAL B N 1
ATOM 3477 C CA . VAL B 1 188 ? 7.328 57.156 18.172 1 92.69 188 VAL B CA 1
ATOM 3478 C C . VAL B 1 188 ? 5.93 56.75 18.641 1 92.69 188 VAL B C 1
ATOM 3480 O O . VAL B 1 188 ? 5.602 55.562 18.672 1 92.69 188 VAL B O 1
ATOM 3483 N N . LYS B 1 189 ? 5.105 57.75 18.969 1 94.5 189 LYS B N 1
ATOM 3484 C CA . LYS B 1 189 ? 3.736 57.469 19.391 1 94.5 189 LYS B CA 1
ATOM 3485 C C . LYS B 1 189 ? 2.939 56.781 18.266 1 94.5 189 LYS B C 1
ATOM 3487 O O . LYS B 1 189 ? 2.178 55.844 18.516 1 94.5 189 LYS B O 1
ATOM 3492 N N . GLU B 1 190 ? 3.145 57.25 17.094 1 94.69 190 GLU B N 1
ATOM 3493 C CA . GLU B 1 190 ? 2.477 56.688 15.938 1 94.69 190 GLU B CA 1
ATOM 3494 C C . GLU B 1 190 ? 2.959 55.25 15.68 1 94.69 190 GLU B C 1
ATOM 3496 O O . GLU B 1 190 ? 2.156 54.375 15.383 1 94.69 190 GLU B O 1
ATOM 3501 N N . ALA B 1 191 ? 4.215 55.062 15.789 1 93.88 191 ALA B N 1
ATOM 3502 C CA . ALA B 1 191 ? 4.797 53.75 15.57 1 93.88 191 ALA B CA 1
ATOM 3503 C C . ALA B 1 191 ? 4.34 52.75 16.656 1 93.88 191 ALA B C 1
ATOM 3505 O O . ALA B 1 191 ? 4.133 51.594 16.375 1 93.88 191 ALA B O 1
ATOM 3506 N N . GLN B 1 192 ? 4.254 53.25 17.859 1 94.94 192 GLN B N 1
ATOM 3507 C CA . GLN B 1 192 ? 3.756 52.438 18.969 1 94.94 192 GLN B CA 1
ATOM 3508 C C . GLN B 1 192 ? 2.314 52 18.719 1 94.94 192 GLN B C 1
ATOM 3510 O O . GLN B 1 192 ? 1.95 50.844 18.984 1 94.94 192 GLN B O 1
ATOM 3515 N N . SER B 1 193 ? 1.526 52.938 18.219 1 95.69 193 SER B N 1
ATOM 3516 C CA . SER B 1 193 ? 0.137 52.625 17.891 1 95.69 193 SER B CA 1
ATOM 3517 C C . SER B 1 193 ? 0.044 51.594 16.781 1 95.69 193 SER B C 1
ATOM 3519 O O . SER B 1 193 ? -0.777 50.688 16.844 1 95.69 193 SER B O 1
ATOM 3521 N N . LYS B 1 194 ? 0.892 51.75 15.789 1 96 194 LYS B N 1
ATOM 3522 C CA . LYS B 1 194 ? 0.919 50.812 14.68 1 96 194 LYS B CA 1
ATOM 3523 C C . LYS B 1 194 ? 1.36 49.438 15.148 1 96 194 LYS B C 1
ATOM 3525 O O . LYS B 1 194 ? 0.787 48.438 14.742 1 96 194 LYS B O 1
ATOM 3530 N N . PHE B 1 195 ? 2.355 49.344 15.992 1 95.62 195 PHE B N 1
ATOM 3531 C CA . PHE B 1 195 ? 2.859 48.094 16.547 1 95.62 195 PHE B CA 1
ATOM 3532 C C . PHE B 1 195 ? 1.79 47.406 17.375 1 95.62 195 PHE B C 1
ATOM 3534 O O . PHE B 1 195 ? 1.572 46.219 17.25 1 95.62 195 PHE B O 1
ATOM 3541 N N . ALA B 1 196 ? 1.143 48.188 18.172 1 95.56 196 ALA B N 1
ATOM 3542 C CA . ALA B 1 196 ? 0.092 47.625 19.016 1 95.56 196 ALA B CA 1
ATOM 3543 C C . ALA B 1 196 ? -1.057 47.094 18.188 1 95.56 196 ALA B C 1
ATOM 3545 O O . ALA B 1 196 ? -1.593 46 18.484 1 95.56 196 ALA B O 1
ATOM 3546 N N . SER B 1 197 ? -1.418 47.875 17.172 1 97.12 197 SER B N 1
ATOM 3547 C CA . SER B 1 197 ? -2.48 47.438 16.266 1 97.12 197 SER B CA 1
ATOM 3548 C C . SER B 1 197 ? -2.092 46.125 15.562 1 97.12 197 SER B C 1
ATOM 3550 O O . SER B 1 197 ? -2.904 45.219 15.453 1 97.12 197 SER B O 1
ATOM 3552 N N . GLN B 1 198 ? -0.823 46.094 15.086 1 97.19 198 GLN B N 1
ATOM 3553 C CA . GLN B 1 198 ? -0.349 44.906 14.383 1 97.19 198 GLN B CA 1
ATOM 3554 C C . GLN B 1 198 ? -0.25 43.719 15.328 1 97.19 198 GLN B C 1
ATOM 3556 O O . GLN B 1 198 ? -0.495 42.562 14.93 1 97.19 198 GLN B O 1
ATOM 3561 N N . CYS B 1 199 ? 0.093 43.875 16.562 1 96.38 199 CYS B N 1
ATOM 3562 C CA . CYS B 1 199 ? 0.1 42.812 17.562 1 96.38 199 CYS B CA 1
ATOM 3563 C C . CYS B 1 199 ? -1.284 42.188 17.703 1 96.38 199 CYS B C 1
ATOM 3565 O O . CYS B 1 199 ? -1.421 40.969 17.719 1 96.38 199 CYS B O 1
ATOM 3567 N N . ALA B 1 200 ? -2.275 43.062 17.766 1 97 200 ALA B N 1
ATOM 3568 C CA . ALA B 1 200 ? -3.648 42.594 17.938 1 97 200 ALA B CA 1
ATOM 3569 C C . ALA B 1 200 ? -4.105 41.781 16.734 1 97 200 ALA B C 1
ATOM 3571 O O . ALA B 1 200 ? -4.734 40.75 16.891 1 97 200 ALA B O 1
ATOM 3572 N N . ILE B 1 201 ? -3.812 42.25 15.562 1 97.56 201 ILE B N 1
ATOM 3573 C CA . ILE B 1 201 ? -4.184 41.562 14.328 1 97.56 201 ILE B CA 1
ATOM 3574 C C . ILE B 1 201 ? -3.494 40.219 14.266 1 97.56 201 ILE B C 1
ATOM 3576 O O . ILE B 1 201 ? -4.133 39.188 13.969 1 97.56 201 ILE B O 1
ATOM 3580 N N . THR B 1 202 ? -2.197 40.188 14.547 1 97.62 202 THR B N 1
ATOM 3581 C CA . THR B 1 202 ? -1.415 38.969 14.5 1 97.62 202 THR B CA 1
ATOM 3582 C C . THR B 1 202 ? -1.938 37.969 15.508 1 97.62 202 THR B C 1
ATOM 3584 O O . THR B 1 202 ? -2.094 36.781 15.188 1 97.62 202 THR B O 1
ATOM 3587 N N . LYS B 1 203 ? -2.23 38.406 16.719 1 97.19 203 LYS B N 1
ATOM 3588 C CA . LYS B 1 203 ? -2.781 37.5 17.734 1 97.19 203 LYS B CA 1
ATOM 3589 C C . LYS B 1 203 ? -4.078 36.875 17.25 1 97.19 203 LYS B C 1
ATOM 3591 O O . LYS B 1 203 ? -4.277 35.656 17.438 1 97.19 203 LYS B O 1
ATOM 3596 N N . GLN B 1 204 ? -4.863 37.75 16.656 1 97.31 204 GLN B N 1
ATOM 3597 C CA . GLN B 1 204 ? -6.145 37.25 16.172 1 97.31 204 GLN B CA 1
ATOM 3598 C C . GLN B 1 204 ? -5.945 36.188 15.086 1 97.31 204 GLN B C 1
ATOM 3600 O O . GLN B 1 204 ? -6.59 35.125 15.117 1 97.31 204 GLN B O 1
ATOM 3605 N N . VAL B 1 205 ? -5.102 36.438 14.164 1 96.81 205 VAL B N 1
ATOM 3606 C CA . VAL B 1 205 ? -4.855 35.531 13.039 1 96.81 205 VAL B CA 1
ATOM 3607 C C . VAL B 1 205 ? -4.27 34.219 13.547 1 96.81 205 VAL B C 1
ATOM 3609 O O . VAL B 1 205 ? -4.68 33.125 13.109 1 96.81 205 VAL B O 1
ATOM 3612 N N . LEU B 1 206 ? -3.324 34.312 14.477 1 96.81 206 LEU B N 1
ATOM 3613 C CA . LEU B 1 206 ? -2.691 33.125 15.039 1 96.81 206 LEU B CA 1
ATOM 3614 C C . LEU B 1 206 ? -3.705 32.281 15.805 1 96.81 206 LEU B C 1
ATOM 3616 O O . LEU B 1 206 ? -3.748 31.047 15.641 1 96.81 206 L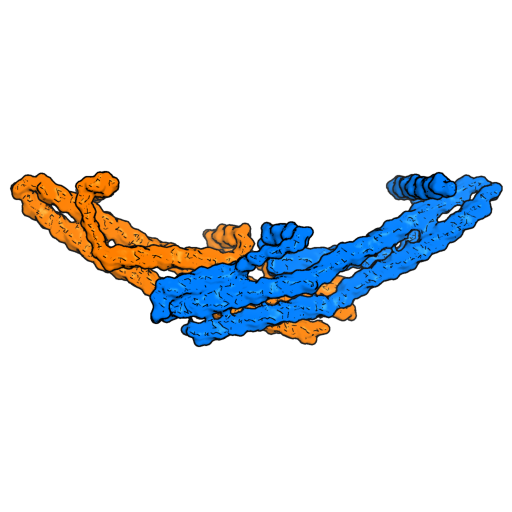EU B O 1
ATOM 3620 N N . GLN B 1 207 ? -4.539 32.938 16.578 1 95.44 207 GLN B N 1
ATOM 3621 C CA . GLN B 1 207 ? -5.562 32.219 17.328 1 95.44 207 GLN B CA 1
ATOM 3622 C C . GLN B 1 207 ? -6.539 31.516 16.391 1 95.44 207 GLN B C 1
ATOM 3624 O O . GLN B 1 207 ? -6.918 30.375 16.641 1 95.44 207 GLN B O 1
ATOM 3629 N N . GLU B 1 208 ? -6.914 32.188 15.383 1 93.69 208 GLU B N 1
ATOM 3630 C CA . GLU B 1 208 ? -7.832 31.609 14.414 1 93.69 208 GLU B CA 1
ATOM 3631 C C . GLU B 1 208 ? -7.223 30.375 13.758 1 93.69 208 GLU B C 1
ATOM 3633 O O . GLU B 1 208 ? -7.914 29.375 13.547 1 93.69 208 GLU B O 1
ATOM 3638 N N . SER B 1 209 ? -6.008 30.484 13.43 1 94 209 SER B N 1
ATOM 3639 C CA . SER B 1 209 ? -5.309 29.359 12.828 1 94 209 SER B CA 1
ATOM 3640 C C . SER B 1 209 ? -5.254 28.172 13.781 1 94 209 SER B C 1
ATOM 3642 O O . SER B 1 209 ? -5.5 27.031 13.367 1 94 209 SER B O 1
ATOM 3644 N N . ILE B 1 210 ? -4.961 28.391 15 1 93 210 ILE B N 1
ATOM 3645 C CA . ILE B 1 210 ? -4.883 27.359 16.016 1 93 210 ILE B CA 1
ATOM 3646 C C . ILE B 1 210 ? -6.25 26.703 16.203 1 93 210 ILE B C 1
ATOM 3648 O O . ILE B 1 210 ? -6.367 25.469 16.188 1 93 210 ILE B O 1
ATOM 3652 N N . ASP B 1 211 ? -7.246 27.594 16.234 1 91.38 211 ASP B N 1
ATOM 3653 C CA . ASP B 1 211 ? -8.609 27.094 16.453 1 91.38 211 ASP B CA 1
ATOM 3654 C C . ASP B 1 211 ? -9.062 26.234 15.266 1 91.38 211 ASP B C 1
ATOM 3656 O O . ASP B 1 211 ? -9.758 25.234 15.445 1 91.38 211 ASP B O 1
ATOM 3660 N N . LYS B 1 212 ? -8.734 26.672 14.141 1 91.5 212 LYS B N 1
ATOM 3661 C CA . LYS B 1 212 ? -9.109 25.953 12.938 1 91.5 212 LYS B CA 1
ATOM 3662 C C . LYS B 1 212 ? -8.539 24.531 12.945 1 91.5 212 LYS B C 1
ATOM 3664 O O . LYS B 1 212 ? -9.258 23.562 12.688 1 91.5 212 LYS B O 1
ATOM 3669 N N . PHE B 1 213 ? -7.293 24.344 13.266 1 92.31 213 PHE B N 1
ATOM 3670 C CA . PHE B 1 213 ? -6.66 23.031 13.312 1 92.31 213 PHE B CA 1
ATOM 3671 C C . PHE B 1 213 ? -7.25 22.188 14.438 1 92.31 213 PHE B C 1
ATOM 3673 O O . PHE B 1 213 ? -7.527 21 14.25 1 92.31 213 PHE B O 1
ATOM 3680 N N . ASP B 1 214 ? -7.461 22.812 15.578 1 91 214 ASP B N 1
ATOM 3681 C CA . ASP B 1 214 ? -7.898 22.094 16.766 1 91 214 ASP B CA 1
ATOM 3682 C C . ASP B 1 214 ? -9.352 21.641 16.625 1 91 214 ASP B C 1
ATOM 3684 O O . ASP B 1 214 ? -9.797 20.734 17.344 1 91 214 ASP B O 1
ATOM 3688 N N . SER B 1 215 ? -10.102 22.266 15.711 1 87 215 SER B N 1
ATOM 3689 C CA . SER B 1 215 ? -11.516 21.938 15.531 1 87 215 SER B CA 1
ATOM 3690 C C . SER B 1 215 ? -11.734 21.062 14.305 1 87 215 SER B C 1
ATOM 3692 O O . SER B 1 215 ? -12.758 21.188 13.625 1 87 215 SER B O 1
ATOM 3694 N N . GLN B 1 216 ? -10.812 20.172 14.086 1 89.56 216 GLN B N 1
ATOM 3695 C CA . GLN B 1 216 ? -10.867 19.406 12.844 1 89.56 216 GLN B CA 1
ATOM 3696 C C . GLN B 1 216 ? -11.727 18.156 13 1 89.56 216 GLN B C 1
ATOM 3698 O O . GLN B 1 216 ? -11.555 17.188 12.258 1 89.56 216 GLN B O 1
ATOM 3703 N N . LYS B 1 217 ? -12.594 18.031 13.93 1 91.19 217 LYS B N 1
ATOM 3704 C CA . LYS B 1 217 ? -13.43 16.859 14.203 1 91.19 217 LYS B CA 1
ATOM 3705 C C . LYS B 1 217 ? -14.242 16.469 12.969 1 91.19 217 LYS B C 1
ATOM 3707 O O . LYS B 1 217 ? -14.344 15.281 12.641 1 91.19 217 LYS B O 1
ATOM 3712 N N . ASP B 1 218 ? -14.75 17.453 12.312 1 93.81 218 ASP B N 1
ATOM 3713 C CA . ASP B 1 218 ? -15.586 17.172 11.148 1 93.81 218 ASP B CA 1
ATOM 3714 C C . ASP B 1 218 ? -14.758 16.578 10.016 1 93.81 218 ASP B C 1
ATOM 3716 O O . ASP B 1 218 ? -15.227 15.695 9.297 1 93.81 218 ASP B O 1
ATOM 3720 N N . GLU B 1 219 ? -13.547 17.062 9.797 1 95.56 219 GLU B N 1
ATOM 3721 C CA . GLU B 1 219 ? -12.664 16.531 8.773 1 95.56 219 GLU B CA 1
ATOM 3722 C C . GLU B 1 219 ? -12.258 15.094 9.086 1 95.56 219 GLU B C 1
ATOM 3724 O O . GLU B 1 219 ? -12.188 14.25 8.188 1 95.56 219 GLU B O 1
ATOM 3729 N N . LEU B 1 220 ? -12.039 14.789 10.352 1 95.94 220 LEU B N 1
ATOM 3730 C CA . LEU B 1 220 ? -11.719 13.438 10.789 1 95.94 220 LEU B CA 1
ATOM 3731 C C . LEU B 1 220 ? -12.898 12.492 10.555 1 95.94 220 LEU B C 1
ATOM 3733 O O . LEU B 1 220 ? -12.703 11.344 10.172 1 95.94 220 LEU B O 1
ATOM 3737 N N . ARG B 1 221 ? -14.055 13.008 10.742 1 95.81 221 ARG B N 1
ATOM 3738 C CA . ARG B 1 221 ? -15.25 12.211 10.484 1 95.81 221 ARG B CA 1
ATOM 3739 C C . ARG B 1 221 ? -15.359 11.852 9.008 1 95.81 221 ARG B C 1
ATOM 3741 O O . ARG B 1 221 ? -15.773 10.742 8.664 1 95.81 221 ARG B O 1
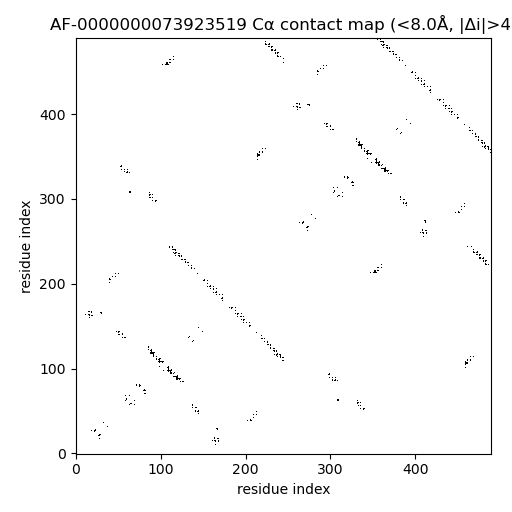ATOM 3748 N N . LYS B 1 222 ? -15.008 12.758 8.156 1 96.56 222 LYS B N 1
ATOM 3749 C CA . LYS B 1 222 ? -15.031 12.477 6.723 1 96.56 222 LYS B CA 1
ATOM 3750 C C . LYS B 1 222 ? -14.047 11.367 6.363 1 96.56 222 LYS B C 1
ATOM 3752 O O . LYS B 1 222 ? -14.367 10.484 5.562 1 96.56 222 LYS B O 1
ATOM 3757 N N . LEU B 1 223 ? -12.875 11.438 6.949 1 97.44 223 LEU B N 1
ATOM 3758 C CA . LEU B 1 223 ? -11.867 10.406 6.727 1 97.44 223 LEU B CA 1
ATOM 3759 C C . LEU B 1 223 ? -12.375 9.047 7.168 1 97.44 223 LEU B C 1
ATOM 3761 O O . LEU B 1 223 ? -12.336 8.078 6.398 1 97.44 223 LEU B O 1
ATOM 3765 N N . LEU B 1 224 ? -12.883 9.008 8.375 1 98 224 LEU B N 1
ATOM 3766 C CA . LEU B 1 224 ? -13.359 7.754 8.938 1 98 224 LEU B CA 1
ATOM 3767 C C . LEU B 1 224 ? -14.562 7.227 8.156 1 98 224 LEU B C 1
ATOM 3769 O O . LEU B 1 224 ? -14.695 6.016 7.961 1 98 224 LEU B O 1
ATOM 3773 N N . THR B 1 225 ? -15.398 8.125 7.695 1 97.94 225 THR B N 1
ATOM 3774 C CA . THR B 1 225 ? -16.547 7.723 6.906 1 97.94 225 THR B CA 1
ATOM 3775 C C . THR B 1 225 ? -16.109 7.102 5.586 1 97.94 225 THR B C 1
ATOM 3777 O O . THR B 1 225 ? -16.641 6.059 5.18 1 97.94 225 THR B O 1
ATOM 3780 N N . ALA B 1 226 ? -15.164 7.715 4.949 1 98 226 ALA B N 1
ATOM 3781 C CA . ALA B 1 226 ? -14.625 7.164 3.709 1 98 226 ALA B CA 1
ATOM 3782 C C . ALA B 1 226 ? -14.023 5.777 3.936 1 98 226 ALA B C 1
ATOM 3784 O O . ALA B 1 226 ? -14.234 4.863 3.135 1 98 226 ALA B O 1
ATOM 3785 N N . GLN B 1 227 ? -13.289 5.621 4.992 1 97.88 227 GLN B N 1
ATOM 3786 C CA . GLN B 1 227 ? -12.68 4.34 5.328 1 97.88 227 GLN B CA 1
ATOM 3787 C C . GLN B 1 227 ? -13.75 3.297 5.664 1 97.88 227 GLN B C 1
ATOM 3789 O O . GLN B 1 227 ? -13.633 2.137 5.266 1 97.88 227 GLN B O 1
ATOM 3794 N N . SER B 1 228 ? -14.758 3.715 6.395 1 98.19 228 SER B N 1
ATOM 3795 C CA . SER B 1 228 ? -15.852 2.809 6.727 1 98.19 228 SER B CA 1
ATOM 3796 C C . SER B 1 228 ? -16.531 2.285 5.469 1 98.19 228 SER B C 1
ATOM 3798 O O . SER B 1 228 ? -16.781 1.085 5.34 1 98.19 228 SER B O 1
ATOM 3800 N N . ASP B 1 229 ? -16.781 3.186 4.555 1 97.88 229 ASP B N 1
ATOM 3801 C CA . ASP B 1 229 ? -17.406 2.801 3.295 1 97.88 229 ASP B CA 1
ATOM 3802 C C . ASP B 1 229 ? -16.531 1.813 2.525 1 97.88 229 ASP B C 1
ATOM 3804 O O . ASP B 1 229 ? -17.031 0.829 1.978 1 97.88 229 ASP B O 1
ATOM 3808 N N . TYR B 1 230 ? -15.328 2.051 2.508 1 98.25 230 TYR B N 1
ATOM 3809 C CA . TYR B 1 230 ? -14.359 1.189 1.834 1 98.25 230 TYR B CA 1
ATOM 3810 C C . TYR B 1 230 ? -14.367 -0.21 2.438 1 98.25 230 TYR B C 1
ATOM 3812 O O . TYR B 1 230 ? -14.516 -1.202 1.72 1 98.25 230 TYR B O 1
ATOM 3820 N N . PHE B 1 231 ? -14.195 -0.313 3.705 1 98.31 231 PHE B N 1
ATOM 3821 C CA . PHE B 1 231 ? -14.094 -1.612 4.363 1 98.31 231 PHE B CA 1
ATOM 3822 C C . PHE B 1 231 ? -15.406 -2.379 4.242 1 98.31 231 PHE B C 1
ATOM 3824 O O . PHE B 1 231 ? -15.406 -3.602 4.082 1 98.31 231 PHE B O 1
ATOM 3831 N N . ARG B 1 232 ? -16.453 -1.68 4.312 1 97.38 232 ARG B N 1
ATOM 3832 C CA . ARG B 1 232 ? -17.75 -2.324 4.16 1 97.38 232 ARG B CA 1
ATOM 3833 C C . ARG B 1 232 ? -17.906 -2.91 2.76 1 97.38 232 ARG B C 1
ATOM 3835 O O . ARG B 1 232 ? -18.312 -4.062 2.605 1 97.38 232 ARG B O 1
ATOM 3842 N N . ALA B 1 233 ? -17.609 -2.119 1.773 1 97.88 233 ALA B N 1
ATOM 3843 C CA . ALA B 1 233 ? -17.719 -2.576 0.39 1 97.88 233 ALA B CA 1
ATOM 3844 C C . ALA B 1 233 ? -16.828 -3.791 0.142 1 97.88 233 ALA B C 1
ATOM 3846 O O . ALA B 1 233 ? -17.25 -4.75 -0.508 1 97.88 233 ALA B O 1
ATOM 3847 N N . CYS B 1 234 ? -15.648 -3.734 0.666 1 98.38 234 CYS B N 1
ATOM 3848 C CA . CYS B 1 234 ? -14.695 -4.824 0.474 1 98.38 234 CYS B CA 1
ATOM 3849 C C . CYS B 1 234 ? -15.148 -6.078 1.213 1 98.38 234 CYS B C 1
ATOM 3851 O O . CYS B 1 234 ? -15.047 -7.184 0.681 1 98.38 234 CYS B O 1
ATOM 3853 N N . SER B 1 235 ? -15.602 -5.887 2.418 1 97.94 235 SER B N 1
ATOM 3854 C CA . SER B 1 235 ? -16.109 -7.016 3.188 1 97.94 235 SER B CA 1
ATOM 3855 C C . SER B 1 235 ? -17.25 -7.719 2.453 1 97.94 235 SER B C 1
ATOM 3857 O O . SER B 1 235 ? -17.266 -8.945 2.369 1 97.94 235 SER B O 1
ATOM 3859 N N . GLU B 1 236 ? -18.094 -6.961 1.925 1 97.75 236 GLU B N 1
ATOM 3860 C CA . GLU B 1 236 ? -19.219 -7.52 1.192 1 97.75 236 GLU B CA 1
ATOM 3861 C C . GLU B 1 236 ? -18.75 -8.297 -0.036 1 97.75 236 GLU B C 1
ATOM 3863 O O . GLU B 1 236 ? -19.266 -9.383 -0.322 1 97.75 236 GLU B O 1
ATOM 3868 N N . ALA B 1 237 ? -17.859 -7.727 -0.761 1 98.12 237 ALA B N 1
ATOM 3869 C CA . ALA B 1 237 ? -17.328 -8.367 -1.965 1 98.12 237 ALA B CA 1
ATOM 3870 C C . ALA B 1 237 ? -16.672 -9.703 -1.631 1 98.12 237 ALA B C 1
ATOM 3872 O O . ALA B 1 237 ? -16.922 -10.711 -2.301 1 98.12 237 ALA B O 1
ATOM 3873 N N . VAL B 1 238 ? -15.875 -9.719 -0.62 1 98.31 238 VAL B N 1
ATOM 3874 C CA . VAL B 1 238 ? -15.133 -10.914 -0.23 1 98.31 238 VAL B CA 1
ATOM 3875 C C . VAL B 1 238 ? -16.094 -11.961 0.321 1 98.31 238 VAL B C 1
ATOM 3877 O O . VAL B 1 238 ? -15.977 -13.148 -0.002 1 98.31 238 VAL B O 1
ATOM 3880 N N . ASP B 1 239 ? -17.031 -11.555 1.118 1 97.56 239 ASP B N 1
ATOM 3881 C CA . ASP B 1 239 ? -18 -12.484 1.687 1 97.56 239 ASP B CA 1
ATOM 3882 C C . ASP B 1 239 ? -18.844 -13.125 0.595 1 97.56 239 ASP B C 1
ATOM 3884 O O . ASP B 1 239 ? -19.172 -14.312 0.67 1 97.56 239 ASP B O 1
ATOM 3888 N N . SER B 1 240 ? -19.234 -12.344 -0.357 1 97.62 240 SER B N 1
ATOM 3889 C CA . SER B 1 240 ? -19.984 -12.875 -1.491 1 97.62 240 SER B CA 1
ATOM 3890 C C . SER B 1 240 ? -19.188 -13.93 -2.24 1 97.62 240 SER B C 1
ATOM 3892 O O . SER B 1 240 ? -19.719 -14.984 -2.598 1 97.62 240 SER B O 1
ATOM 3894 N N . ALA B 1 241 ? -17.953 -13.664 -2.461 1 97.62 241 ALA B N 1
ATOM 3895 C CA . ALA B 1 241 ? -17.078 -14.617 -3.145 1 97.62 241 ALA B CA 1
ATOM 3896 C C . ALA B 1 241 ? -16.906 -15.891 -2.318 1 97.62 241 ALA B C 1
ATOM 3898 O O . ALA B 1 241 ? -16.891 -17 -2.863 1 97.62 241 ALA B O 1
ATOM 3899 N N . LEU B 1 242 ? -16.781 -15.781 -1.021 1 96.94 242 LEU B N 1
ATOM 3900 C CA . LEU B 1 242 ? -16.625 -16.922 -0.125 1 96.94 242 LEU B CA 1
ATOM 3901 C C . LEU B 1 242 ? -17.844 -17.828 -0.182 1 96.94 242 LEU B C 1
ATOM 3903 O O . LEU B 1 242 ? -17.703 -19.062 -0.167 1 96.94 242 LEU B O 1
ATOM 3907 N N . ARG B 1 243 ? -19 -17.266 -0.344 1 96.25 243 ARG B N 1
ATOM 3908 C CA . ARG B 1 243 ? -20.234 -18.031 -0.437 1 96.25 243 ARG B CA 1
ATOM 3909 C C . ARG B 1 243 ? -20.328 -18.766 -1.777 1 96.25 243 ARG B C 1
ATOM 3911 O O . ARG B 1 243 ? -20.922 -19.828 -1.87 1 96.25 243 ARG B O 1
ATOM 3918 N N . ALA B 1 244 ? -19.703 -18.172 -2.76 1 94.12 244 ALA B N 1
ATOM 3919 C CA . ALA B 1 244 ? -19.844 -18.688 -4.121 1 94.12 244 ALA B CA 1
ATOM 3920 C C . ALA B 1 244 ? -18.828 -19.797 -4.383 1 94.12 244 ALA B C 1
ATOM 3922 O O . ALA B 1 244 ? -18.984 -20.562 -5.34 1 94.12 244 ALA B O 1
ATOM 3923 N N . ILE B 1 245 ? -17.812 -19.812 -3.512 1 91.69 245 ILE B N 1
ATOM 3924 C CA . ILE B 1 245 ? -16.766 -20.797 -3.762 1 91.69 245 ILE B CA 1
ATOM 3925 C C . ILE B 1 245 ? -17 -22.031 -2.873 1 91.69 245 ILE B C 1
ATOM 3927 O O . ILE B 1 245 ? -16.812 -23.156 -3.311 1 91.69 245 ILE B O 1
#

pLDDT: mean 87.85, std 13.85, range [32.06, 98.5]

Sequence (490 aa):
MNAQKFQTNANTIFGRFVQTIEESINTAERTPYSSDLTSLIQESEKRRVWADSILAQLENVIQPNPALRVEDFILKGMDRKKVRLSANEQLGESMDHIGCLINETSRGGEALRKCAAAQKKIGESERRLQDTVSSEYISWLRLFTTNEVKVAKQEREKLENARLDLDRLKTMQKRAKNDKQHEHDQLVKEAQSKFASQCAITKQVLQESIDKFDSQKDELRKLLTAQSDYFRACSEAVDSALRAIMNAQKFQTNANTIFGRFVQTIEESINTAERTPYSSDLTSLIQESEKRRVWADSILAQLENVIQPNPALRVEDFILKGMDRKKVRLSANEQLGESMDHIGCLINETSRGGEALRKCAAAQKKIGESERRLQDTVSSEYISWLRLFTTNEVKVAKQEREKLENARLDLDRLKTMQKRAKNDKQHEHDQLVKEAQSKFASQCAITKQVLQESIDKFDSQKDELRKLLTAQSDYFRACSEAVDSALRAI